Protein 8DQB (pdb70)

Secondary structure (DSSP, 8-state):
---S-HHHHHHHHHHHHHHHHTTTTT-TTSPP-EEEEEETTEEEEEEE--STTSPPHHHHHHHHHGGGGTTPEEEESS---S----HHHHHHHHT--EEEESS--SSTTTTTHHHHHHHHTT-EEEE-TTHHHHHHHTHHHHHHHHHS--EEEEEEEEETTS-SB-TT---TTSS-HHHHHHHHHHHHH-SEEEEEHHHHHHH-------GGGS-HHHHHHS-GGG--PPEEEEEETT--S-TTSGGGGSSS-EEEEESS---S---TTEEEEE--EETTEE-HHHHHHHHHHTT--EEEE---HHHHHHHHHTT---EEEEEEES----TTSB-S---TT--SGGGS---EEEEEEEETTEEEEEEE--

Solvent-accessible surface area: 18386 Å² total; per-residue (Å²): 231,135,56,164,74,99,119,79,7,56,107,28,0,47,84,0,20,130,11,0,28,89,0,66,2,2,1,32,43,43,22,13,17,0,0,0,0,13,57,128,62,104,67,17,0,33,6,43,4,31,92,45,86,59,44,71,0,6,36,56,0,22,160,128,4,41,118,116,0,111,43,0,23,0,7,0,2,26,10,3,24,45,165,81,157,29,2,0,58,32,0,39,91,28,28,7,54,37,0,4,0,0,7,65,41,20,42,110,135,56,30,17,133,1,9,136,92,0,104,110,49,68,9,84,23,55,99,32,44,52,77,112,92,1,41,53,39,15,106,12,28,5,46,23,67,125,76,29,48,0,39,1,31,1,51,14,24,0,0,115,47,22,53,19,5,70,77,98,48,111,57,120,187,22,37,12,78,69,2,125,101,18,10,10,64,22,28,0,55,3,22,0,0,0,0,16,23,65,19,0,88,88,100,59,22,12,11,15,5,127,38,117,26,13,54,85,106,6,51,84,44,0,53,84,145,32,55,44,35,1,24,0,1,0,14,1,26,102,25,167,0,40,21,137,27,128,0,1,120,51,154,29,83,0,2,0,0,2,29,109,65,27,179,101,98,47,52,154,35,20,81,60,20,98,4,70,90,111,127,52,141,8,22,29,60,61,0,0,86,46,0,4,183,86,95,5,2,13,0,0,0,16,26,22,19,102,15,2,0,36,0,26,93,39,65,14,13,27,28,12,2,12,2,24,0,91,89,128,34,33,98,128,8,122,32,43,43,45,41,100,76,65,162,151,168,103,138,39,55,128,41,122,126,82,92,119,60,150,13,43,81,2,54,0,34,30,17,47,80,84

B-factor: mean 58.48, std 12.06, range [34.46, 114.86]

Structure (mmCIF, N/CA/C/O backbone):
data_8DQB
#
_entry.id   8DQB
#
_cell.length_a   164.124
_cell.length_b   164.124
_cell.length_c   164.124
_cell.angle_alpha   90.000
_cell.angle_beta   90.000
_cell.angle_gamma   90.000
#
_symmetry.space_group_name_H-M   'I 2 3'
#
loop_
_entity.id
_entity.type
_entity.pdbx_description
1 polymer '3-dehydroquinate dehydratase I'
2 non-polymer 'ZINC ION'
3 water water
#
loop_
_atom_site.group_PDB
_atom_site.id
_atom_site.type_symbol
_atom_site.label_atom_id
_atom_site.label_alt_id
_atom_site.label_comp_id
_atom_site.label_asym_id
_atom_site.label_entity_id
_atom_site.label_seq_id
_atom_site.pdbx_PDB_ins_code
_atom_site.Cartn_x
_atom_site.Cartn_y
_atom_site.Cartn_z
_atom_site.occupancy
_atom_site.B_iso_or_equiv
_atom_site.auth_seq_id
_atom_site.auth_comp_id
_atom_site.auth_asym_id
_atom_site.auth_atom_id
_atom_site.pdbx_PDB_model_num
ATOM 1 N N . HIS A 1 3 ? 83.402 -37.537 -23.725 1.00 84.11 3 HIS A N 1
ATOM 2 C CA . HIS A 1 3 ? 84.765 -37.359 -23.227 1.00 80.76 3 HIS A CA 1
ATOM 3 C C . HIS A 1 3 ? 85.091 -35.886 -22.968 1.00 78.12 3 HIS A C 1
ATOM 4 O O . HIS A 1 3 ? 85.909 -35.562 -22.101 1.00 77.27 3 HIS A O 1
ATOM 11 N N . HIS A 1 4 ? 84.450 -35.006 -23.734 1.00 71.22 4 HIS A N 1
ATOM 12 C CA . HIS A 1 4 ? 84.489 -33.561 -23.547 1.00 63.22 4 HIS A CA 1
ATOM 13 C C . HIS A 1 4 ? 83.480 -32.930 -24.494 1.00 62.07 4 HIS A C 1
ATOM 14 O O . HIS A 1 4 ? 83.161 -33.501 -25.538 1.00 65.70 4 HIS A O 1
ATOM 21 N N . HIS A 1 5 ? 82.964 -31.762 -24.119 1.00 58.50 5 HIS A N 1
ATOM 22 C CA . HIS A 1 5 ? 81.932 -31.115 -24.919 1.00 57.72 5 HIS A CA 1
ATOM 23 C C . HIS A 1 5 ? 82.233 -29.623 -25.042 1.00 58.80 5 HIS A C 1
ATOM 24 O O . HIS A 1 5 ? 83.237 -29.117 -24.520 1.00 57.53 5 HIS A O 1
ATOM 31 N N . HIS A 1 6 ? 81.336 -28.912 -25.739 1.00 56.00 6 HIS A N 1
ATOM 32 C CA . HIS A 1 6 ? 81.494 -27.481 -25.980 1.00 53.52 6 HIS A CA 1
ATOM 33 C C . HIS A 1 6 ? 80.269 -26.665 -25.583 1.00 54.46 6 HIS A C 1
ATOM 34 O O . HIS A 1 6 ? 80.074 -25.571 -26.117 1.00 57.46 6 HIS A O 1
ATOM 41 N N . HIS A 1 7 ? 79.429 -27.161 -24.674 1.00 54.11 7 HIS A N 1
ATOM 42 C CA . HIS A 1 7 ? 78.291 -26.379 -24.212 1.00 55.89 7 HIS A CA 1
ATOM 43 C C . HIS A 1 7 ? 78.441 -25.984 -22.745 1.00 53.02 7 HIS A C 1
ATOM 44 O O . HIS A 1 7 ? 77.451 -25.868 -22.021 1.00 52.65 7 HIS A O 1
ATOM 51 N N . HIS A 1 8 ? 79.679 -25.756 -22.305 1.00 51.06 8 HIS A N 1
ATOM 52 C CA . HIS A 1 8 ? 79.904 -25.348 -20.925 1.00 50.24 8 HIS A CA 1
ATOM 53 C C . HIS A 1 8 ? 79.225 -24.021 -20.622 1.00 50.32 8 HIS A C 1
ATOM 54 O O . HIS A 1 8 ? 78.597 -23.871 -19.570 1.00 53.55 8 HIS A O 1
ATOM 61 N N . MET A 1 9 ? 79.317 -23.054 -21.536 1.00 49.87 9 MET A N 1
ATOM 62 C CA . MET A 1 9 ? 78.669 -21.772 -21.294 1.00 52.27 9 MET A CA 1
ATOM 63 C C . MET A 1 9 ? 77.154 -21.936 -21.163 1.00 56.41 9 MET A C 1
ATOM 64 O O . MET A 1 9 ? 76.546 -21.387 -20.235 1.00 56.03 9 MET A O 1
ATOM 69 N N . GLN A 1 10 ? 76.536 -22.732 -22.044 1.00 53.93 10 GLN A N 1
ATOM 70 C CA . GLN A 1 10 ? 75.092 -22.962 -21.960 1.00 54.27 10 GLN A CA 1
ATOM 71 C C . GLN A 1 10 ? 74.722 -23.660 -20.655 1.00 52.88 10 GLN A C 1
ATOM 72 O O . GLN A 1 10 ? 73.712 -23.323 -20.025 1.00 51.06 10 GLN A O 1
ATOM 78 N N . ASP A 1 11 ? 75.512 -24.669 -20.257 1.00 50.60 11 ASP A N 1
ATOM 79 C CA . ASP A 1 11 ? 75.288 -25.346 -18.983 1.00 49.58 11 ASP A CA 1
ATOM 80 C C . ASP A 1 11 ? 75.338 -24.351 -17.831 1.00 50.63 11 ASP A C 1
ATOM 81 O O . ASP A 1 11 ? 74.506 -24.402 -16.921 1.00 48.24 11 ASP A O 1
ATOM 86 N N . GLU A 1 12 ? 76.325 -23.447 -17.849 1.00 48.18 12 GLU A N 1
ATOM 87 C CA . GLU A 1 12 ? 76.445 -22.464 -16.784 1.00 52.17 12 GLU A CA 1
ATOM 88 C C . GLU A 1 12 ? 75.244 -21.525 -16.768 1.00 51.37 12 GLU A C 1
ATOM 89 O O . GLU A 1 12 ? 74.730 -21.191 -15.696 1.00 50.43 12 GLU A O 1
ATOM 95 N N . MET A 1 13 ? 74.761 -21.119 -17.947 1.00 53.66 13 MET A N 1
ATOM 96 C CA . MET A 1 13 ? 73.594 -20.240 -18.000 1.00 53.03 13 MET A CA 1
ATOM 97 C C . MET A 1 13 ? 72.369 -20.891 -17.361 1.00 50.41 13 MET A C 1
ATOM 98 O O . MET A 1 13 ? 71.639 -20.237 -16.606 1.00 51.28 13 MET A O 1
ATOM 103 N N . TYR A 1 14 ? 72.130 -22.180 -17.633 1.00 47.16 14 TYR A N 1
ATOM 104 C CA . TYR A 1 14 ? 70.922 -22.826 -17.112 1.00 48.01 14 TYR A CA 1
ATOM 105 C C . TYR A 1 14 ? 71.037 -23.133 -15.623 1.00 49.63 14 TYR A C 1
ATOM 106 O O . TYR A 1 14 ? 70.055 -22.990 -14.885 1.00 50.34 14 TYR A O 1
ATOM 115 N N . MET A 1 15 ? 72.217 -23.568 -15.162 1.00 49.23 15 MET A N 1
ATOM 116 C CA . MET A 1 15 ? 72.413 -23.810 -13.735 1.00 47.69 15 MET A CA 1
ATOM 117 C C . MET A 1 15 ? 72.296 -22.513 -12.934 1.00 48.99 15 MET A C 1
ATOM 118 O O . MET A 1 15 ? 71.766 -22.513 -11.817 1.00 47.36 15 MET A O 1
ATOM 123 N N . ALA A 1 16 ? 72.785 -21.400 -13.490 1.00 46.92 16 ALA A N 1
ATOM 124 C CA . ALA A 1 16 ? 72.613 -20.107 -12.839 1.00 46.89 16 ALA A CA 1
ATOM 125 C C . ALA A 1 16 ? 71.140 -19.733 -12.741 1.00 48.89 16 ALA A C 1
ATOM 126 O O . ALA A 1 16 ? 70.715 -19.120 -11.757 1.00 48.80 16 ALA A O 1
ATOM 128 N N . ARG A 1 17 ? 70.354 -20.055 -13.772 1.00 48.28 17 ARG A N 1
ATOM 129 C CA . ARG A 1 17 ? 68.914 -19.840 -13.696 1.00 48.59 17 ARG A CA 1
ATOM 130 C C . ARG A 1 17 ? 68.279 -20.741 -12.645 1.00 47.11 17 ARG A C 1
ATOM 131 O O . ARG A 1 17 ? 67.381 -20.312 -11.912 1.00 52.40 17 ARG A O 1
ATOM 139 N N . ALA A 1 18 ? 68.721 -21.994 -12.568 1.00 40.87 18 ALA A N 1
ATOM 140 C CA . ALA A 1 18 ? 68.188 -22.895 -11.557 1.00 47.50 18 ALA A CA 1
ATOM 141 C C . ALA A 1 18 ? 68.517 -22.405 -10.153 1.00 48.80 18 ALA A C 1
ATOM 142 O O . ALA A 1 18 ? 67.725 -22.608 -9.224 1.00 45.00 18 ALA A O 1
ATOM 144 N N . LEU A 1 19 ? 69.670 -21.751 -9.977 1.00 46.64 19 LEU A N 1
ATOM 145 C CA . LEU A 1 19 ? 70.018 -21.234 -8.658 1.00 49.19 19 LEU A CA 1
ATOM 146 C C . LEU A 1 19 ? 69.187 -20.002 -8.321 1.00 46.75 19 LEU A C 1
ATOM 147 O O . LEU A 1 19 ? 68.716 -19.857 -7.189 1.00 46.49 19 LEU A O 1
ATOM 152 N N . LYS A 1 20 ? 68.992 -19.114 -9.299 1.00 50.04 20 LYS A N 1
ATOM 153 C CA . LYS A 1 20 ? 68.071 -17.990 -9.149 1.00 45.29 20 LYS A CA 1
ATOM 154 C C . LYS A 1 20 ? 66.684 -18.465 -8.721 1.00 46.50 20 LYS A C 1
ATOM 155 O O . LYS A 1 20 ? 66.072 -17.895 -7.814 1.00 48.95 20 LYS A O 1
ATOM 161 N N . LEU A 1 21 ? 66.177 -19.525 -9.353 1.00 47.96 21 LEU A N 1
ATOM 162 C CA . LEU A 1 21 ? 64.866 -20.039 -8.973 1.00 52.85 21 LEU A CA 1
ATOM 163 C C . LEU A 1 21 ? 64.876 -20.609 -7.558 1.00 50.79 21 LEU A C 1
ATOM 164 O O . LEU A 1 21 ? 63.975 -20.318 -6.765 1.00 49.60 21 LEU A O 1
ATOM 169 N N . ALA A 1 22 ? 65.900 -21.398 -7.219 1.00 47.20 22 ALA A N 1
ATOM 170 C CA . ALA A 1 22 ? 66.005 -21.951 -5.874 1.00 44.94 22 ALA A CA 1
ATOM 171 C C . ALA A 1 22 ? 65.944 -20.858 -4.808 1.00 49.05 22 ALA A C 1
ATOM 172 O O . ALA A 1 22 ? 65.272 -21.020 -3.780 1.00 49.10 22 ALA A O 1
ATOM 174 N N . ALA A 1 23 ? 66.617 -19.723 -5.045 1.00 44.76 23 ALA A N 1
ATOM 175 C CA . ALA A 1 23 ? 66.685 -18.685 -4.022 1.00 48.33 23 ALA A CA 1
ATOM 176 C C . ALA A 1 23 ? 65.322 -18.076 -3.733 1.00 51.66 23 ALA A C 1
ATOM 177 O O . ALA A 1 23 ? 65.157 -17.402 -2.713 1.00 52.08 23 ALA A O 1
ATOM 179 N N . ARG A 1 24 ? 64.348 -18.297 -4.606 1.00 51.51 24 ARG A N 1
ATOM 180 C CA . ARG A 1 24 ? 63.020 -17.760 -4.379 1.00 53.80 24 ARG A CA 1
ATOM 181 C C . ARG A 1 24 ? 62.278 -18.509 -3.285 1.00 53.92 24 ARG A C 1
ATOM 182 O O . ARG A 1 24 ? 61.225 -18.038 -2.846 1.00 57.97 24 ARG A O 1
ATOM 190 N N . GLY A 1 25 ? 62.806 -19.637 -2.815 1.00 48.47 25 GLY A N 1
ATOM 191 C CA . GLY A 1 25 ? 62.194 -20.331 -1.700 1.00 47.80 25 GLY A CA 1
ATOM 192 C C . GLY A 1 25 ? 62.738 -19.991 -0.326 1.00 51.64 25 GLY A C 1
ATOM 193 O O . GLY A 1 25 ? 62.261 -20.549 0.667 1.00 54.59 25 GLY A O 1
ATOM 194 N N . ARG A 1 26 ? 63.695 -19.066 -0.224 1.00 47.14 26 ARG A N 1
ATOM 195 C CA . ARG A 1 26 ? 64.514 -18.972 0.975 1.00 48.45 26 ARG A CA 1
ATOM 196 C C . ARG A 1 26 ? 63.747 -18.481 2.197 1.00 52.91 26 ARG A C 1
ATOM 197 O O . ARG A 1 26 ? 64.173 -18.767 3.323 1.00 52.00 26 ARG A O 1
ATOM 205 N N . PHE A 1 27 ? 62.630 -17.775 2.013 1.00 52.80 27 PHE A N 1
ATOM 206 C CA . PHE A 1 27 ? 61.817 -17.329 3.140 1.00 50.98 27 PHE A CA 1
ATOM 207 C C . PHE A 1 27 ? 60.876 -18.399 3.671 1.00 54.72 27 PHE A C 1
ATOM 208 O O . PHE A 1 27 ? 60.292 -18.202 4.742 1.00 56.51 27 PHE A O 1
ATOM 216 N N . THR A 1 28 ? 60.690 -19.506 2.948 1.00 50.64 28 THR A N 1
ATOM 217 C CA . THR A 1 28 ? 59.560 -20.383 3.234 1.00 55.07 28 THR A CA 1
ATOM 218 C C . THR A 1 28 ? 59.876 -21.874 3.229 1.00 53.00 28 THR A C 1
ATOM 219 O O . THR A 1 28 ? 59.035 -22.643 3.704 1.00 56.83 28 THR A O 1
ATOM 223 N N . THR A 1 29 ? 61.024 -22.321 2.712 1.00 51.25 29 THR A N 1
ATOM 224 C CA . THR A 1 29 ? 61.261 -23.754 2.575 1.00 53.05 29 THR A CA 1
ATOM 225 C C . THR A 1 29 ? 61.603 -24.439 3.878 1.00 50.37 29 THR A C 1
ATOM 226 O O . THR A 1 29 ? 61.572 -25.670 3.913 1.00 55.16 29 THR A O 1
ATOM 230 N N . HIS A 1 30 ? 61.946 -23.702 4.922 1.00 52.29 30 HIS A N 1
ATOM 231 C CA . HIS A 1 30 ? 62.417 -24.332 6.147 1.00 52.84 30 HIS A CA 1
ATOM 232 C C . HIS A 1 30 ? 61.414 -25.390 6.608 1.00 53.04 30 HIS A C 1
ATOM 233 O O . HIS A 1 30 ? 60.198 -25.180 6.492 1.00 53.85 30 HIS A O 1
ATOM 240 N N . PRO A 1 31 ? 61.876 -26.566 7.072 1.00 51.78 31 PRO A N 1
ATOM 241 C CA . PRO A 1 31 ? 63.266 -27.002 7.279 1.00 48.54 31 PRO A CA 1
ATOM 242 C C . PRO A 1 31 ? 63.949 -27.606 6.055 1.00 51.68 31 PRO A C 1
ATOM 243 O O . PRO A 1 31 ? 65.095 -28.046 6.153 1.00 54.09 31 PRO A O 1
ATOM 247 N N . ASN A 1 32 ? 63.285 -27.657 4.904 1.00 51.45 32 ASN A N 1
ATOM 248 C CA . ASN A 1 32 ? 63.867 -28.195 3.680 1.00 52.07 32 ASN A CA 1
ATOM 249 C C . ASN A 1 32 ? 64.852 -27.199 3.082 1.00 52.74 32 ASN A C 1
ATOM 250 O O . ASN A 1 32 ? 64.760 -25.999 3.346 1.00 49.69 32 ASN A O 1
ATOM 255 N N . PRO A 1 33 ? 65.797 -27.669 2.265 1.00 50.09 33 PRO A N 1
ATOM 256 C CA . PRO A 1 33 ? 66.707 -26.751 1.574 1.00 48.37 33 PRO A CA 1
ATOM 257 C C . PRO A 1 33 ? 66.061 -26.162 0.334 1.00 49.73 33 PRO A C 1
ATOM 258 O O . PRO A 1 33 ? 65.106 -26.706 -0.228 1.00 50.57 33 PRO A O 1
ATOM 262 N N . ASN A 1 34 ? 66.617 -25.035 -0.095 1.00 46.94 34 ASN A N 1
ATOM 263 C CA . ASN A 1 34 ? 66.219 -24.413 -1.349 1.00 46.46 34 ASN A CA 1
ATOM 264 C C . ASN A 1 34 ? 66.803 -25.190 -2.529 1.00 49.27 34 ASN A C 1
ATOM 265 O O . ASN A 1 34 ? 68.015 -25.427 -2.590 1.00 50.53 34 ASN A O 1
ATOM 270 N N . VAL A 1 35 ? 65.936 -25.598 -3.461 1.00 48.89 35 VAL A N 1
ATOM 271 C CA . VAL A 1 35 ? 66.336 -26.336 -4.652 1.00 43.96 35 VAL A CA 1
ATOM 272 C C . VAL A 1 35 ? 65.646 -25.729 -5.866 1.00 49.02 35 VAL A C 1
ATOM 273 O O . VAL A 1 35 ? 64.467 -25.357 -5.803 1.00 49.79 35 VAL A O 1
ATOM 277 N N . GLY A 1 36 ? 66.384 -25.636 -6.977 1.00 48.25 36 GLY A N 1
ATOM 278 C CA . GLY A 1 36 ? 65.818 -25.228 -8.251 1.00 45.07 36 GLY A CA 1
ATOM 279 C C . GLY A 1 36 ? 66.081 -26.242 -9.354 1.00 46.54 36 GLY A C 1
ATOM 280 O O . GLY A 1 36 ? 67.035 -27.022 -9.265 1.00 46.39 36 GLY A O 1
ATOM 281 N N . CYS A 1 37 ? 65.250 -26.236 -10.401 1.00 46.94 37 CYS A N 1
ATOM 282 C CA . CYS A 1 37 ? 65.380 -27.157 -11.524 1.00 47.03 37 CYS A CA 1
ATOM 283 C C . CYS A 1 37 ? 64.975 -26.466 -12.825 1.00 47.84 37 CYS A C 1
ATOM 284 O O . CYS A 1 37 ? 63.957 -25.772 -12.880 1.00 47.99 37 CYS A O 1
ATOM 287 N N . VAL A 1 38 ? 65.770 -26.684 -13.872 1.00 45.33 38 VAL A N 1
ATOM 288 C CA . VAL A 1 38 ? 65.534 -26.129 -15.200 1.00 48.16 38 VAL A CA 1
ATOM 289 C C . VAL A 1 38 ? 65.706 -27.254 -16.211 1.00 48.99 38 VAL A C 1
ATOM 290 O O . VAL A 1 38 ? 66.687 -28.004 -16.150 1.00 49.57 38 VAL A O 1
ATOM 294 N N . ILE A 1 39 ? 64.749 -27.393 -17.120 1.00 49.18 39 ILE A N 1
ATOM 295 C CA . ILE A 1 39 ? 64.741 -28.503 -18.069 1.00 49.94 39 ILE A CA 1
ATOM 296 C C . ILE A 1 39 ? 64.778 -27.923 -19.475 1.00 50.03 39 ILE A C 1
ATOM 297 O O . ILE A 1 39 ? 63.903 -27.134 -19.852 1.00 50.65 39 ILE A O 1
ATOM 302 N N . VAL A 1 40 ? 65.790 -28.316 -20.245 1.00 49.31 40 VAL A N 1
ATOM 303 C CA . VAL A 1 40 ? 66.120 -27.685 -21.519 1.00 50.04 40 VAL A CA 1
ATOM 304 C C . VAL A 1 40 ? 65.967 -28.723 -22.613 1.00 52.01 40 VAL A C 1
ATOM 305 O O . VAL A 1 40 ? 66.605 -29.781 -22.567 1.00 52.89 40 VAL A O 1
ATOM 309 N N . LYS A 1 41 ? 65.131 -28.424 -23.599 1.00 51.79 41 LYS A N 1
ATOM 310 C CA . LYS A 1 41 ? 64.955 -29.299 -24.746 1.00 52.50 41 LYS A CA 1
ATOM 311 C C . LYS A 1 41 ? 65.316 -28.516 -25.999 1.00 55.67 41 LYS A C 1
ATOM 312 O O . LYS A 1 41 ? 64.724 -27.468 -26.267 1.00 56.16 41 LYS A O 1
ATOM 318 N N . ASP A 1 42 ? 66.277 -29.025 -26.759 1.00 57.36 42 ASP A N 1
ATOM 319 C CA . ASP A 1 42 ? 66.688 -28.414 -28.018 1.00 57.44 42 ASP A CA 1
ATOM 320 C C . ASP A 1 42 ? 66.984 -26.929 -27.827 1.00 53.47 42 ASP A C 1
ATOM 321 O O . ASP A 1 42 ? 66.534 -26.074 -28.584 1.00 57.70 42 ASP A O 1
ATOM 326 N N . GLY A 1 43 ? 67.715 -26.620 -26.766 1.00 53.67 43 GLY A N 1
ATOM 327 C CA . GLY A 1 43 ? 68.194 -25.277 -26.579 1.00 53.58 43 GLY A CA 1
ATOM 328 C C . GLY A 1 43 ? 67.168 -24.265 -26.134 1.00 59.37 43 GLY A C 1
ATOM 329 O O . GLY A 1 43 ? 67.431 -23.061 -26.241 1.00 60.84 43 GLY A O 1
ATOM 330 N N . GLU A 1 44 ? 66.002 -24.699 -25.657 1.00 55.28 44 GLU A N 1
ATOM 331 C CA . GLU A 1 44 ? 65.069 -23.787 -25.016 1.00 56.22 44 GLU A CA 1
ATOM 332 C C . GLU A 1 44 ? 64.546 -24.416 -23.732 1.00 54.75 44 GLU A C 1
ATOM 333 O O . GLU A 1 44 ? 64.509 -25.640 -23.582 1.00 53.20 44 GLU A O 1
ATOM 339 N N . ILE A 1 45 ? 64.180 -23.560 -22.787 1.00 54.18 45 ILE A N 1
ATOM 340 C CA . ILE A 1 45 ? 63.716 -24.021 -21.485 1.00 52.79 45 ILE A CA 1
ATOM 341 C C . ILE A 1 45 ? 62.250 -24.409 -21.612 1.00 53.13 45 ILE A C 1
ATOM 342 O O . ILE A 1 45 ? 61.409 -23.582 -21.975 1.00 53.90 45 ILE A O 1
ATOM 347 N N . VAL A 1 46 ? 61.941 -25.670 -21.322 1.00 51.55 46 VAL A N 1
ATOM 348 C CA . VAL A 1 46 ? 60.568 -26.161 -21.402 1.00 53.15 46 VAL A CA 1
ATOM 349 C C . VAL A 1 46 ? 59.952 -26.431 -20.033 1.00 55.50 46 VAL A C 1
ATOM 350 O O . VAL A 1 46 ? 58.722 -26.578 -19.948 1.00 56.60 46 VAL A O 1
ATOM 354 N N . GLY A 1 47 ? 60.753 -26.500 -18.967 1.00 52.52 47 GLY A N 1
ATOM 355 C CA . GLY A 1 47 ? 60.246 -26.599 -17.609 1.00 50.85 47 GLY A CA 1
ATOM 356 C C . GLY A 1 47 ? 61.181 -25.994 -16.573 1.00 51.87 47 GLY A C 1
ATOM 357 O O . GLY A 1 47 ? 62.403 -26.138 -16.676 1.00 51.06 47 GLY A O 1
ATOM 358 N N . GLU A 1 48 ? 60.616 -25.301 -15.582 1.00 52.15 48 GLU A N 1
ATOM 359 C CA . GLU A 1 48 ? 61.356 -24.742 -14.459 1.00 47.30 48 GLU A CA 1
ATOM 360 C C . GLU A 1 48 ? 60.570 -24.941 -13.177 1.00 52.98 48 GLU A C 1
ATOM 361 O O . GLU A 1 48 ? 59.337 -24.944 -13.181 1.00 51.67 48 GLU A O 1
ATOM 367 N N . GLY A 1 49 ? 61.290 -24.994 -12.064 1.00 51.53 49 GLY A N 1
ATOM 368 C CA . GLY A 1 49 ? 60.626 -25.053 -10.784 1.00 51.32 49 GLY A CA 1
ATOM 369 C C . GLY A 1 49 ? 61.595 -24.839 -9.647 1.00 53.66 49 GLY A C 1
ATOM 370 O O . GLY A 1 49 ? 62.816 -24.950 -9.806 1.00 53.07 49 GLY A O 1
ATOM 371 N N . PHE A 1 50 ? 61.026 -24.531 -8.492 1.00 52.50 50 PHE A N 1
ATOM 372 C CA . PHE A 1 50 ? 61.799 -24.415 -7.271 1.00 51.81 50 PHE A CA 1
ATOM 373 C C . PHE A 1 50 ? 60.959 -24.936 -6.113 1.00 51.29 50 PHE A C 1
ATOM 374 O O . PHE A 1 50 ? 59.732 -25.036 -6.197 1.00 53.66 50 PHE A O 1
ATOM 382 N N . HIS A 1 51 ? 61.637 -25.310 -5.041 1.00 47.15 51 HIS A N 1
ATOM 383 C CA . HIS A 1 51 ? 60.947 -25.771 -3.848 1.00 51.38 51 HIS A CA 1
ATOM 384 C C . HIS A 1 51 ? 60.492 -24.560 -3.056 1.00 51.02 51 HIS A C 1
ATOM 385 O O . HIS A 1 51 ? 61.259 -23.608 -2.882 1.00 49.91 51 HIS A O 1
ATOM 392 N N . TYR A 1 52 ? 59.245 -24.579 -2.593 1.00 53.73 52 TYR A N 1
ATOM 393 C CA . TYR A 1 52 ? 58.698 -23.418 -1.905 1.00 57.73 52 TYR A CA 1
ATOM 394 C C . TYR A 1 52 ? 58.391 -23.667 -0.435 1.00 53.28 52 TYR A C 1
ATOM 395 O O . TYR A 1 52 ? 58.758 -22.850 0.406 1.00 55.52 52 TYR A O 1
ATOM 404 N N . ARG A 1 53 ? 57.719 -24.796 -0.094 1.00 56.77 53 ARG A N 1
ATOM 405 C CA . ARG A 1 53 ? 57.366 -25.126 1.282 1.00 59.43 53 ARG A CA 1
ATOM 406 C C . ARG A 1 53 ? 57.525 -26.619 1.502 1.00 61.27 53 ARG A C 1
ATOM 407 O O . ARG A 1 53 ? 57.253 -27.423 0.608 1.00 64.39 53 ARG A O 1
ATOM 415 N N . ALA A 1 54 ? 57.973 -26.942 2.688 1.00 59.21 54 ALA A N 1
ATOM 416 C CA . ALA A 1 54 ? 57.979 -28.349 3.053 1.00 61.62 54 ALA A CA 1
ATOM 417 C C . ALA A 1 54 ? 56.581 -28.929 2.879 1.00 66.89 54 ALA A C 1
ATOM 418 O O . ALA A 1 54 ? 55.574 -28.255 3.124 1.00 65.44 54 ALA A O 1
ATOM 420 N N . GLY A 1 55 ? 56.521 -30.174 2.410 1.00 65.12 55 GLY A N 1
ATOM 421 C CA . GLY A 1 55 ? 55.256 -30.818 2.131 1.00 64.49 55 GLY A CA 1
ATOM 422 C C . GLY A 1 55 ? 54.711 -30.549 0.750 1.00 66.80 55 GLY A C 1
ATOM 423 O O . GLY A 1 55 ? 53.784 -31.244 0.317 1.00 70.32 55 GLY A O 1
ATOM 424 N N . GLU A 1 56 ? 55.251 -29.568 0.050 1.00 66.03 56 GLU A N 1
ATOM 425 C CA . GLU A 1 56 ? 54.935 -29.326 -1.347 1.00 64.43 56 GLU A CA 1
ATOM 426 C C . GLU A 1 56 ? 55.911 -30.078 -2.233 1.00 61.76 56 GLU A C 1
ATOM 427 O O . GLU A 1 56 ? 56.917 -30.622 -1.762 1.00 59.65 56 GLU A O 1
ATOM 433 N N . PRO A 1 57 ? 55.634 -30.163 -3.535 1.00 60.84 57 PRO A N 1
ATOM 434 C CA . PRO A 1 57 ? 56.496 -30.958 -4.414 1.00 58.58 57 PRO A CA 1
ATOM 435 C C . PRO A 1 57 ? 57.917 -30.414 -4.501 1.00 61.69 57 PRO A C 1
ATOM 436 O O . PRO A 1 57 ? 58.182 -29.222 -4.298 1.00 57.94 57 PRO A O 1
ATOM 440 N N . HIS A 1 58 ? 58.837 -31.325 -4.800 1.00 56.42 58 HIS A N 1
ATOM 441 C CA . HIS A 1 58 ? 60.221 -30.971 -5.035 1.00 54.40 58 HIS A CA 1
ATOM 442 C C . HIS A 1 58 ? 60.359 -30.199 -6.352 1.00 57.34 58 HIS A C 1
ATOM 443 O O . HIS A 1 58 ? 59.477 -30.233 -7.220 1.00 56.08 58 HIS A O 1
ATOM 450 N N . ALA A 1 59 ? 61.491 -29.487 -6.485 1.00 50.95 59 ALA A N 1
ATOM 451 C CA . ALA A 1 59 ? 61.720 -28.615 -7.636 1.00 51.05 59 ALA A CA 1
ATOM 452 C C . ALA A 1 59 ? 61.671 -29.385 -8.953 1.00 54.65 59 ALA A C 1
ATOM 453 O O . ALA A 1 59 ? 61.171 -28.87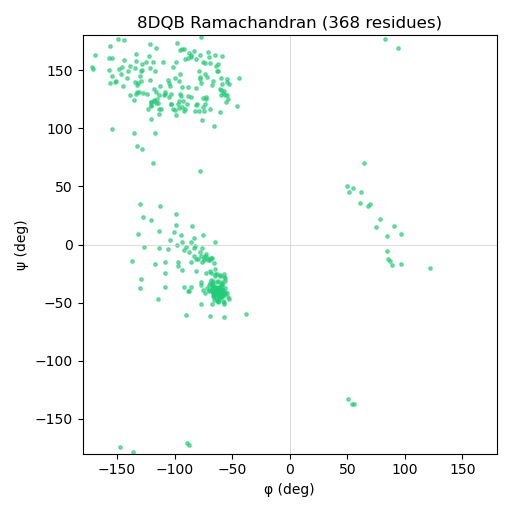1 -9.961 1.00 53.22 59 ALA A O 1
ATOM 455 N N . GLU A 1 60 ? 62.198 -30.613 -8.971 1.00 55.27 60 GLU A N 1
ATOM 456 C CA . GLU A 1 60 ? 62.167 -31.416 -10.189 1.00 50.28 60 GLU A CA 1
ATOM 457 C C . GLU A 1 60 ? 60.739 -31.726 -10.609 1.00 50.89 60 GLU A C 1
ATOM 458 O O . GLU A 1 60 ? 60.422 -31.752 -11.803 1.00 54.22 60 GLU A O 1
ATOM 464 N N . VAL A 1 61 ? 59.862 -31.977 -9.643 1.00 54.38 61 VAL A N 1
ATOM 465 C CA . VAL A 1 61 ? 58.484 -32.323 -9.978 1.00 56.47 61 VAL A CA 1
ATOM 466 C C . VAL A 1 61 ? 57.772 -31.134 -10.608 1.00 53.10 61 VAL A C 1
ATOM 467 O O . VAL A 1 61 ? 57.026 -31.289 -11.581 1.00 56.75 61 VAL A O 1
ATOM 471 N N . HIS A 1 62 ? 58.002 -29.932 -10.081 1.00 52.13 62 HIS A N 1
ATOM 472 C CA . HIS A 1 62 ? 57.397 -28.746 -10.679 1.00 54.25 62 HIS A CA 1
ATOM 473 C C . HIS A 1 62 ? 57.890 -28.542 -12.099 1.00 52.54 62 HIS A C 1
ATOM 474 O O . HIS A 1 62 ? 57.114 -28.170 -12.989 1.00 57.15 62 HIS A O 1
ATOM 481 N N . ALA A 1 63 ? 59.184 -28.762 -12.325 1.00 53.10 63 ALA A N 1
ATOM 482 C CA . ALA A 1 63 ? 59.753 -28.579 -13.652 1.00 53.42 63 ALA A CA 1
ATOM 483 C C . ALA A 1 63 ? 59.223 -29.618 -14.632 1.00 54.19 63 ALA A C 1
ATOM 484 O O . ALA A 1 63 ? 58.965 -29.302 -15.800 1.00 54.64 63 ALA A O 1
ATOM 486 N N . LEU A 1 64 ? 59.069 -30.866 -14.179 1.00 55.63 64 LEU A N 1
ATOM 487 C CA . LEU A 1 64 ? 58.552 -31.905 -15.060 1.00 54.68 64 LEU A CA 1
ATOM 488 C C . LEU A 1 64 ? 57.088 -31.671 -15.388 1.00 55.40 64 LEU A C 1
ATOM 489 O O . LEU A 1 64 ? 56.639 -32.005 -16.488 1.00 53.09 64 LEU A O 1
ATOM 494 N N . ARG A 1 65 ? 56.329 -31.111 -14.445 1.00 54.39 65 ARG A N 1
ATOM 495 C CA . ARG A 1 65 ? 54.928 -30.823 -14.714 1.00 55.91 65 ARG A CA 1
ATOM 496 C C . ARG A 1 65 ? 54.804 -29.755 -15.789 1.00 58.21 65 ARG A C 1
ATOM 497 O O . ARG A 1 65 ? 53.945 -29.847 -16.674 1.00 55.06 65 ARG A O 1
ATOM 505 N N . MET A 1 66 ? 55.665 -28.741 -15.728 1.00 55.68 66 MET A N 1
ATOM 506 C CA . MET A 1 66 ? 55.693 -27.721 -16.765 1.00 53.82 66 MET A CA 1
ATOM 507 C C . MET A 1 66 ? 56.104 -28.331 -18.096 1.00 56.81 66 MET A C 1
ATOM 508 O O . MET A 1 66 ? 55.475 -28.079 -19.127 1.00 53.78 66 MET A O 1
ATOM 513 N N . ALA A 1 67 ? 57.151 -29.161 -18.078 1.00 56.86 67 ALA A N 1
ATOM 514 C CA . ALA A 1 67 ? 57.719 -29.682 -19.316 1.00 54.77 67 ALA A CA 1
ATOM 515 C C . ALA A 1 67 ? 56.748 -30.608 -20.036 1.00 56.77 67 ALA A C 1
ATOM 516 O O . ALA A 1 67 ? 56.636 -30.557 -21.266 1.00 57.72 67 ALA A O 1
ATOM 518 N N . GLY A 1 68 ? 56.050 -31.468 -19.294 1.00 57.18 68 GLY A N 1
ATOM 519 C CA . GLY A 1 68 ? 55.214 -32.475 -19.920 1.00 56.21 68 GLY A CA 1
ATOM 520 C C . GLY A 1 68 ? 55.995 -33.298 -20.924 1.00 57.80 68 GLY A C 1
ATOM 521 O O . GLY A 1 68 ? 57.162 -33.643 -20.711 1.00 59.41 68 GLY A O 1
ATOM 522 N N . ASP A 1 69 ? 55.362 -33.548 -22.075 1.00 60.97 69 ASP A N 1
ATOM 523 C CA . ASP A 1 69 ? 55.961 -34.367 -23.126 1.00 60.32 69 ASP A CA 1
ATOM 524 C C . ASP A 1 69 ? 57.315 -33.815 -23.574 1.00 57.75 69 ASP A C 1
ATOM 525 O O . ASP A 1 69 ? 58.156 -34.570 -24.068 1.00 57.57 69 ASP A O 1
ATOM 530 N N . LYS A 1 70 ? 57.547 -32.512 -23.406 1.00 55.64 70 LYS A N 1
ATOM 531 C CA . LYS A 1 70 ? 58.791 -31.897 -23.856 1.00 54.59 70 LYS A CA 1
ATOM 532 C C . LYS A 1 70 ? 60.014 -32.335 -23.053 1.00 58.23 70 LYS A C 1
ATOM 533 O O . LYS A 1 70 ? 61.138 -32.054 -23.482 1.00 56.18 70 LYS A O 1
ATOM 539 N N . ALA A 1 71 ? 59.842 -33.014 -21.913 1.00 55.53 71 ALA A N 1
ATOM 540 C CA . ALA A 1 71 ? 60.999 -33.533 -21.181 1.00 53.64 71 ALA A CA 1
ATOM 541 C C . ALA A 1 71 ? 61.680 -34.706 -21.882 1.00 54.73 71 ALA A C 1
ATOM 542 O O . ALA A 1 71 ? 62.792 -35.070 -21.489 1.00 53.81 71 ALA A O 1
ATOM 544 N N . LYS A 1 72 ? 61.049 -35.305 -22.896 1.00 56.60 72 LYS A N 1
ATOM 545 C CA . LYS A 1 72 ? 61.643 -36.435 -23.606 1.00 56.22 72 LYS A CA 1
ATOM 546 C C . LYS A 1 72 ? 62.844 -35.971 -24.428 1.00 57.45 72 LYS A C 1
ATOM 547 O O . LYS A 1 72 ? 62.701 -35.172 -25.359 1.00 54.53 72 LYS A O 1
ATOM 553 N N . GLY A 1 73 ? 64.028 -36.474 -24.087 1.00 53.16 73 GLY A N 1
ATOM 554 C CA . GLY A 1 73 ? 65.241 -35.995 -24.711 1.00 51.46 73 GLY A CA 1
ATOM 555 C C . GLY A 1 73 ? 65.828 -34.743 -24.097 1.00 55.26 73 GLY A C 1
ATOM 556 O O . GLY A 1 73 ? 66.793 -34.201 -24.645 1.00 55.72 73 GLY A O 1
ATOM 557 N N . ALA A 1 74 ? 65.292 -34.267 -22.975 1.00 50.50 74 ALA A N 1
ATOM 558 C CA . ALA A 1 74 ? 65.749 -32.996 -22.424 1.00 52.84 74 ALA A CA 1
ATOM 559 C C . ALA A 1 74 ? 66.893 -33.190 -21.429 1.00 51.80 74 ALA A C 1
ATOM 560 O O . ALA A 1 74 ? 67.107 -34.281 -20.887 1.00 53.64 74 ALA A O 1
ATOM 562 N N . THR A 1 75 ? 67.634 -32.108 -21.209 1.00 47.55 75 THR A N 1
ATOM 563 C CA . THR A 1 75 ? 68.609 -32.004 -20.127 1.00 50.31 75 THR A CA 1
ATOM 564 C C . THR A 1 75 ? 67.959 -31.323 -18.925 1.00 46.21 75 THR A C 1
ATOM 565 O O . THR A 1 75 ? 67.352 -30.257 -19.067 1.00 45.91 75 THR A O 1
ATOM 569 N N . ALA A 1 76 ? 68.087 -31.934 -17.752 1.00 44.26 76 ALA A N 1
ATOM 570 C CA . ALA A 1 76 ? 67.645 -31.326 -16.504 1.00 43.27 76 ALA A CA 1
ATOM 571 C C . ALA A 1 76 ? 68.850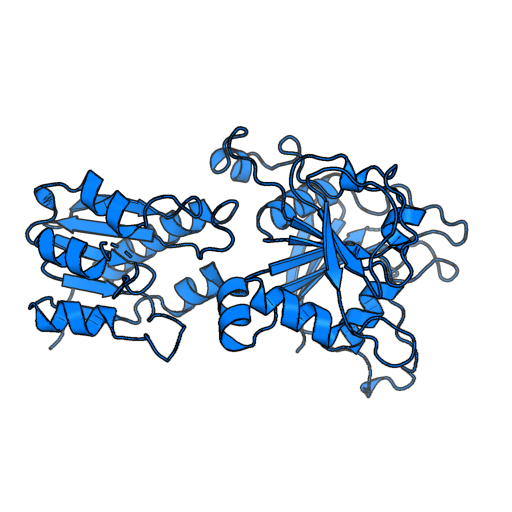 -30.795 -15.739 1.00 47.91 76 ALA A C 1
ATOM 572 O O . ALA A 1 76 ? 69.841 -31.516 -15.551 1.00 46.80 76 ALA A O 1
ATOM 574 N N . TYR A 1 77 ? 68.762 -29.535 -15.312 1.00 44.75 77 TYR A N 1
ATOM 575 C CA . TYR A 1 77 ? 69.700 -28.924 -14.379 1.00 42.97 77 TYR A CA 1
ATOM 576 C C . TYR A 1 77 ? 69.017 -28.829 -13.023 1.00 46.96 77 TYR A C 1
ATOM 577 O O . TYR A 1 77 ? 67.902 -28.309 -12.923 1.00 50.07 77 TYR A O 1
ATOM 586 N N . VAL A 1 78 ? 69.671 -29.348 -11.990 1.00 45.75 78 VAL A N 1
ATOM 587 C CA . VAL A 1 78 ? 69.152 -29.316 -10.628 1.00 44.20 78 VAL A CA 1
ATOM 588 C C . VAL A 1 78 ? 70.265 -28.821 -9.720 1.00 41.53 78 VAL A C 1
ATOM 589 O O . VAL A 1 78 ? 71.426 -29.212 -9.879 1.00 42.95 78 VAL A O 1
ATOM 593 N N . THR A 1 79 ? 69.919 -27.958 -8.767 1.00 45.72 79 THR A N 1
ATOM 594 C CA . THR A 1 79 ? 70.924 -27.425 -7.854 1.00 43.45 79 THR A CA 1
ATOM 595 C C . THR A 1 79 ? 71.322 -28.422 -6.769 1.00 46.28 79 THR A C 1
ATOM 596 O O . THR A 1 79 ? 72.285 -28.168 -6.036 1.00 46.70 79 THR A O 1
ATOM 600 N N . LEU A 1 80 ? 70.600 -29.532 -6.641 1.00 43.26 80 LEU A N 1
ATOM 601 C CA . LEU A 1 80 ? 70.893 -30.543 -5.636 1.00 43.89 80 LEU A CA 1
ATOM 602 C C . LEU A 1 80 ? 70.544 -31.904 -6.212 1.00 45.25 80 LEU A C 1
ATOM 603 O O . LEU A 1 80 ? 69.598 -32.037 -6.989 1.00 49.09 80 LEU A O 1
ATOM 608 N N . GLU A 1 81 ? 71.300 -32.908 -5.820 1.00 47.68 81 GLU A N 1
ATOM 609 C CA . GLU A 1 81 ? 71.114 -34.235 -6.380 1.00 48.42 81 GLU A CA 1
ATOM 610 C C . GLU A 1 81 ? 69.676 -34.715 -6.166 1.00 51.48 81 GLU A C 1
ATOM 611 O O . GLU A 1 81 ? 69.155 -34.624 -5.047 1.00 54.85 81 GLU A O 1
ATOM 617 N N . PRO A 1 82 ? 69.011 -35.233 -7.197 1.00 55.35 82 PRO A N 1
ATOM 618 C CA . PRO A 1 82 ? 67.624 -35.710 -7.034 1.00 55.76 82 PRO A CA 1
ATOM 619 C C . PRO A 1 82 ? 67.486 -36.861 -6.039 1.00 59.63 82 PRO A C 1
ATOM 620 O O . PRO A 1 82 ? 68.388 -37.688 -5.890 1.00 63.15 82 PRO A O 1
ATOM 624 N N . CYS A 1 83 ? 66.320 -36.909 -5.370 1.00 62.86 83 CYS A N 1
ATOM 625 C CA . CYS A 1 83 ? 65.918 -37.995 -4.462 1.00 62.08 83 CYS A CA 1
ATOM 626 C C . CYS A 1 83 ? 66.216 -39.377 -5.018 1.00 70.15 83 CYS A C 1
ATOM 627 O O . CYS A 1 83 ? 65.988 -39.640 -6.197 1.00 67.54 83 CYS A O 1
ATOM 630 N N . SER A 1 84 ? 66.606 -40.290 -4.134 1.00 68.68 84 SER A N 1
ATOM 631 C CA . SER A 1 84 ? 66.762 -41.695 -4.486 1.00 72.21 84 SER A CA 1
ATOM 632 C C . SER A 1 84 ? 65.675 -42.587 -3.891 1.00 83.81 84 SER A C 1
ATOM 633 O O . SER A 1 84 ? 65.243 -43.542 -4.537 1.00 87.59 84 SER A O 1
ATOM 636 N N . HIS A 1 85 ? 65.216 -42.313 -2.668 1.00 86.51 85 HIS A N 1
ATOM 637 C CA . HIS A 1 85 ? 63.974 -42.909 -2.175 1.00 89.20 85 HIS A CA 1
ATOM 638 C C . HIS A 1 85 ? 63.418 -41.958 -1.120 1.00 94.58 85 HIS A C 1
ATOM 639 O O . HIS A 1 85 ? 63.870 -41.972 0.027 1.00 95.77 85 HIS A O 1
ATOM 646 N N . HIS A 1 86 ? 62.441 -41.143 -1.518 1.00 98.01 86 HIS A N 1
ATOM 647 C CA . HIS A 1 86 ? 61.775 -40.222 -0.603 1.00 102.51 86 HIS A CA 1
ATOM 648 C C . HIS A 1 86 ? 60.251 -40.332 -0.709 1.00 102.11 86 HIS A C 1
ATOM 649 O O . HIS A 1 86 ? 59.642 -39.804 -1.641 1.00 97.90 86 HIS A O 1
ATOM 651 N N . PRO A 1 90 ? 57.040 -41.051 -4.376 1.00 85.36 90 PRO A N 1
ATOM 652 C CA . PRO A 1 90 ? 57.753 -41.371 -5.619 1.00 80.41 90 PRO A CA 1
ATOM 653 C C . PRO A 1 90 ? 58.941 -40.433 -5.859 1.00 78.73 90 PRO A C 1
ATOM 654 O O . PRO A 1 90 ? 58.740 -39.224 -5.999 1.00 73.25 90 PRO A O 1
ATOM 658 N N . PRO A 1 91 ? 60.150 -40.993 -5.920 1.00 79.28 91 PRO A N 1
ATOM 659 C CA . PRO A 1 91 ? 61.363 -40.165 -5.905 1.00 73.81 91 PRO A CA 1
ATOM 660 C C . PRO A 1 91 ? 61.597 -39.431 -7.218 1.00 67.48 91 PRO A C 1
ATOM 661 O O . PRO A 1 91 ? 61.153 -39.848 -8.292 1.00 64.49 91 PRO A O 1
ATOM 665 N N . CYS A 1 92 ? 62.351 -38.328 -7.114 1.00 66.91 92 CYS A N 1
ATOM 666 C CA . CYS A 1 92 ? 62.636 -37.485 -8.275 1.00 62.68 92 CYS A CA 1
ATOM 667 C C . CYS A 1 92 ? 63.507 -38.182 -9.311 1.00 60.95 92 CYS A C 1
ATOM 668 O O . CYS A 1 92 ? 63.392 -37.891 -10.507 1.00 56.18 92 CYS A O 1
ATOM 671 N N . CYS A 1 93 ? 64.400 -39.070 -8.875 1.00 66.51 93 CYS A N 1
ATOM 672 C CA . CYS A 1 93 ? 65.236 -39.813 -9.808 1.00 65.65 93 CYS A CA 1
ATOM 673 C C . CYS A 1 93 ? 64.388 -40.589 -10.798 1.00 64.77 93 CYS A C 1
ATOM 674 O O . CYS A 1 93 ? 64.584 -40.500 -12.017 1.00 63.37 93 CYS A O 1
ATOM 677 N N . ASP A 1 94 ? 63.433 -41.357 -10.286 1.00 60.88 94 ASP A N 1
ATOM 678 C CA . ASP A 1 94 ? 62.615 -42.161 -11.165 1.00 60.07 94 ASP A CA 1
ATOM 679 C C . ASP A 1 94 ? 61.625 -41.301 -11.946 1.00 58.12 94 ASP A C 1
ATOM 680 O O . ASP A 1 94 ? 61.247 -41.679 -13.062 1.00 58.28 94 ASP A O 1
ATOM 685 N N . ALA A 1 95 ? 61.259 -40.123 -11.420 1.00 56.80 95 ALA A N 1
ATOM 686 C CA . ALA A 1 95 ? 60.421 -39.191 -12.179 1.00 55.30 95 ALA A CA 1
ATOM 687 C C . ALA A 1 95 ? 61.181 -38.582 -13.352 1.00 55.51 95 ALA A C 1
ATOM 688 O O . ALA A 1 95 ? 60.621 -38.412 -14.445 1.00 57.65 95 ALA A O 1
ATOM 690 N N . LEU A 1 96 ? 62.453 -38.241 -13.144 1.00 53.80 96 LEU A N 1
ATOM 691 C CA . LEU A 1 96 ? 63.266 -37.738 -14.241 1.00 53.51 96 LEU A CA 1
ATOM 692 C C . LEU A 1 96 ? 63.421 -38.796 -15.328 1.00 54.95 96 LEU A C 1
ATOM 693 O O . LEU A 1 96 ? 63.184 -38.521 -16.508 1.00 56.13 96 LEU A O 1
ATOM 698 N N . ILE A 1 97 ? 63.780 -40.026 -14.941 1.00 55.06 97 ILE A N 1
ATOM 699 C CA . ILE A 1 97 ? 63.891 -41.122 -15.905 1.00 56.44 97 ILE A CA 1
ATOM 700 C C . ILE A 1 97 ? 62.548 -41.388 -16.578 1.00 56.14 97 ILE A C 1
ATOM 701 O O . ILE A 1 97 ? 62.479 -41.569 -17.797 1.00 54.83 97 ILE A O 1
ATOM 706 N N . ALA A 1 98 ? 61.462 -41.422 -15.799 1.00 55.31 98 ALA A N 1
ATOM 707 C CA . ALA A 1 98 ? 60.155 -41.700 -16.391 1.00 55.70 98 ALA A CA 1
ATOM 708 C C . ALA A 1 98 ? 59.775 -40.660 -17.440 1.00 56.81 98 ALA A C 1
ATOM 709 O O . ALA A 1 98 ? 59.021 -40.962 -18.372 1.00 59.71 98 ALA A O 1
ATOM 711 N N . ALA A 1 99 ? 60.285 -39.438 -17.319 1.00 57.26 99 ALA A N 1
ATOM 712 C CA . ALA A 1 99 ? 59.909 -38.397 -18.262 1.00 53.07 99 ALA A CA 1
ATOM 713 C C . ALA A 1 99 ? 60.712 -38.445 -19.553 1.00 52.19 99 ALA A C 1
ATOM 714 O O . ALA A 1 99 ? 60.361 -37.739 -20.501 1.00 54.22 99 ALA A O 1
ATOM 716 N N . GLY A 1 100 ? 61.770 -39.247 -19.617 1.00 51.50 100 GLY A N 1
ATOM 717 C CA . GLY A 1 100 ? 62.603 -39.303 -20.800 1.00 49.41 100 GLY A CA 1
ATOM 718 C C . GLY A 1 100 ? 63.773 -38.348 -20.816 1.00 54.20 100 GLY A C 1
ATOM 719 O O . GLY A 1 100 ? 64.320 -38.088 -21.892 1.00 54.76 100 GLY A O 1
ATOM 720 N N . VAL A 1 101 ? 64.156 -37.786 -19.667 1.00 49.26 101 VAL A N 1
ATOM 721 C CA . VAL A 1 101 ? 65.354 -36.964 -19.620 1.00 51.15 101 VAL A CA 1
ATOM 722 C C . VAL A 1 101 ? 66.550 -37.801 -20.055 1.00 53.81 101 VAL A C 1
ATOM 723 O O . VAL A 1 101 ? 66.716 -38.948 -19.628 1.00 55.00 101 VAL A O 1
ATOM 727 N N . ALA A 1 102 ? 67.371 -37.242 -20.940 1.00 53.28 102 ALA A N 1
ATOM 728 C CA . ALA A 1 102 ? 68.553 -37.930 -21.436 1.00 50.36 102 ALA A CA 1
ATOM 729 C C . ALA A 1 102 ? 69.822 -37.533 -20.690 1.00 53.48 102 ALA A C 1
ATOM 730 O O . ALA A 1 102 ? 70.811 -38.278 -20.738 1.00 49.78 102 ALA A O 1
ATOM 732 N N . ARG A 1 103 ? 69.813 -36.398 -19.984 1.00 48.36 103 ARG A N 1
ATOM 733 C CA . ARG A 1 103 ? 71.015 -35.920 -19.312 1.00 48.84 103 ARG A CA 1
ATOM 734 C C . ARG A 1 103 ? 70.623 -35.109 -18.082 1.00 49.44 103 ARG A C 1
ATOM 735 O O . ARG A 1 103 ? 69.646 -34.355 -18.120 1.00 49.59 103 ARG A O 1
ATOM 743 N N . VAL A 1 104 ? 71.385 -35.276 -16.997 1.00 44.15 104 VAL A N 1
ATOM 744 C CA . VAL A 1 104 ? 71.144 -34.582 -15.736 1.00 45.18 104 VAL A CA 1
ATOM 745 C C . VAL A 1 104 ? 72.453 -33.964 -15.252 1.00 46.18 104 VAL A C 1
ATOM 746 O O . VAL A 1 104 ? 73.486 -34.638 -15.202 1.00 43.59 104 VAL A O 1
ATOM 750 N N . VAL A 1 105 ? 72.408 -32.687 -14.880 1.00 47.48 105 VAL A N 1
ATOM 751 C CA . VAL A 1 105 ? 73.551 -31.987 -14.304 1.00 45.79 105 VAL A CA 1
ATOM 752 C C . VAL A 1 105 ? 73.165 -31.492 -12.915 1.00 45.70 105 VAL A C 1
ATOM 753 O O . VAL A 1 105 ? 72.240 -30.680 -12.778 1.00 47.49 105 VAL A O 1
ATOM 757 N N . ALA A 1 106 ? 73.890 -31.948 -11.896 1.00 42.36 106 ALA A N 1
ATOM 758 C CA . ALA A 1 106 ? 73.632 -31.582 -10.508 1.00 46.84 106 ALA A CA 1
ATOM 759 C C . ALA A 1 106 ? 74.731 -30.654 -9.990 1.00 50.76 106 ALA A C 1
ATOM 760 O O . ALA A 1 106 ? 75.924 -30.949 -10.135 1.00 49.91 106 ALA A O 1
ATOM 762 N N . ALA A 1 107 ? 74.336 -29.545 -9.360 1.00 48.30 107 ALA A N 1
ATOM 763 C CA . ALA A 1 107 ? 75.350 -28.663 -8.789 1.00 48.65 107 ALA A CA 1
ATOM 764 C C . ALA A 1 107 ? 76.135 -29.371 -7.691 1.00 48.30 107 ALA A C 1
ATOM 765 O O . ALA A 1 107 ? 77.353 -29.202 -7.576 1.00 49.46 107 ALA A O 1
ATOM 767 N N . MET A 1 108 ? 75.468 -30.188 -6.888 1.00 47.49 108 MET A N 1
ATOM 768 C CA . MET A 1 108 ? 76.161 -30.796 -5.763 1.00 50.39 108 MET A CA 1
ATOM 769 C C . MET A 1 108 ? 75.477 -32.102 -5.391 1.00 49.14 108 MET A C 1
ATOM 770 O O . MET A 1 108 ? 74.326 -32.359 -5.755 1.00 47.73 108 MET A O 1
ATOM 775 N N . GLN A 1 109 ? 76.214 -32.940 -4.688 1.00 50.53 109 GLN A N 1
ATOM 776 C CA . GLN A 1 109 ? 75.681 -34.220 -4.267 1.00 51.56 109 GLN A CA 1
ATOM 777 C C . GLN A 1 109 ? 74.926 -34.063 -2.953 1.00 52.13 109 GLN A C 1
ATOM 778 O O . GLN A 1 109 ? 75.101 -33.089 -2.219 1.00 50.64 109 GLN A O 1
ATOM 784 N N . ASP A 1 110 ? 74.077 -35.037 -2.662 1.00 53.62 110 ASP A N 1
ATOM 785 C CA . ASP A 1 110 ? 73.340 -35.024 -1.409 1.00 56.49 110 ASP A CA 1
ATOM 786 C C . ASP A 1 110 ? 74.317 -34.909 -0.238 1.00 56.30 110 ASP A C 1
ATOM 787 O O . ASP A 1 110 ? 75.283 -35.683 -0.166 1.00 57.02 110 ASP A O 1
ATOM 792 N N . PRO A 1 111 ? 74.110 -33.963 0.684 1.00 59.14 111 PRO A N 1
ATOM 793 C CA . PRO A 1 111 ? 75.095 -33.748 1.756 1.00 59.83 111 PRO A CA 1
ATOM 794 C C . PRO A 1 111 ? 75.142 -34.860 2.789 1.00 60.86 111 PRO A C 1
ATOM 795 O O . PRO A 1 111 ? 76.063 -34.864 3.621 1.00 59.55 111 PRO A O 1
ATOM 799 N N . ASN A 1 112 ? 74.177 -35.782 2.785 1.00 58.33 112 ASN A N 1
ATOM 800 C CA . ASN A 1 112 ? 74.198 -36.930 3.686 1.00 64.69 112 ASN A CA 1
ATOM 801 C C . ASN A 1 112 ? 75.098 -38.006 3.091 1.00 63.83 112 ASN A C 1
ATOM 802 O O . ASN A 1 112 ? 74.770 -38.574 2.044 1.00 62.89 112 ASN A O 1
ATOM 807 N N . PRO A 1 113 ? 76.222 -38.332 3.733 1.00 64.93 113 PRO A N 1
ATOM 808 C CA . PRO A 1 113 ? 77.176 -39.265 3.103 1.00 66.85 113 PRO A CA 1
ATOM 809 C C . PRO A 1 113 ? 76.606 -40.653 2.872 1.00 67.66 113 PRO A C 1
ATOM 810 O O . PRO A 1 113 ? 77.071 -41.363 1.973 1.00 68.41 113 PRO A O 1
ATOM 814 N N . GLN A 1 114 ? 75.605 -41.067 3.648 1.00 65.37 114 GLN A N 1
ATOM 815 C CA . GLN A 1 114 ? 75.050 -42.397 3.437 1.00 69.94 114 GLN A CA 1
ATOM 816 C C . GLN A 1 114 ? 74.174 -42.481 2.192 1.00 68.04 114 GLN A C 1
ATOM 817 O O . GLN A 1 114 ? 73.857 -43.588 1.753 1.00 72.77 114 GLN A O 1
ATOM 823 N N . VAL A 1 115 ? 73.779 -41.353 1.603 1.00 68.55 115 VAL A N 1
ATOM 824 C CA . VAL A 1 115 ? 72.973 -41.366 0.393 1.00 66.73 115 VAL A CA 1
ATOM 825 C C . VAL A 1 115 ? 73.587 -40.540 -0.723 1.00 64.36 115 VAL A C 1
ATOM 826 O O . VAL A 1 115 ? 73.039 -40.507 -1.825 1.00 67.15 115 VAL A O 1
ATOM 830 N N . ALA A 1 116 ? 74.722 -39.891 -0.479 1.00 64.19 116 ALA A N 1
ATOM 831 C CA . ALA A 1 116 ? 75.364 -39.073 -1.495 1.00 59.23 116 ALA A CA 1
ATOM 832 C C . ALA A 1 116 ? 75.708 -39.909 -2.718 1.00 61.86 116 ALA A C 1
ATOM 833 O O . ALA A 1 116 ? 76.342 -40.964 -2.608 1.00 61.81 116 ALA A O 1
ATOM 835 N N . GLY A 1 117 ? 75.297 -39.425 -3.890 1.00 56.23 117 GLY A N 1
ATOM 836 C CA . GLY A 1 117 ? 75.601 -40.092 -5.134 1.00 55.42 117 GLY A CA 1
ATOM 837 C C . GLY A 1 117 ? 74.639 -41.190 -5.516 1.00 59.09 117 GLY A C 1
ATOM 838 O O . GLY A 1 117 ? 74.671 -41.643 -6.670 1.00 54.65 117 GLY A O 1
ATOM 839 N N . ARG A 1 118 ? 73.768 -41.615 -4.595 1.00 60.82 118 ARG A N 1
ATOM 840 C CA . ARG A 1 118 ? 72.829 -42.699 -4.879 1.00 55.01 118 ARG A CA 1
ATOM 841 C C . ARG A 1 118 ? 71.863 -42.317 -5.991 1.00 52.60 118 ARG A C 1
ATOM 842 O O . ARG A 1 118 ? 71.539 -43.143 -6.845 1.00 53.64 118 ARG A O 1
ATOM 850 N N . GLY A 1 119 ? 71.383 -41.072 -5.994 1.00 56.69 119 GLY A N 1
ATOM 851 C CA . GLY A 1 119 ? 70.500 -40.636 -7.065 1.00 53.41 119 GLY A CA 1
ATOM 852 C C . GLY A 1 119 ? 71.188 -40.589 -8.420 1.00 58.11 119 GLY A C 1
ATOM 853 O O . GLY A 1 119 ? 70.675 -41.118 -9.413 1.00 56.50 119 GLY A O 1
ATOM 854 N N . LEU A 1 120 ? 72.380 -39.983 -8.475 1.00 51.55 120 LEU A N 1
ATOM 855 C CA . LEU A 1 120 ? 73.095 -39.900 -9.742 1.00 52.75 120 LEU A CA 1
ATOM 856 C C . LEU A 1 120 ? 73.403 -41.287 -10.291 1.00 53.39 120 LEU A C 1
ATOM 857 O O . LEU A 1 120 ? 73.315 -41.512 -11.505 1.00 53.77 120 LEU A O 1
ATOM 862 N N . TYR A 1 121 ? 73.768 -42.233 -9.418 1.00 52.04 121 TYR A N 1
ATOM 863 C CA . TYR A 1 121 ? 74.056 -43.581 -9.892 1.00 50.80 121 TYR A CA 1
ATOM 864 C C . TYR A 1 121 ? 72.816 -44.209 -10.490 1.00 53.18 121 TYR A C 1
ATOM 865 O O . TYR A 1 121 ? 72.882 -44.851 -11.546 1.00 52.57 121 TYR A O 1
ATOM 874 N N . ARG A 1 122 ? 71.670 -44.014 -9.838 1.00 50.62 122 ARG A N 1
ATOM 875 C CA . ARG A 1 122 ? 70.432 -44.596 -10.328 1.00 53.28 122 ARG A CA 1
ATOM 876 C C . ARG A 1 122 ? 70.091 -44.062 -11.713 1.00 55.39 122 ARG A C 1
ATOM 877 O O . ARG A 1 122 ? 69.695 -44.832 -12.597 1.00 58.70 122 ARG A O 1
ATOM 885 N N . LEU A 1 123 ? 70.281 -42.759 -11.939 1.00 55.50 123 LEU A N 1
ATOM 886 C CA . LEU A 1 123 ? 70.063 -42.203 -13.276 1.00 55.32 123 LEU A CA 1
ATOM 887 C C . LEU A 1 123 ? 71.032 -42.809 -14.284 1.00 54.68 123 LEU A C 1
ATOM 888 O O . LEU A 1 123 ? 70.634 -43.214 -15.383 1.00 55.51 123 LEU A O 1
ATOM 893 N N . GLN A 1 124 ? 72.317 -42.858 -13.928 1.00 56.21 124 GLN A N 1
ATOM 894 C CA . GLN A 1 124 ? 73.335 -43.465 -14.781 1.00 54.86 124 GLN A CA 1
ATOM 895 C C . GLN A 1 124 ? 72.977 -44.906 -15.121 1.00 56.27 124 GLN A C 1
ATOM 896 O O . GLN A 1 124 ? 73.154 -45.356 -16.259 1.00 56.26 124 GLN A O 1
ATOM 902 N N . GLN A 1 125 ? 72.465 -45.642 -14.139 1.00 53.13 125 GLN A N 1
ATOM 903 C CA . GLN A 1 125 ? 72.120 -47.038 -14.356 1.00 52.81 125 GLN A CA 1
ATOM 904 C C . GLN A 1 125 ? 71.079 -47.175 -15.446 1.00 53.36 125 GLN A C 1
ATOM 905 O O . GLN A 1 125 ? 71.184 -48.056 -16.312 1.00 52.04 125 GLN A O 1
ATOM 911 N N . ALA A 1 126 ? 70.066 -46.312 -15.416 1.00 51.41 126 ALA A N 1
ATOM 912 C CA . ALA A 1 126 ? 68.988 -46.340 -16.388 1.00 52.45 126 ALA A CA 1
ATOM 913 C C . ALA A 1 126 ? 69.334 -45.571 -17.670 1.00 57.97 126 ALA A C 1
ATOM 914 O O . ALA A 1 126 ? 68.433 -45.260 -18.460 1.00 60.60 126 ALA A O 1
ATOM 916 N N . GLY A 1 127 ? 70.613 -45.273 -17.901 1.00 56.46 127 GLY A N 1
ATOM 917 C CA . GLY A 1 127 ? 71.079 -44.777 -19.182 1.00 51.61 127 GLY A CA 1
ATOM 918 C C . GLY A 1 127 ? 71.219 -43.275 -19.306 1.00 56.94 127 GLY A C 1
ATOM 919 O O . GLY A 1 127 ? 71.459 -42.779 -20.416 1.00 54.51 127 GLY A O 1
ATOM 920 N N . ILE A 1 128 ? 71.096 -42.541 -18.219 1.00 55.60 128 ILE A N 1
ATOM 921 C CA . ILE A 1 128 ? 71.148 -41.085 -18.258 1.00 54.09 128 ILE A CA 1
ATOM 922 C C . ILE A 1 128 ? 72.585 -40.618 -18.111 1.00 51.06 128 ILE A C 1
ATOM 923 O O . ILE A 1 128 ? 73.342 -41.139 -17.289 1.00 55.63 128 ILE A O 1
ATOM 928 N N . ASP A 1 129 ? 72.974 -39.653 -18.939 1.00 49.44 129 ASP A N 1
ATOM 929 C CA . ASP A 1 129 ? 74.268 -38.995 -18.772 1.00 52.66 129 ASP A CA 1
ATOM 930 C C . ASP A 1 129 ? 74.202 -38.066 -17.562 1.00 50.23 129 ASP A C 1
ATOM 931 O O . ASP A 1 129 ? 73.362 -37.162 -17.514 1.00 52.39 129 ASP A O 1
ATOM 936 N N . VAL A 1 130 ? 75.062 -38.293 -16.569 1.00 49.41 130 VAL A N 1
ATOM 937 C CA . VAL A 1 130 ? 75.006 -37.528 -15.333 1.00 49.22 130 VAL A CA 1
ATOM 938 C C . VAL A 1 130 ? 76.382 -36.959 -15.034 1.00 53.42 130 VAL A C 1
ATOM 939 O O . VAL A 1 130 ? 77.411 -37.523 -15.414 1.00 52.50 130 VAL A O 1
ATOM 943 N N . SER A 1 131 ? 76.383 -35.814 -14.362 1.00 48.73 131 SER A N 1
ATOM 944 C CA . SER A 1 131 ? 77.589 -35.192 -13.846 1.00 51.09 131 SER A CA 1
ATOM 945 C C . SER A 1 131 ? 77.154 -34.286 -12.711 1.00 49.95 131 SER A C 1
ATOM 946 O O . SER A 1 131 ? 75.979 -33.922 -12.614 1.00 49.60 131 SER A O 1
ATOM 949 N N . HIS A 1 132 ? 78.108 -33.936 -11.851 1.00 48.62 132 HIS A N 1
ATOM 950 C CA . HIS A 1 132 ? 77.820 -33.097 -10.699 1.00 47.36 132 HIS A CA 1
ATOM 951 C C . HIS A 1 132 ? 79.019 -32.216 -10.429 1.00 50.01 132 HIS A C 1
ATOM 952 O O . HIS A 1 132 ? 80.148 -32.590 -10.737 1.00 52.60 132 HIS A O 1
ATOM 959 N N . GLY A 1 133 ? 78.780 -31.059 -9.826 1.00 46.42 133 GLY A N 1
ATOM 960 C CA . GLY A 1 133 ? 79.846 -30.160 -9.435 1.00 46.10 133 GLY A CA 1
ATOM 961 C C . GLY A 1 133 ? 79.756 -28.779 -10.041 1.00 50.48 133 GLY A C 1
ATOM 962 O O . GLY A 1 133 ? 80.353 -27.834 -9.500 1.00 51.18 133 GLY A O 1
ATOM 963 N N . LEU A 1 134 ? 79.018 -28.626 -11.137 1.00 50.03 134 LEU A N 1
ATOM 964 C CA . LEU A 1 134 ? 78.843 -27.338 -11.793 1.00 48.58 134 LEU A CA 1
ATOM 965 C C . LEU A 1 134 ? 78.188 -26.352 -10.833 1.00 49.76 134 LEU A C 1
ATOM 966 O O . LEU A 1 134 ? 77.022 -26.532 -10.463 1.00 49.96 134 LEU A O 1
ATOM 971 N N . MET A 1 135 ? 78.929 -25.305 -10.449 1.00 50.67 135 MET A N 1
ATOM 972 C CA . MET A 1 135 ? 78.475 -24.275 -9.501 1.00 48.83 135 MET A CA 1
ATOM 973 C C . MET A 1 135 ? 78.155 -24.870 -8.126 1.00 52.08 135 MET A C 1
ATOM 974 O O . MET A 1 135 ? 77.237 -24.431 -7.423 1.00 47.85 135 MET A O 1
ATOM 979 N N . MET A 1 136 ? 78.947 -25.868 -7.736 1.00 50.18 136 MET A N 1
ATOM 980 C CA . MET A 1 136 ? 78.880 -26.398 -6.383 1.00 46.74 136 MET A CA 1
ATOM 981 C C . MET A 1 136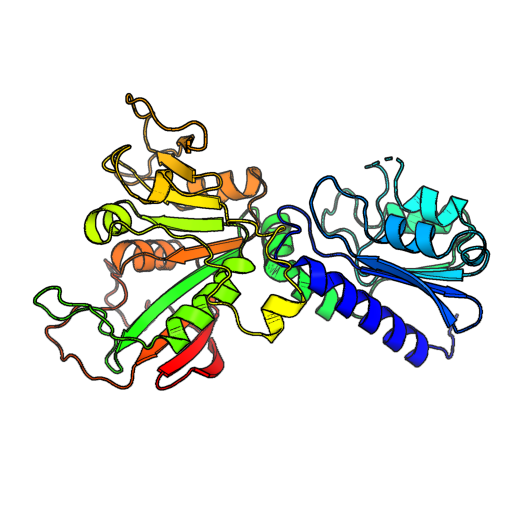 ? 79.012 -25.291 -5.347 1.00 50.40 136 MET A C 1
ATOM 982 O O . MET A 1 136 ? 78.214 -25.210 -4.400 1.00 49.08 136 MET A O 1
ATOM 987 N N . ASN A 1 137 ? 80.000 -24.403 -5.524 1.00 46.39 137 ASN A N 1
ATOM 988 C CA . ASN A 1 137 ? 80.249 -23.398 -4.496 1.00 49.23 137 ASN A CA 1
ATOM 989 C C . ASN A 1 137 ? 79.011 -22.539 -4.264 1.00 50.85 137 ASN A C 1
ATOM 990 O O . ASN A 1 137 ? 78.654 -22.256 -3.114 1.00 49.71 137 ASN A O 1
ATOM 995 N N . GLU A 1 138 ? 78.311 -22.161 -5.345 1.00 48.74 138 GLU A N 1
ATOM 996 C CA . GLU A 1 138 ? 77.094 -21.365 -5.210 1.00 42.27 138 GLU A CA 1
ATOM 997 C C . GLU A 1 138 ? 75.957 -22.180 -4.613 1.00 46.38 138 GLU A C 1
ATOM 998 O O . GLU A 1 138 ? 75.185 -21.663 -3.798 1.00 49.24 138 GLU A O 1
ATOM 1004 N N . ALA A 1 139 ? 75.829 -23.453 -5.005 1.00 48.61 139 ALA A N 1
ATOM 1005 C CA . ALA A 1 139 ? 74.812 -24.315 -4.399 1.00 49.53 139 ALA A CA 1
ATOM 1006 C C . ALA A 1 139 ? 75.034 -24.457 -2.899 1.00 46.42 139 ALA A C 1
ATOM 1007 O O . ALA A 1 139 ? 74.073 -24.525 -2.128 1.00 43.05 139 ALA A O 1
ATOM 1009 N N . GLU A 1 140 ? 76.300 -24.541 -2.476 1.00 48.74 140 GLU A N 1
ATOM 1010 C CA . GLU A 1 140 ? 76.625 -24.586 -1.053 1.00 47.60 140 GLU A CA 1
ATOM 1011 C C . GLU A 1 140 ? 76.182 -23.309 -0.350 1.00 49.29 140 GLU A C 1
ATOM 1012 O O . GLU A 1 140 ? 75.525 -23.351 0.696 1.00 51.11 140 GLU A O 1
ATOM 1018 N N . ALA A 1 141 ? 76.534 -22.159 -0.925 1.00 50.38 141 ALA A N 1
ATOM 1019 C CA . ALA A 1 141 ? 76.190 -20.877 -0.322 1.00 51.12 141 ALA A CA 1
ATOM 1020 C C . ALA A 1 141 ? 74.689 -20.724 -0.161 1.00 49.07 141 ALA A C 1
ATOM 1021 O O . ALA A 1 141 ? 74.221 -20.145 0.824 1.00 53.80 141 ALA A O 1
ATOM 1023 N N . LEU A 1 142 ? 73.924 -21.257 -1.108 1.00 50.27 142 LEU A N 1
ATOM 1024 C CA . LEU A 1 142 ? 72.474 -21.095 -1.110 1.00 49.47 142 LEU A CA 1
ATOM 1025 C C . LEU A 1 142 ? 71.824 -21.774 0.091 1.00 47.77 142 LEU A C 1
ATOM 1026 O O . LEU A 1 142 ? 70.762 -21.346 0.548 1.00 49.85 142 LEU A O 1
ATOM 1031 N N . ASN A 1 143 ? 72.453 -22.808 0.636 1.00 48.09 143 ASN A N 1
ATOM 1032 C CA . ASN A 1 143 ? 71.913 -23.562 1.761 1.00 47.77 143 ASN A CA 1
ATOM 1033 C C . ASN A 1 143 ? 72.956 -23.709 2.850 1.00 49.75 143 ASN A C 1
ATOM 1034 O O . ASN A 1 143 ? 73.014 -24.721 3.551 1.00 48.24 143 ASN A O 1
ATOM 1039 N N . LYS A 1 144 ? 73.777 -22.668 2.999 1.00 52.27 144 LYS A N 1
ATOM 1040 C CA . LYS A 1 144 ? 74.799 -22.556 4.030 1.00 51.32 144 LYS A CA 1
ATOM 1041 C C . LYS A 1 144 ? 74.356 -23.123 5.375 1.00 49.59 144 LYS A C 1
ATOM 1042 O O . LYS A 1 144 ? 74.970 -24.054 5.906 1.00 50.52 144 LYS A O 1
ATOM 1048 N N . GLY A 1 145 ? 73.286 -22.563 5.937 1.00 50.51 145 GLY A N 1
ATOM 1049 C CA . GLY A 1 145 ? 72.882 -22.948 7.278 1.00 50.78 145 GLY A CA 1
ATOM 1050 C C . GLY A 1 145 ? 72.404 -24.382 7.366 1.00 51.96 145 GLY A C 1
ATOM 1051 O O . GLY A 1 145 ? 72.780 -25.115 8.286 1.00 51.27 145 GLY A O 1
ATOM 1052 N N . PHE A 1 146 ? 71.578 -24.805 6.406 1.00 53.71 146 PHE A N 1
ATOM 1053 C CA . PHE A 1 146 ? 71.104 -26.187 6.366 1.00 51.10 146 PHE A CA 1
ATOM 1054 C C . PHE A 1 146 ? 72.270 -27.165 6.271 1.00 51.72 146 PHE A C 1
ATOM 1055 O O . PHE A 1 146 ? 72.311 -28.170 6.990 1.00 53.64 146 PHE A O 1
ATOM 1063 N N . LEU A 1 147 ? 73.246 -26.859 5.411 1.00 49.87 147 LEU A N 1
ATOM 1064 C CA . LEU A 1 147 ? 74.392 -27.738 5.210 1.00 53.23 147 LEU A CA 1
ATOM 1065 C C . LEU A 1 147 ? 75.257 -27.832 6.459 1.00 51.59 147 LEU A C 1
ATOM 1066 O O . LEU A 1 147 ? 75.743 -28.914 6.799 1.00 55.35 147 LEU A O 1
ATOM 1071 N N . LYS A 1 148 ? 75.479 -26.713 7.144 1.00 49.49 148 LYS A N 1
ATOM 1072 C CA . LYS A 1 148 ? 76.266 -26.757 8.371 1.00 49.90 148 LYS A CA 1
ATOM 1073 C C . LYS A 1 148 ? 75.570 -27.598 9.433 1.00 53.76 148 LYS A C 1
ATOM 1074 O O . LYS A 1 148 ? 76.224 -28.320 10.193 1.00 54.79 148 LYS A O 1
ATOM 1080 N N . ARG A 1 149 ? 74.241 -27.516 9.500 1.00 52.01 149 ARG A N 1
ATOM 1081 C CA . ARG A 1 149 ? 73.507 -28.314 10.473 1.00 53.12 149 ARG A CA 1
ATOM 1082 C C . ARG A 1 149 ? 73.626 -29.796 10.170 1.00 53.62 149 ARG A C 1
ATOM 1083 O O . ARG A 1 149 ? 73.802 -30.604 11.087 1.00 52.88 149 ARG A O 1
ATOM 1091 N N . MET A 1 150 ? 73.517 -30.164 8.888 1.00 54.06 150 MET A N 1
ATOM 1092 C CA . MET A 1 150 ? 73.656 -31.562 8.488 1.00 53.12 150 MET A CA 1
ATOM 1093 C C . MET A 1 150 ? 75.036 -32.086 8.836 1.00 54.56 150 MET A C 1
ATOM 1094 O O . MET A 1 150 ? 75.179 -33.181 9.387 1.00 57.85 150 MET A O 1
ATOM 1099 N N . ARG A 1 151 ? 76.067 -31.321 8.510 1.00 52.00 151 ARG A N 1
ATOM 1100 C CA . ARG A 1 151 ? 77.411 -31.843 8.634 1.00 52.28 151 ARG A CA 1
ATOM 1101 C C . ARG A 1 151 ? 77.956 -31.774 10.051 1.00 58.64 151 ARG A C 1
ATOM 1102 O O . ARG A 1 151 ? 78.864 -32.549 10.366 1.00 63.60 151 ARG A O 1
ATOM 1110 N N . THR A 1 152 ? 77.439 -30.882 10.914 1.00 54.51 152 THR A N 1
ATOM 1111 C CA . THR A 1 152 ? 77.951 -30.750 12.278 1.00 50.91 152 THR A CA 1
ATOM 1112 C C . THR A 1 152 ? 76.947 -31.074 13.381 1.00 56.65 152 THR A C 1
ATOM 1113 O O . THR A 1 152 ? 77.368 -31.304 14.522 1.00 57.86 152 THR A O 1
ATOM 1117 N N . GLY A 1 153 ? 75.648 -31.111 13.083 1.00 57.00 153 GLY A N 1
ATOM 1118 C CA . GLY A 1 153 ? 74.633 -31.242 14.103 1.00 51.45 153 GLY A CA 1
ATOM 1119 C C . GLY A 1 153 ? 74.238 -29.930 14.746 1.00 53.28 153 GLY A C 1
ATOM 1120 O O . GLY A 1 153 ? 73.292 -29.904 15.543 1.00 54.87 153 GLY A O 1
ATOM 1121 N N . PHE A 1 154 ? 74.915 -28.843 14.409 1.00 52.57 154 PHE A N 1
ATOM 1122 C CA . PHE A 1 154 ? 74.702 -27.554 15.031 1.00 49.98 154 PHE A CA 1
ATOM 1123 C C . PHE A 1 154 ? 74.011 -26.616 14.071 1.00 50.97 154 PHE A C 1
ATOM 1124 O O . PHE A 1 154 ? 74.462 -26.470 12.928 1.00 53.83 154 PHE A O 1
ATOM 1132 N N . PRO A 1 155 ? 72.928 -25.960 14.486 1.00 53.36 155 PRO A N 1
ATOM 1133 C CA . PRO A 1 155 ? 72.302 -24.958 13.615 1.00 52.59 155 PRO A CA 1
ATOM 1134 C C . PRO A 1 155 ? 73.255 -23.805 13.339 1.00 50.26 155 PRO A C 1
ATOM 1135 O O . PRO A 1 155 ? 74.192 -23.556 14.096 1.00 53.02 155 PRO A O 1
ATOM 1139 N N . TRP A 1 156 ? 73.032 -23.127 12.210 1.00 51.98 156 TRP A N 1
ATOM 1140 C CA . TRP A 1 156 ? 73.775 -21.912 11.890 1.00 49.57 156 TRP A CA 1
ATOM 1141 C C . TRP A 1 156 ? 73.296 -20.763 12.777 1.00 50.71 156 TRP A C 1
ATOM 1142 O O . TRP A 1 156 ? 72.101 -20.449 12.807 1.00 46.11 156 TRP A O 1
ATOM 1153 N N . ILE A 1 157 ? 74.215 -20.120 13.490 1.00 51.63 157 ILE A N 1
ATOM 1154 C CA . ILE A 1 157 ? 73.853 -19.117 14.489 1.00 51.59 157 ILE A CA 1
ATOM 1155 C C . ILE A 1 157 ? 74.344 -17.752 14.036 1.00 49.30 157 ILE A C 1
ATOM 1156 O O . ILE A 1 157 ? 75.551 -17.479 14.018 1.00 50.81 157 ILE A O 1
ATOM 1161 N N . GLN A 1 158 ? 73.397 -16.879 13.716 1.00 52.63 158 GLN A N 1
ATOM 1162 C CA . GLN A 1 158 ? 73.660 -15.471 13.465 1.00 50.69 158 GLN A CA 1
ATOM 1163 C C . GLN A 1 158 ? 73.375 -14.692 14.743 1.00 48.89 158 GLN A C 1
ATOM 1164 O O . GLN A 1 158 ? 72.248 -14.712 15.248 1.00 48.42 158 GLN A O 1
ATOM 1170 N N . LEU A 1 159 ? 74.384 -14.004 15.257 1.00 48.38 159 LEU A N 1
ATOM 1171 C CA . LEU A 1 159 ? 74.237 -13.183 16.447 1.00 48.84 159 LEU A CA 1
ATOM 1172 C C . LEU A 1 159 ? 74.123 -11.724 16.014 1.00 48.01 159 LEU A C 1
ATOM 1173 O O . LEU A 1 159 ? 75.059 -11.168 15.427 1.00 42.95 159 LEU A O 1
ATOM 1178 N N . LYS A 1 160 ? 72.979 -11.107 16.299 1.00 47.42 160 LYS A N 1
ATOM 1179 C CA . LYS A 1 160 ? 72.761 -9.709 15.944 1.00 51.11 160 LYS A CA 1
ATOM 1180 C C . LYS A 1 160 ? 73.122 -8.796 17.114 1.00 45.73 160 LYS A C 1
ATOM 1181 O O . LYS A 1 160 ? 72.781 -9.075 18.265 1.00 44.67 160 LYS A O 1
ATOM 1187 N N . MET A 1 161 ? 73.830 -7.711 16.818 1.00 48.31 161 MET A N 1
ATOM 1188 C CA . MET A 1 161 ? 74.107 -6.671 17.802 1.00 46.94 161 MET A CA 1
ATOM 1189 C C . MET A 1 161 ? 73.753 -5.311 17.218 1.00 44.29 161 MET A C 1
ATOM 1190 O O . MET A 1 161 ? 73.907 -5.076 16.014 1.00 48.14 161 MET A O 1
ATOM 1195 N N . GLY A 1 162 ? 73.256 -4.432 18.074 1.00 41.51 162 GLY A N 1
ATOM 1196 C CA . GLY A 1 162 ? 73.011 -3.053 17.728 1.00 42.67 162 GLY A CA 1
ATOM 1197 C C . GLY A 1 162 ? 73.564 -2.191 18.836 1.00 46.61 162 GLY A C 1
ATOM 1198 O O . GLY A 1 162 ? 73.275 -2.436 20.012 1.00 52.79 162 GLY A O 1
ATOM 1199 N N . ALA A 1 163 ? 74.374 -1.198 18.482 1.00 46.95 163 ALA A N 1
ATOM 1200 C CA . ALA A 1 163 ? 75.079 -0.395 19.475 1.00 47.54 163 ALA A CA 1
ATOM 1201 C C . ALA A 1 163 ? 75.429 0.954 18.869 1.00 43.80 163 ALA A C 1
ATOM 1202 O O . ALA A 1 163 ? 75.282 1.181 17.667 1.00 47.34 163 ALA A O 1
ATOM 1204 N N . SER A 1 164 ? 75.902 1.841 19.730 1.00 45.33 164 SER A N 1
ATOM 1205 C CA . SER A 1 164 ? 76.437 3.133 19.350 1.00 43.60 164 SER A CA 1
ATOM 1206 C C . SER A 1 164 ? 77.850 2.980 18.780 1.00 42.52 164 SER A C 1
ATOM 1207 O O . SER A 1 164 ? 78.419 1.890 18.717 1.00 42.50 164 SER A O 1
ATOM 1210 N N . LEU A 1 165 ? 78.431 4.105 18.368 1.00 45.81 165 LEU A N 1
ATOM 1211 C CA . LEU A 1 165 ? 79.784 4.093 17.824 1.00 45.34 165 LEU A CA 1
ATOM 1212 C C . LEU A 1 165 ? 80.808 3.619 18.854 1.00 48.20 165 LEU A C 1
ATOM 1213 O O . LEU A 1 165 ? 81.825 3.017 18.488 1.00 48.32 165 LEU A O 1
ATOM 1218 N N . ASP A 1 166 ? 80.568 3.886 20.140 1.00 41.70 166 ASP A N 1
ATOM 1219 C CA . ASP A 1 166 ? 81.450 3.422 21.201 1.00 45.08 166 ASP A CA 1
ATOM 1220 C C . ASP A 1 166 ? 80.914 2.158 21.870 1.00 45.35 166 ASP A C 1
ATOM 1221 O O . ASP A 1 166 ? 81.216 1.895 23.038 1.00 42.93 166 ASP A O 1
ATOM 1226 N N . GLY A 1 167 ? 80.124 1.372 21.137 1.00 46.21 167 GLY A N 1
ATOM 1227 C CA . GLY A 1 167 ? 79.773 0.016 21.533 1.00 45.69 167 GLY A CA 1
ATOM 1228 C C . GLY A 1 167 ? 78.704 -0.117 22.591 1.00 44.84 167 GLY A C 1
ATOM 1229 O O . GLY A 1 167 ? 78.635 -1.158 23.256 1.00 50.04 167 GLY A O 1
ATOM 1230 N N . ARG A 1 168 ? 77.864 0.895 22.769 1.00 43.52 168 ARG A N 1
ATOM 1231 C CA . ARG A 1 168 ? 76.946 0.962 23.895 1.00 44.94 168 ARG A CA 1
ATOM 1232 C C . ARG A 1 168 ? 75.528 0.660 23.437 1.00 46.80 168 ARG A C 1
ATOM 1233 O O . ARG A 1 168 ? 75.124 1.051 22.342 1.00 47.91 168 ARG A O 1
ATOM 1241 N N . THR A 1 169 ? 74.785 -0.062 24.275 1.00 48.16 169 THR A N 1
ATOM 1242 C CA . THR A 1 169 ? 73.450 -0.538 23.944 1.00 47.41 169 THR A CA 1
ATOM 1243 C C . THR A 1 169 ? 72.370 0.099 24.798 1.00 53.57 169 THR A C 1
ATOM 1244 O O . THR A 1 169 ? 71.192 -0.197 24.590 1.00 59.33 169 THR A O 1
ATOM 1248 N N . ALA A 1 170 ? 72.738 0.944 25.758 1.00 52.32 170 ALA A N 1
ATOM 1249 C CA . ALA A 1 170 ? 71.793 1.661 26.604 1.00 55.46 170 ALA A CA 1
ATOM 1250 C C . ALA A 1 170 ? 72.557 2.695 27.427 1.00 57.11 170 ALA A C 1
ATOM 1251 O O . ALA A 1 170 ? 73.736 2.503 27.738 1.00 55.54 170 ALA A O 1
ATOM 1253 N N . MET A 1 171 ? 71.879 3.788 27.780 1.00 54.16 171 MET A N 1
ATOM 1254 C CA . MET A 1 171 ? 72.447 4.683 28.775 1.00 53.47 171 MET A CA 1
ATOM 1255 C C . MET A 1 171 ? 72.540 3.960 30.114 1.00 58.96 171 MET A C 1
ATOM 1256 O O . MET A 1 171 ? 71.907 2.923 30.337 1.00 60.11 171 MET A O 1
ATOM 1261 N N . ALA A 1 172 ? 73.342 4.515 31.022 1.00 56.99 172 ALA A N 1
ATOM 1262 C CA . ALA A 1 172 ? 73.392 3.929 32.355 1.00 56.58 172 ALA A CA 1
ATOM 1263 C C . ALA A 1 172 ? 72.000 3.872 32.976 1.00 60.42 172 ALA A C 1
ATOM 1264 O O . ALA A 1 172 ? 71.700 2.944 33.732 1.00 60.34 172 ALA A O 1
ATOM 1266 N N . SER A 1 173 ? 71.127 4.833 32.638 1.00 60.99 173 SER A N 1
ATOM 1267 C CA . SER A 1 173 ? 69.764 4.866 33.169 1.00 56.92 173 SER A CA 1
ATOM 1268 C C . SER A 1 173 ? 68.907 3.713 32.671 1.00 62.21 173 SER A C 1
ATOM 1269 O O . SER A 1 173 ? 67.810 3.507 33.199 1.00 61.74 173 SER A O 1
ATOM 1272 N N . GLY A 1 174 ? 69.373 2.969 31.671 1.00 62.27 174 GLY A N 1
ATOM 1273 C CA . GLY A 1 174 ? 68.594 1.947 31.028 1.00 57.81 174 GLY A CA 1
ATOM 1274 C C . GLY A 1 174 ? 67.926 2.404 29.752 1.00 58.52 174 GLY A C 1
ATOM 1275 O O . GLY A 1 174 ? 67.516 1.562 28.948 1.00 63.53 174 GLY A O 1
ATOM 1276 N N . GLU A 1 175 ? 67.833 3.713 29.542 1.00 59.59 175 GLU A N 1
ATOM 1277 C CA . GLU A 1 175 ? 67.237 4.248 28.326 1.00 60.34 175 GLU A CA 1
ATOM 1278 C C . GLU A 1 175 ? 67.934 3.678 27.109 1.00 61.61 175 GLU A C 1
ATOM 1279 O O . GLU A 1 175 ? 69.155 3.791 26.968 1.00 64.37 175 GLU A O 1
ATOM 1285 N N . SER A 1 176 ? 67.163 3.038 26.239 1.00 66.42 176 SER A N 1
ATOM 1286 C CA . SER A 1 176 ? 67.703 2.453 25.023 1.00 66.38 176 SER A CA 1
ATOM 1287 C C . SER A 1 176 ? 66.886 2.838 23.801 1.00 74.51 176 SER A C 1
ATOM 1288 O O . SER A 1 176 ? 67.138 2.313 22.712 1.00 70.77 176 SER A O 1
ATOM 1291 N N . GLN A 1 177 ? 65.949 3.769 23.950 1.00 82.40 177 GLN A N 1
ATOM 1292 C CA . GLN A 1 177 ? 64.955 4.066 22.926 1.00 83.10 177 GLN A CA 1
ATOM 1293 C C . GLN A 1 177 ? 65.652 4.655 21.709 1.00 85.98 177 GLN A C 1
ATOM 1294 O O . GLN A 1 177 ? 65.965 5.846 21.671 1.00 84.28 177 GLN A O 1
ATOM 1300 N N . TRP A 1 178 ? 65.836 3.811 20.693 1.00 83.59 178 TRP A N 1
ATOM 1301 C CA . TRP A 1 178 ? 66.343 4.176 19.373 1.00 76.03 178 TRP A CA 1
ATOM 1302 C C . TRP A 1 178 ? 67.781 4.681 19.393 1.00 69.73 178 TRP A C 1
ATOM 1303 O O . TRP A 1 178 ? 68.064 5.875 19.247 1.00 69.86 178 TRP A O 1
ATOM 1314 N N . ILE A 1 179 ? 68.692 3.753 19.660 1.00 63.89 179 ILE A N 1
ATOM 1315 C CA . ILE A 1 179 ? 70.066 3.925 19.216 1.00 60.64 179 ILE A CA 1
ATOM 1316 C C . ILE A 1 179 ? 70.143 3.803 17.694 1.00 60.10 179 ILE A C 1
ATOM 1317 O O . ILE A 1 179 ? 70.480 4.764 16.989 1.00 58.67 179 ILE A O 1
ATOM 1322 N N . THR A 1 180 ? 69.776 2.642 17.160 1.00 55.66 180 THR A N 1
ATOM 1323 C CA . THR A 1 180 ? 69.784 2.435 15.719 1.00 59.04 180 THR A CA 1
ATOM 1324 C C . THR A 1 180 ? 68.459 2.888 15.107 1.00 56.66 180 THR A C 1
ATOM 1325 O O . THR A 1 180 ? 67.457 3.080 15.796 1.00 53.58 180 THR A O 1
ATOM 1329 N N . SER A 1 181 ? 68.467 3.035 13.775 1.00 56.68 181 SER A N 1
ATOM 1330 C CA . SER A 1 181 ? 67.495 3.705 12.926 1.00 53.72 181 SER A CA 1
ATOM 1331 C C . SER A 1 181 ? 66.349 2.786 12.552 1.00 57.84 181 SER A C 1
ATOM 1332 O O . SER A 1 181 ? 66.456 1.559 12.661 1.00 57.72 181 SER A O 1
ATOM 1335 N N . PRO A 1 182 ? 65.241 3.365 12.080 1.00 59.15 182 PRO A N 1
ATOM 1336 C CA . PRO A 1 182 ? 64.187 2.540 11.464 1.00 60.11 182 PRO A CA 1
ATOM 1337 C C . PRO A 1 182 ? 64.684 1.693 10.298 1.00 62.04 182 PRO A C 1
ATOM 1338 O O . PRO A 1 182 ? 64.231 0.552 10.126 1.00 62.38 182 PRO A O 1
ATOM 1342 N N . GLN A 1 183 ? 65.598 2.231 9.484 1.00 59.59 183 GLN A N 1
ATOM 1343 C CA . GLN A 1 183 ? 66.171 1.464 8.379 1.00 58.65 183 GLN A CA 1
ATOM 1344 C C . GLN A 1 183 ? 66.862 0.205 8.882 1.00 57.05 183 GLN A C 1
ATOM 1345 O O . GLN A 1 183 ? 66.754 -0.861 8.265 1.00 59.89 183 GLN A O 1
ATOM 1351 N N . ALA A 1 184 ? 67.577 0.305 10.002 1.00 58.09 184 ALA A N 1
ATOM 1352 C CA . ALA A 1 184 ? 68.225 -0.875 10.567 1.00 55.82 184 ALA A CA 1
ATOM 1353 C C . ALA A 1 184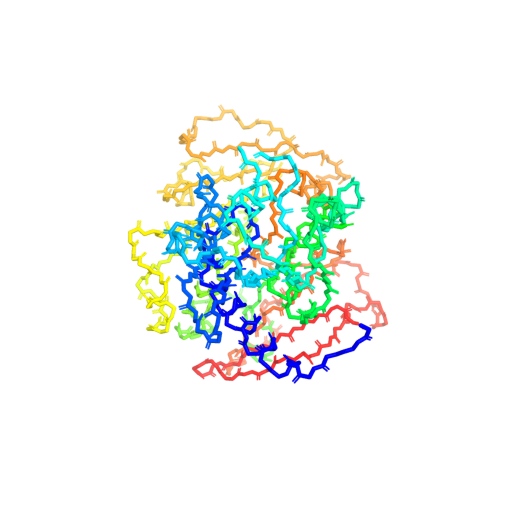 ? 67.195 -1.915 10.982 1.00 56.50 184 ALA A C 1
ATOM 1354 O O . ALA A 1 184 ? 67.378 -3.115 10.745 1.00 57.66 184 ALA A O 1
ATOM 1356 N N . ARG A 1 185 ? 66.094 -1.468 11.589 1.00 55.51 185 ARG A N 1
ATOM 1357 C CA . ARG A 1 185 ? 65.039 -2.385 11.996 1.00 57.47 185 ARG A CA 1
ATOM 1358 C C . ARG A 1 185 ? 64.428 -3.097 10.788 1.00 61.21 185 ARG A C 1
ATOM 1359 O O . ARG A 1 185 ? 64.182 -4.309 10.834 1.00 56.37 185 ARG A O 1
ATOM 1367 N N . ARG A 1 186 ? 64.188 -2.359 9.695 1.00 59.19 186 ARG A N 1
ATOM 1368 C CA . ARG A 1 186 ? 63.651 -2.964 8.481 1.00 58.77 186 ARG A CA 1
ATOM 1369 C C . ARG A 1 186 ? 64.641 -3.950 7.880 1.00 59.14 186 ARG A C 1
ATOM 1370 O O . ARG A 1 186 ? 64.247 -4.992 7.352 1.00 60.81 186 ARG A O 1
ATOM 1378 N N . ASP A 1 187 ? 65.936 -3.632 7.949 1.00 59.11 187 ASP A N 1
ATOM 1379 C CA . ASP A 1 187 ? 66.958 -4.556 7.464 1.00 54.99 187 ASP A CA 1
ATOM 1380 C C . ASP A 1 187 ? 66.963 -5.853 8.267 1.00 56.92 187 ASP A C 1
ATOM 1381 O O . ASP A 1 187 ? 67.094 -6.944 7.699 1.00 56.70 187 ASP A O 1
ATOM 1386 N N . VAL A 1 188 ? 66.819 -5.751 9.592 1.00 55.66 188 VAL A N 1
ATOM 1387 C CA . VAL A 1 188 ? 66.750 -6.938 10.444 1.00 56.30 188 VAL A CA 1
ATOM 1388 C C . VAL A 1 188 ? 65.548 -7.799 10.066 1.00 57.54 188 VAL A C 1
ATOM 1389 O O . VAL A 1 188 ? 65.598 -9.035 10.121 1.00 55.95 188 VAL A O 1
ATOM 1393 N N . GLN A 1 189 ? 64.443 -7.157 9.689 1.00 57.74 189 GLN A N 1
ATOM 1394 C CA . GLN A 1 189 ? 63.238 -7.894 9.323 1.00 60.62 189 GLN A CA 1
ATOM 1395 C C . GLN A 1 189 ? 63.468 -8.753 8.084 1.00 59.94 189 GLN A C 1
ATOM 1396 O O . GLN A 1 189 ? 62.982 -9.889 8.007 1.00 55.58 189 GLN A O 1
ATOM 1402 N N . ARG A 1 190 ? 64.207 -8.228 7.105 1.00 56.98 190 ARG A N 1
ATOM 1403 C CA . ARG A 1 190 ? 64.506 -9.013 5.917 1.00 56.94 190 ARG A CA 1
ATOM 1404 C C . ARG A 1 190 ? 65.369 -10.222 6.260 1.00 56.72 190 ARG A C 1
ATOM 1405 O O . ARG A 1 190 ? 65.130 -11.324 5.749 1.00 57.87 190 ARG A O 1
ATOM 1413 N N . LEU A 1 191 ? 66.369 -10.041 7.136 1.00 54.99 191 LEU A N 1
ATOM 1414 C CA . LEU A 1 191 ? 67.215 -11.163 7.551 1.00 53.25 191 LEU A CA 1
ATOM 1415 C C . LEU A 1 191 ? 66.464 -12.126 8.458 1.00 52.31 191 LEU A C 1
ATOM 1416 O O . LEU A 1 191 ? 66.671 -13.343 8.384 1.00 55.17 191 LEU A O 1
ATOM 1421 N N . ARG A 1 192 ? 65.612 -11.602 9.339 1.00 53.76 192 ARG A N 1
ATOM 1422 C CA . ARG A 1 192 ? 64.784 -12.467 10.173 1.00 52.44 192 ARG A CA 1
ATOM 1423 C C . ARG A 1 192 ? 63.936 -13.397 9.319 1.00 54.36 192 ARG A C 1
ATOM 1424 O O . ARG A 1 192 ? 63.762 -14.576 9.655 1.00 53.50 192 ARG A O 1
ATOM 1432 N N . ALA A 1 193 ? 63.367 -12.867 8.230 1.00 53.16 193 ALA A N 1
ATOM 1433 C CA . ALA A 1 193 ? 62.392 -13.618 7.449 1.00 53.26 193 ALA A CA 1
ATOM 1434 C C . ALA A 1 193 ? 63.014 -14.842 6.798 1.00 52.18 193 ALA A C 1
ATOM 1435 O O . ALA A 1 193 ? 62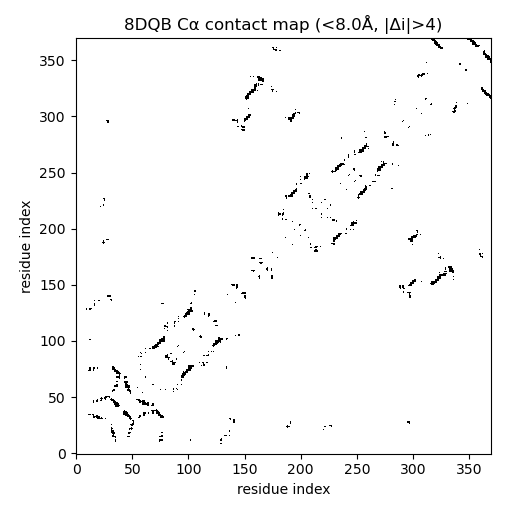.306 -15.811 6.511 1.00 54.09 193 ALA A O 1
ATOM 1437 N N . GLN A 1 194 ? 64.328 -14.809 6.561 1.00 52.35 194 GLN A N 1
ATOM 1438 C CA . GLN A 1 194 ? 65.097 -15.901 5.985 1.00 52.37 194 GLN A CA 1
ATOM 1439 C C . GLN A 1 194 ? 65.576 -16.929 7.002 1.00 50.25 194 GLN A C 1
ATOM 1440 O O . GLN A 1 194 ? 66.039 -17.999 6.595 1.00 52.43 194 GLN A O 1
ATOM 1446 N N . SER A 1 195 ? 65.543 -16.618 8.296 1.00 48.32 195 SER A N 1
ATOM 1447 C CA . SER A 1 195 ? 66.006 -17.532 9.332 1.00 50.42 195 SER A CA 1
ATOM 1448 C C . SER A 1 195 ? 64.964 -18.604 9.611 1.00 52.59 195 SER A C 1
ATOM 1449 O O . SER A 1 195 ? 63.754 -18.359 9.564 1.00 47.30 195 SER A O 1
ATOM 1452 N N . HIS A 1 196 ? 65.449 -19.813 9.895 1.00 54.58 196 HIS A N 1
ATOM 1453 C CA . HIS A 1 196 ? 64.542 -20.860 10.347 1.00 50.51 196 HIS A CA 1
ATOM 1454 C C . HIS A 1 196 ? 63.893 -20.466 11.669 1.00 54.08 196 HIS A C 1
ATOM 1455 O O . HIS A 1 196 ? 62.662 -20.505 11.808 1.00 50.74 196 HIS A O 1
ATOM 1462 N N . ALA A 1 197 ? 64.704 -20.033 12.640 1.00 51.77 197 ALA A N 1
ATOM 1463 C CA . ALA A 1 197 ? 64.215 -19.708 13.973 1.00 49.36 197 ALA A CA 1
ATOM 1464 C C . ALA A 1 197 ? 64.783 -18.376 14.425 1.00 53.68 197 ALA A C 1
ATOM 1465 O O . ALA A 1 197 ? 65.814 -17.915 13.923 1.00 54.59 197 ALA A O 1
ATOM 1467 N N . ILE A 1 198 ? 64.083 -17.762 15.382 1.00 51.90 198 ILE A N 1
ATOM 1468 C CA . ILE A 1 198 ? 64.565 -16.598 16.119 1.00 50.28 198 ILE A CA 1
ATOM 1469 C C . ILE A 1 198 ? 64.696 -16.996 17.584 1.00 52.45 198 ILE A C 1
ATOM 1470 O O . ILE A 1 198 ? 63.779 -17.600 18.153 1.00 53.32 198 ILE A O 1
ATOM 1475 N N . LEU A 1 199 ? 65.840 -16.685 18.183 1.00 48.24 199 LEU A N 1
ATOM 1476 C CA . LEU A 1 199 ? 66.146 -17.138 19.529 1.00 49.84 199 LEU A CA 1
ATOM 1477 C C . LEU A 1 199 ? 66.409 -15.949 20.435 1.00 51.13 199 LEU A C 1
ATOM 1478 O O . LEU A 1 199 ? 67.027 -14.963 20.019 1.00 51.87 199 LEU A O 1
ATOM 1483 N N . THR A 1 200 ? 65.937 -16.052 21.676 1.00 49.57 200 THR A N 1
ATOM 1484 C CA . THR A 1 200 ? 66.140 -15.006 22.661 1.00 49.47 200 THR A CA 1
ATOM 1485 C C . THR A 1 200 ? 66.213 -15.645 24.043 1.00 49.24 200 THR A C 1
ATOM 1486 O O . THR A 1 200 ? 66.063 -16.858 24.199 1.00 44.94 200 THR A O 1
ATOM 1490 N N . SER A 1 201 ? 66.465 -14.809 25.045 1.00 48.68 201 SER A N 1
ATOM 1491 C CA . SER A 1 201 ? 66.657 -15.201 26.428 1.00 43.89 201 SER A CA 1
ATOM 1492 C C . SER A 1 201 ? 65.472 -14.725 27.254 1.00 51.52 201 SER A C 1
ATOM 1493 O O . SER A 1 201 ? 64.775 -13.774 26.888 1.00 52.66 201 SER A O 1
ATOM 1496 N N . SER A 1 202 ? 65.253 -15.391 28.389 1.00 52.10 202 SER A N 1
ATOM 1497 C CA . SER A 1 202 ? 64.199 -14.947 29.295 1.00 50.42 202 SER A CA 1
ATOM 1498 C C . SER A 1 202 ? 64.425 -13.508 29.739 1.00 51.48 202 SER A C 1
ATOM 1499 O O . SER A 1 202 ? 63.471 -12.726 29.826 1.00 53.53 202 SER A O 1
ATOM 1502 N N . ALA A 1 203 ? 65.682 -13.129 29.997 1.00 52.66 203 ALA A N 1
ATOM 1503 C CA . ALA A 1 203 ? 65.964 -11.763 30.441 1.00 51.25 203 ALA A CA 1
ATOM 1504 C C . ALA A 1 203 ? 65.524 -10.742 29.397 1.00 49.69 203 ALA A C 1
ATOM 1505 O O . ALA A 1 203 ? 64.989 -9.685 29.738 1.00 52.60 203 ALA A O 1
ATOM 1507 N N . THR A 1 204 ? 65.754 -11.037 28.118 1.00 48.58 204 THR A N 1
ATOM 1508 C CA . THR A 1 204 ? 65.288 -10.137 27.069 1.00 50.29 204 THR A CA 1
ATOM 1509 C C . THR A 1 204 ? 63.765 -10.052 27.054 1.00 55.14 204 THR A C 1
ATOM 1510 O O . THR A 1 204 ? 63.197 -8.963 26.917 1.00 56.43 204 THR A O 1
ATOM 1514 N N . VAL A 1 205 ? 63.087 -11.192 27.197 1.00 52.73 205 VAL A N 1
ATOM 1515 C CA . VAL A 1 205 ? 61.630 -11.189 27.159 1.00 50.37 205 VAL A CA 1
ATOM 1516 C C . VAL A 1 205 ? 61.075 -10.433 28.351 1.00 55.29 205 VAL A C 1
ATOM 1517 O O . VAL A 1 205 ? 60.109 -9.674 28.221 1.00 60.41 205 VAL A O 1
ATOM 1521 N N . LEU A 1 206 ? 61.674 -10.622 29.533 1.00 56.23 206 LEU A N 1
ATOM 1522 C CA . LEU A 1 206 ? 61.234 -9.895 30.724 1.00 54.02 206 LEU A CA 1
ATOM 1523 C C . LEU A 1 206 ? 61.498 -8.401 30.598 1.00 53.23 206 LEU A C 1
ATOM 1524 O O . LEU A 1 206 ? 60.654 -7.586 30.979 1.00 54.04 206 LEU A O 1
ATOM 1529 N N . ALA A 1 207 ? 62.670 -8.018 30.083 1.00 56.45 207 ALA A N 1
ATOM 1530 C CA . ALA A 1 207 ? 63.024 -6.601 30.054 1.00 56.41 207 ALA A CA 1
ATOM 1531 C C . ALA A 1 207 ? 62.302 -5.850 28.940 1.00 59.18 207 ALA A C 1
ATOM 1532 O O . ALA A 1 207 ? 61.940 -4.686 29.120 1.00 59.03 207 ALA A O 1
ATOM 1534 N N . ASP A 1 208 ? 62.081 -6.501 27.788 1.00 59.75 208 ASP A N 1
ATOM 1535 C CA . ASP A 1 208 ? 61.576 -5.838 26.589 1.00 59.25 208 ASP A CA 1
ATOM 1536 C C . ASP A 1 208 ? 60.139 -6.187 26.226 1.00 60.81 208 ASP A C 1
ATOM 1537 O O . ASP A 1 208 ? 59.482 -5.381 25.562 1.00 60.84 208 ASP A O 1
ATOM 1542 N N . ASP A 1 209 ? 59.636 -7.352 26.641 1.00 63.78 209 ASP A N 1
ATOM 1543 C CA . ASP A 1 209 ? 58.341 -7.869 26.212 1.00 58.97 209 ASP A CA 1
ATOM 1544 C C . ASP A 1 209 ? 58.164 -7.834 24.689 1.00 63.35 209 ASP A C 1
ATOM 1545 O O . ASP A 1 209 ? 57.141 -7.357 24.190 1.00 63.72 209 ASP A O 1
ATOM 1550 N N . PRO A 1 210 ? 59.126 -8.356 23.925 1.00 62.67 210 PRO A N 1
ATOM 1551 C CA . PRO A 1 210 ? 59.038 -8.283 22.466 1.00 63.75 210 PRO A CA 1
ATOM 1552 C C . PRO A 1 210 ? 58.077 -9.314 21.897 1.00 66.28 210 PRO A C 1
ATOM 1553 O O . PRO A 1 210 ? 57.716 -10.300 22.544 1.00 66.45 210 PRO A O 1
ATOM 1557 N N . ALA A 1 211 ? 57.688 -9.080 20.642 1.00 68.50 211 ALA A N 1
ATOM 1558 C CA . ALA A 1 211 ? 56.958 -10.091 19.886 1.00 63.73 211 ALA A CA 1
ATOM 1559 C C . ALA A 1 211 ? 57.901 -11.041 19.160 1.00 62.66 211 ALA A C 1
ATOM 1560 O O . ALA A 1 211 ? 57.652 -12.249 19.137 1.00 64.67 211 ALA A O 1
ATOM 1562 N N . LEU A 1 212 ? 58.997 -10.520 18.595 1.00 60.16 212 LEU A N 1
ATOM 1563 C CA . LEU A 1 212 ? 59.975 -11.323 17.848 1.00 61.91 212 LEU A CA 1
ATOM 1564 C C . LEU A 1 212 ? 59.356 -11.992 16.621 1.00 62.24 212 LEU A C 1
ATOM 1565 O O . LEU A 1 212 ? 59.603 -13.167 16.330 1.00 58.46 212 LEU A O 1
ATOM 1570 N N . THR A 1 213 ? 58.576 -11.227 15.874 1.00 60.72 213 THR A N 1
ATOM 1571 C CA . THR A 1 213 ? 57.911 -11.721 14.685 1.00 61.18 213 THR A CA 1
ATOM 1572 C C . THR A 1 213 ? 58.427 -10.997 13.453 1.00 63.71 213 THR A C 1
ATOM 1573 O O . THR A 1 213 ? 59.136 -9.989 13.537 1.00 67.20 213 THR A O 1
ATOM 1577 N N . VAL A 1 214 ? 58.059 -11.528 12.296 1.00 64.34 214 VAL A N 1
ATOM 1578 C CA . VAL A 1 214 ? 58.274 -10.843 11.031 1.00 66.24 214 VAL A CA 1
ATOM 1579 C C . VAL A 1 214 ? 57.018 -10.041 10.726 1.00 67.56 214 VAL A C 1
ATOM 1580 O O . VAL A 1 214 ? 55.911 -10.589 10.696 1.00 69.38 214 VAL A O 1
ATOM 1584 N N . ARG A 1 215 ? 57.182 -8.738 10.542 1.00 75.84 215 ARG A N 1
ATOM 1585 C CA . ARG A 1 215 ? 56.107 -7.852 10.111 1.00 80.16 215 ARG A CA 1
ATOM 1586 C C . ARG A 1 215 ? 56.261 -7.643 8.613 1.00 76.47 215 ARG A C 1
ATOM 1587 O O . ARG A 1 215 ? 57.214 -7.002 8.166 1.00 79.11 215 ARG A O 1
ATOM 1595 N N . TRP A 1 216 ? 55.325 -8.185 7.842 1.00 77.46 216 TRP A N 1
ATOM 1596 C CA . TRP A 1 216 ? 55.439 -8.138 6.39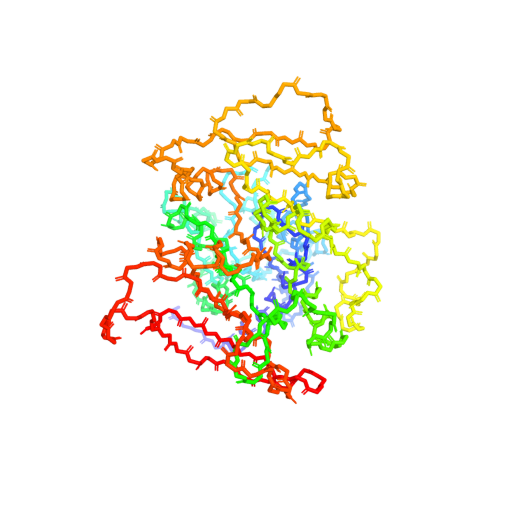1 1.00 74.01 216 TRP A CA 1
ATOM 1597 C C . TRP A 1 216 ? 55.480 -6.706 5.871 1.00 82.19 216 TRP A C 1
ATOM 1598 O O . TRP A 1 216 ? 56.048 -6.448 4.801 1.00 78.71 216 TRP A O 1
ATOM 1609 N N . GLN A 1 217 ? 54.898 -5.761 6.616 1.00 86.90 217 GLN A N 1
ATOM 1610 C CA . GLN A 1 217 ? 54.815 -4.377 6.168 1.00 86.93 217 GLN A CA 1
ATOM 1611 C C . GLN A 1 217 ? 56.142 -3.640 6.263 1.00 87.35 217 GLN A C 1
ATOM 1612 O O . GLN A 1 217 ? 56.262 -2.544 5.708 1.00 87.95 217 GLN A O 1
ATOM 1618 N N . GLU A 1 218 ? 57.138 -4.212 6.938 1.00 90.89 218 GLU A N 1
ATOM 1619 C CA . GLU A 1 218 ? 58.446 -3.589 7.078 1.00 89.01 218 GLU A CA 1
ATOM 1620 C C . GLU A 1 218 ? 59.469 -4.142 6.092 1.00 86.87 218 GLU A C 1
ATOM 1621 O O . GLU A 1 218 ? 60.671 -3.955 6.294 1.00 88.03 218 GLU A O 1
ATOM 1627 N N . LEU A 1 219 ? 59.030 -4.824 5.044 1.00 82.17 219 LEU A N 1
ATOM 1628 C CA . LEU A 1 219 ? 59.952 -5.472 4.131 1.00 80.96 219 LEU A CA 1
ATOM 1629 C C . LEU A 1 219 ? 60.151 -4.620 2.883 1.00 83.84 219 LEU A C 1
ATOM 1630 O O . LEU A 1 219 ? 59.215 -3.979 2.397 1.00 85.38 219 LEU A O 1
ATOM 1635 N N . SER A 1 220 ? 61.381 -4.621 2.373 1.00 84.86 220 SER A N 1
ATOM 1636 C CA . SER A 1 220 ? 61.717 -3.865 1.175 1.00 85.17 220 SER A CA 1
ATOM 1637 C C . SER A 1 220 ? 60.930 -4.379 -0.029 1.00 88.81 220 SER A C 1
ATOM 1638 O O . SER A 1 220 ? 60.580 -5.561 -0.117 1.00 86.65 220 SER A O 1
ATOM 1641 N N . ALA A 1 221 ? 60.650 -3.463 -0.962 1.00 90.97 221 ALA A N 1
ATOM 1642 C CA . ALA A 1 221 ? 59.871 -3.805 -2.148 1.00 90.92 221 ALA A CA 1
ATOM 1643 C C . ALA A 1 221 ? 60.510 -4.939 -2.937 1.00 94.84 221 ALA A C 1
ATOM 1644 O O . ALA A 1 221 ? 59.807 -5.674 -3.642 1.00 88.74 221 ALA A O 1
ATOM 1646 N N . ASP A 1 222 ? 61.837 -5.081 -2.855 1.00 107.82 222 ASP A N 1
ATOM 1647 C CA . ASP A 1 222 ? 62.488 -6.257 -3.419 1.00 103.39 222 ASP A CA 1
ATOM 1648 C C . ASP A 1 222 ? 61.900 -7.521 -2.813 1.00 105.13 222 ASP A C 1
ATOM 1649 O O . ASP A 1 222 ? 61.288 -8.337 -3.513 1.00 104.36 222 ASP A O 1
ATOM 1654 N N . THR A 1 223 ? 62.053 -7.679 -1.494 1.00 94.20 223 THR A N 1
ATOM 1655 C CA . THR A 1 223 ? 61.658 -8.926 -0.853 1.00 88.43 223 THR A CA 1
ATOM 1656 C C . THR A 1 223 ? 60.143 -9.107 -0.861 1.00 85.44 223 THR A C 1
ATOM 1657 O O . THR A 1 223 ? 59.664 -10.243 -0.939 1.00 83.54 223 THR A O 1
ATOM 1661 N N . GLN A 1 224 ? 59.373 -8.013 -0.824 1.00 82.02 224 GLN A N 1
ATOM 1662 C CA . GLN A 1 224 ? 57.918 -8.126 -0.909 1.00 80.35 224 GLN A CA 1
ATOM 1663 C C . GLN A 1 224 ? 57.453 -8.675 -2.252 1.00 81.20 224 GLN A C 1
ATOM 1664 O O . GLN A 1 224 ? 56.324 -9.168 -2.348 1.00 77.34 224 GLN A O 1
ATOM 1670 N N . ALA A 1 225 ? 58.287 -8.581 -3.290 1.00 84.62 225 ALA A N 1
ATOM 1671 C CA . ALA A 1 225 ? 57.926 -9.101 -4.603 1.00 83.34 225 ALA A CA 1
ATOM 1672 C C . ALA A 1 225 ? 58.050 -10.616 -4.677 1.00 88.04 225 ALA A C 1
ATOM 1673 O O . ALA A 1 225 ? 57.300 -11.249 -5.432 1.00 85.83 225 ALA A O 1
ATOM 1675 N N . LEU A 1 226 ? 58.997 -11.206 -3.939 1.00 91.01 226 LEU A N 1
ATOM 1676 C CA . LEU A 1 226 ? 59.160 -12.655 -3.870 1.00 91.67 226 LEU A CA 1
ATOM 1677 C C . LEU A 1 226 ? 58.389 -13.286 -2.720 1.00 88.90 226 LEU A C 1
ATOM 1678 O O . LEU A 1 226 ? 58.389 -14.515 -2.592 1.00 88.78 226 LEU A O 1
ATOM 1683 N N . TYR A 1 227 ? 57.748 -12.487 -1.879 1.00 74.54 227 TYR A N 1
ATOM 1684 C CA . TYR A 1 227 ? 57.143 -12.970 -0.644 1.00 68.12 227 TYR A CA 1
ATOM 1685 C C . TYR A 1 227 ? 55.696 -12.499 -0.573 1.00 71.54 227 TYR A C 1
ATOM 1686 O O . TYR A 1 227 ? 55.401 -11.474 0.054 1.00 72.39 227 TYR A O 1
ATOM 1695 N N . PRO A 1 228 ? 54.766 -13.205 -1.227 1.00 72.14 228 PRO A N 1
ATOM 1696 C CA . PRO A 1 228 ? 53.351 -12.821 -1.115 1.00 70.92 228 PRO A CA 1
ATOM 1697 C C . PRO A 1 228 ? 52.897 -12.859 0.338 1.00 71.80 228 PRO A C 1
ATOM 1698 O O . PRO A 1 228 ? 53.226 -13.783 1.081 1.00 72.12 228 PRO A O 1
ATOM 1702 N N . GLN A 1 229 ? 52.114 -11.848 0.725 1.00 73.62 229 GLN A N 1
ATOM 1703 C CA . GLN A 1 229 ? 51.779 -11.644 2.131 1.00 69.80 229 GLN A CA 1
ATOM 1704 C C . GLN A 1 229 ? 51.077 -12.852 2.741 1.00 66.92 229 GLN A C 1
ATOM 1705 O O . GLN A 1 229 ? 51.268 -13.150 3.926 1.00 65.11 229 GLN A O 1
ATOM 1711 N N . GLU A 1 230 ? 50.272 -13.566 1.958 1.00 65.59 230 GLU A N 1
ATOM 1712 C CA . GLU A 1 230 ? 49.502 -14.671 2.512 1.00 67.65 230 GLU A CA 1
ATOM 1713 C C . GLU A 1 230 ? 50.331 -15.929 2.726 1.00 68.45 230 GLU A C 1
ATOM 1714 O O . GLU A 1 230 ? 49.808 -16.903 3.278 1.00 69.26 230 GLU A O 1
ATOM 1720 N N . ASN A 1 231 ? 51.591 -15.945 2.291 1.00 64.61 231 ASN A N 1
ATOM 1721 C CA . ASN A 1 231 ? 52.499 -17.056 2.543 1.00 63.71 231 ASN A CA 1
ATOM 1722 C C . ASN A 1 231 ? 53.465 -16.778 3.689 1.00 63.52 231 ASN A C 1
ATOM 1723 O O . ASN A 1 231 ? 54.415 -17.542 3.876 1.00 62.08 231 ASN A O 1
ATOM 1728 N N . LEU A 1 232 ? 53.246 -15.708 4.455 1.00 62.65 232 LEU A N 1
ATOM 1729 C CA . LEU A 1 232 ? 54.186 -15.312 5.496 1.00 60.07 232 LEU A CA 1
ATOM 1730 C C . LEU A 1 232 ? 54.435 -16.447 6.486 1.00 61.04 232 LEU A C 1
ATOM 1731 O O . LEU A 1 232 ? 53.495 -17.028 7.038 1.00 62.14 232 LEU A O 1
ATOM 1736 N N . ARG A 1 233 ? 55.708 -16.752 6.720 1.00 57.09 233 ARG A N 1
ATOM 1737 C CA . ARG A 1 233 ? 56.111 -17.776 7.675 1.00 57.51 233 ARG A CA 1
ATOM 1738 C C . ARG A 1 233 ? 56.805 -17.099 8.844 1.00 56.46 233 ARG A C 1
ATOM 1739 O O . ARG A 1 233 ? 57.863 -16.483 8.660 1.00 61.67 233 ARG A O 1
ATOM 1747 N N . GLN A 1 234 ? 56.216 -17.202 10.035 1.00 56.24 234 GLN A N 1
ATOM 1748 C CA . GLN A 1 234 ? 56.901 -16.721 11.234 1.00 55.44 234 GLN A CA 1
ATOM 1749 C C . GLN A 1 234 ? 58.030 -17.685 11.568 1.00 54.81 234 GLN A C 1
ATOM 1750 O O . GLN A 1 234 ? 57.800 -18.899 11.645 1.00 58.96 234 GLN A O 1
ATOM 1756 N N . PRO A 1 235 ? 59.257 -17.208 11.729 1.00 53.01 235 PRO A N 1
ATOM 1757 C CA . PRO A 1 235 ? 60.310 -18.095 12.219 1.00 54.33 235 PRO A CA 1
ATOM 1758 C C . PRO A 1 235 ? 59.935 -18.627 13.588 1.00 55.76 235 PRO A C 1
ATOM 1759 O O . PRO A 1 235 ? 59.309 -17.931 14.392 1.00 55.87 235 PRO A O 1
ATOM 1763 N N . LEU A 1 236 ? 60.280 -19.892 13.829 1.00 56.22 236 LEU A N 1
ATOM 1764 C CA . LEU A 1 236 ? 60.112 -20.468 15.154 1.00 53.33 236 LEU A CA 1
ATOM 1765 C C . LEU A 1 236 ? 60.803 -19.583 16.176 1.00 55.25 236 LEU A C 1
ATOM 1766 O O . LEU A 1 236 ? 61.986 -19.255 16.031 1.00 52.55 236 LEU A O 1
ATOM 1771 N N . ARG A 1 237 ? 60.042 -19.164 17.180 1.00 56.75 237 ARG A N 1
ATOM 1772 C CA . ARG A 1 237 ? 60.551 -18.338 18.257 1.00 56.17 237 ARG A CA 1
ATOM 1773 C C . ARG A 1 237 ? 61.034 -19.255 19.371 1.00 53.50 237 ARG A C 1
ATOM 1774 O O . ARG A 1 237 ? 60.243 -20.004 19.945 1.00 58.04 237 ARG A O 1
ATOM 1782 N N . ILE A 1 238 ? 62.328 -19.220 19.661 1.00 51.52 238 ILE A N 1
ATOM 1783 C CA . ILE A 1 238 ? 62.911 -20.039 20.719 1.00 55.32 238 ILE A CA 1
ATOM 1784 C C . ILE A 1 238 ? 63.299 -19.124 21.874 1.00 53.13 238 ILE A C 1
ATOM 1785 O O . ILE A 1 238 ? 63.983 -18.108 21.673 1.00 51.44 238 ILE A O 1
ATOM 1790 N N . VAL A 1 239 ? 62.859 -19.472 23.077 1.00 49.07 239 VAL A N 1
ATOM 1791 C CA . VAL A 1 239 ? 63.192 -18.710 24.275 1.00 52.98 239 VAL A CA 1
ATOM 1792 C C . VAL A 1 239 ? 63.912 -19.628 25.249 1.00 54.60 239 VAL A C 1
ATOM 1793 O O . VAL A 1 239 ? 63.341 -20.628 25.702 1.00 57.84 239 VAL A O 1
ATOM 1797 N N . ILE A 1 240 ? 65.155 -19.286 25.580 1.00 51.22 240 ILE A N 1
ATOM 1798 C CA . ILE A 1 240 ? 65.877 -19.967 26.652 1.00 52.99 240 ILE A CA 1
ATOM 1799 C C . ILE A 1 240 ? 65.370 -19.411 27.979 1.00 53.54 240 ILE A C 1
ATOM 1800 O O . ILE A 1 240 ? 65.566 -18.228 28.282 1.00 51.99 240 ILE A O 1
ATOM 1805 N N . ASP A 1 241 ? 64.715 -20.266 28.771 1.00 52.66 241 ASP A N 1
ATOM 1806 C CA . ASP A 1 241 ? 64.186 -19.898 30.086 1.00 53.85 241 ASP A CA 1
ATOM 1807 C C . ASP A 1 241 ? 64.589 -20.966 31.115 1.00 56.34 241 ASP A C 1
ATOM 1808 O O . ASP A 1 241 ? 63.796 -21.856 31.430 1.00 61.63 241 ASP A O 1
ATOM 1813 N N . SER A 1 242 ? 65.803 -20.840 31.673 1.00 56.37 242 SER A N 1
ATOM 1814 C CA . SER A 1 242 ? 66.327 -21.836 32.614 1.00 59.02 242 SER A CA 1
ATOM 1815 C C . SER A 1 242 ? 65.462 -22.007 33.852 1.00 61.12 242 SER A C 1
ATOM 1816 O O . SER A 1 242 ? 65.424 -23.098 34.432 1.00 57.33 242 SER A O 1
ATOM 1819 N N . GLN A 1 243 ? 64.835 -20.939 34.327 1.00 57.13 243 GLN A N 1
ATOM 1820 C CA . GLN A 1 243 ? 64.109 -20.988 35.584 1.00 55.31 243 GLN A CA 1
ATOM 1821 C C . GLN A 1 243 ? 62.638 -20.632 35.393 1.00 56.56 243 GLN A C 1
ATOM 1822 O O . GLN A 1 243 ? 61.985 -20.218 36.350 1.00 60.45 243 GLN A O 1
ATOM 1828 N N . ASN A 1 244 ? 62.128 -20.762 34.171 1.00 60.35 244 ASN A N 1
ATOM 1829 C CA . ASN A 1 244 ? 60.698 -20.651 33.884 1.00 63.75 244 ASN A CA 1
ATOM 1830 C C . ASN A 1 244 ? 60.109 -19.334 34.396 1.00 61.82 244 ASN A C 1
ATOM 1831 O O . ASN A 1 244 ? 59.073 -19.308 35.060 1.00 62.49 244 ASN A O 1
ATOM 1836 N N . ARG A 1 245 ? 60.776 -18.226 34.077 1.00 60.45 245 ARG A N 1
ATOM 1837 C CA . ARG A 1 245 ? 60.348 -16.931 34.595 1.00 62.47 245 ARG A CA 1
ATOM 1838 C C . ARG A 1 245 ? 59.420 -16.178 33.655 1.00 58.12 245 ARG A C 1
ATOM 1839 O O . ARG A 1 245 ? 58.683 -15.302 34.113 1.00 61.54 245 ARG A O 1
ATOM 1847 N N . VAL A 1 246 ? 59.440 -16.483 32.360 1.00 61.53 246 VAL A N 1
ATOM 1848 C CA . VAL A 1 246 ? 58.489 -15.875 31.438 1.00 61.20 246 VAL A CA 1
ATOM 1849 C C . VAL A 1 246 ? 57.089 -16.367 31.779 1.00 63.75 246 VAL A C 1
ATOM 1850 O O . VAL A 1 246 ? 56.897 -17.527 32.163 1.00 66.81 246 VAL A O 1
ATOM 1854 N N . THR A 1 247 ? 56.108 -15.476 31.693 1.00 63.09 247 THR A N 1
ATOM 1855 C CA . THR A 1 247 ? 54.726 -15.823 31.986 1.00 65.27 247 THR A CA 1
ATOM 1856 C C . THR A 1 247 ? 53.942 -16.097 30.714 1.00 71.27 247 THR A C 1
ATOM 1857 O O . THR A 1 247 ? 54.306 -15.631 29.628 1.00 69.85 247 THR A O 1
ATOM 1861 N N . PRO A 1 248 ? 52.844 -16.854 30.816 1.00 72.58 248 PRO A N 1
ATOM 1862 C CA . PRO A 1 248 ? 51.952 -17.027 29.658 1.00 69.59 248 PRO A CA 1
ATOM 1863 C C . PRO A 1 248 ? 51.259 -15.744 29.213 1.00 73.05 248 PRO A C 1
ATOM 1864 O O . PRO A 1 248 ? 50.446 -15.790 28.284 1.00 76.17 248 PRO A O 1
ATOM 1868 N N . GLU A 1 249 ? 51.532 -14.607 29.849 1.00 72.58 249 GLU A N 1
ATOM 1869 C CA . GLU A 1 249 ? 50.928 -13.336 29.484 1.00 70.69 249 GLU A CA 1
ATOM 1870 C C . GLU A 1 249 ? 51.873 -12.413 28.714 1.00 71.15 249 GLU A C 1
ATOM 1871 O O . GLU A 1 249 ? 51.493 -11.279 28.404 1.00 69.41 249 GLU A O 1
ATOM 1877 N N . HIS A 1 250 ? 53.081 -12.866 28.392 1.00 69.56 250 HIS A N 1
ATOM 1878 C CA . HIS A 1 250 ? 54.012 -12.064 27.610 1.00 69.61 250 HIS A CA 1
ATOM 1879 C C . HIS A 1 250 ? 53.657 -12.098 26.126 1.00 69.27 250 HIS A C 1
ATOM 1880 O O . HIS A 1 250 ? 53.156 -13.097 25.608 1.00 72.45 250 HIS A O 1
ATOM 1887 N N . ARG A 1 251 ? 53.965 -10.991 25.441 1.00 65.80 251 ARG A N 1
ATOM 1888 C CA . ARG A 1 251 ? 53.578 -10.807 24.045 1.00 68.27 251 ARG A CA 1
ATOM 1889 C C . ARG A 1 251 ? 54.086 -11.925 23.141 1.00 70.79 251 ARG A C 1
ATOM 1890 O O . ARG A 1 251 ? 53.463 -12.223 22.114 1.00 69.54 251 ARG A O 1
ATOM 1898 N N . ILE A 1 252 ? 55.214 -12.544 23.492 1.00 71.04 252 ILE A N 1
ATOM 1899 C CA . ILE A 1 252 ? 55.887 -13.424 22.543 1.00 68.95 252 ILE A CA 1
ATOM 1900 C C . ILE A 1 252 ? 55.048 -14.663 22.244 1.00 68.17 252 ILE A C 1
ATOM 1901 O O . ILE A 1 252 ? 55.049 -15.157 21.112 1.00 68.40 252 ILE A O 1
ATOM 1906 N N . ILE A 1 253 ? 54.305 -15.173 23.220 1.00 67.24 253 ILE A N 1
ATOM 1907 C CA . ILE A 1 253 ? 53.615 -16.442 23.027 1.00 71.34 253 ILE A CA 1
ATOM 1908 C C . ILE A 1 253 ? 52.189 -16.184 22.563 1.00 76.87 253 ILE A C 1
ATOM 1909 O O . ILE A 1 253 ? 51.364 -17.103 22.492 1.00 74.48 253 ILE A O 1
ATOM 1914 N N . GLN A 1 254 ? 51.892 -14.927 22.254 1.00 75.96 254 GLN A N 1
ATOM 1915 C CA . GLN A 1 254 ? 50.581 -14.533 21.772 1.00 73.96 254 GLN A CA 1
ATOM 1916 C C . GLN A 1 254 ? 50.615 -14.057 20.329 1.00 75.16 254 GLN A C 1
ATOM 1917 O O . GLN A 1 254 ? 49.635 -13.479 19.853 1.00 75.46 254 GLN A O 1
ATOM 1923 N N . GLN A 1 255 ? 51.724 -14.278 19.630 1.00 74.23 255 GLN A N 1
ATOM 1924 C CA . GLN A 1 255 ? 51.818 -14.016 18.206 1.00 75.89 255 GLN A CA 1
ATOM 1925 C C . GLN A 1 255 ? 51.496 -15.279 17.418 1.00 77.13 255 GLN A C 1
ATOM 1926 O O . GLN A 1 255 ? 51.421 -16.382 17.965 1.00 74.91 255 GLN A O 1
ATOM 1932 N N . GLN A 1 256 ? 51.319 -15.110 16.111 1.00 82.57 256 GLN A N 1
ATOM 1933 C CA . GLN A 1 256 ? 51.075 -16.251 15.245 1.00 84.19 256 GLN A CA 1
ATOM 1934 C C . GLN A 1 256 ? 52.332 -17.110 15.123 1.00 80.28 256 GLN A C 1
ATOM 1935 O O . GLN A 1 256 ? 53.457 -16.646 15.318 1.00 78.33 256 GLN A O 1
ATOM 1941 N N . GLY A 1 257 ? 52.127 -18.382 14.801 1.00 79.78 257 GLY A N 1
ATOM 1942 C CA . GLY A 1 257 ? 53.228 -19.316 14.720 1.00 74.94 257 GLY A CA 1
ATOM 1943 C C . GLY A 1 257 ? 53.611 -19.870 16.079 1.00 76.74 257 GLY A C 1
ATOM 1944 O O . GLY A 1 257 ? 53.077 -19.496 17.123 1.00 78.44 257 GLY A O 1
ATOM 1945 N N . GLU A 1 258 ? 54.576 -20.778 16.057 1.00 73.76 258 GLU A N 1
ATOM 1946 C CA . GLU A 1 258 ? 54.942 -21.531 17.244 1.00 74.24 258 GLU A CA 1
ATOM 1947 C C . GLU A 1 258 ? 56.000 -20.807 18.068 1.00 72.36 258 GLU A C 1
ATOM 1948 O O . GLU A 1 258 ? 56.713 -19.923 17.585 1.00 70.61 258 GLU A O 1
ATOM 1954 N N . THR A 1 259 ? 56.091 -21.207 19.334 1.00 70.75 259 THR A N 1
ATOM 1955 C CA . THR A 1 259 ? 57.098 -20.715 20.265 1.00 66.43 259 THR A CA 1
ATOM 1956 C C . THR A 1 259 ? 57.610 -21.891 21.078 1.00 63.53 259 THR A C 1
ATOM 1957 O O . THR A 1 259 ? 56.813 -22.624 21.665 1.00 67.11 259 THR A O 1
ATOM 1961 N N . LEU A 1 260 ? 58.926 -22.058 21.128 1.00 60.01 260 LEU A N 1
ATOM 1962 C CA . LEU A 1 260 ? 59.556 -23.140 21.870 1.00 59.12 260 LEU A CA 1
ATOM 1963 C C . LEU A 1 260 ? 60.348 -22.561 23.032 1.00 60.69 260 LEU A C 1
ATOM 1964 O O . LEU A 1 260 ? 61.163 -21.650 22.842 1.00 59.03 260 LEU A O 1
ATOM 1969 N N . PHE A 1 261 ? 60.105 -23.088 24.233 1.00 59.26 261 PHE A N 1
ATOM 1970 C CA . PHE A 1 261 ? 60.840 -22.707 25.433 1.00 55.86 261 PHE A CA 1
ATOM 1971 C C . PHE A 1 261 ? 61.852 -23.788 25.776 1.00 58.06 261 PHE A C 1
ATOM 1972 O O . PHE A 1 261 ? 61.471 -24.936 26.013 1.00 60.96 261 PHE A O 1
ATOM 1980 N N . ALA A 1 262 ? 63.133 -23.425 25.814 1.00 58.37 262 ALA A N 1
ATOM 1981 C CA . ALA A 1 262 ? 64.150 -24.314 26.357 1.00 55.23 262 ALA A CA 1
ATOM 1982 C C . ALA A 1 262 ? 64.121 -24.196 27.873 1.00 62.19 262 ALA A C 1
ATOM 1983 O O . ALA A 1 262 ? 64.329 -23.103 28.418 1.00 59.23 262 ALA A O 1
ATOM 1985 N N . ARG A 1 263 ? 63.879 -25.319 28.555 1.00 61.52 263 ARG A N 1
ATOM 1986 C CA . ARG A 1 263 ? 63.643 -25.329 29.991 1.00 58.35 263 ARG A CA 1
ATOM 1987 C C . ARG A 1 263 ? 64.553 -26.339 30.676 1.00 61.83 263 ARG A C 1
ATOM 1988 O O . ARG A 1 263 ? 65.010 -27.311 30.071 1.00 61.69 263 ARG A O 1
ATOM 1996 N N . THR A 1 264 ? 64.807 -26.080 31.958 1.00 65.70 264 THR A N 1
ATOM 1997 C CA . THR A 1 264 ? 65.450 -27.050 32.833 1.00 67.21 264 THR A CA 1
ATOM 1998 C C . THR A 1 264 ? 64.464 -28.130 33.264 1.00 70.94 264 THR A C 1
ATOM 1999 O O . THR A 1 264 ? 64.759 -29.324 33.158 1.00 65.57 264 THR A O 1
ATOM 2003 N N . HIS A 1 265 ? 63.296 -27.728 33.767 1.00 74.43 265 HIS A N 1
ATOM 2004 C CA . HIS A 1 265 ? 62.209 -28.649 34.058 1.00 76.23 265 HIS A CA 1
ATOM 2005 C C . HIS A 1 265 ? 60.904 -28.083 33.513 1.00 78.11 265 HIS A C 1
ATOM 2006 O O . HIS A 1 265 ? 60.811 -26.902 33.173 1.00 78.37 265 HIS A O 1
ATOM 2013 N N . ALA A 1 266 ? 59.897 -28.954 33.414 1.00 74.79 266 ALA A N 1
ATOM 2014 C CA . ALA A 1 266 ? 58.654 -28.597 32.737 1.00 73.72 266 ALA A CA 1
ATOM 2015 C C . ALA A 1 266 ? 57.901 -27.523 33.516 1.00 71.82 266 ALA A C 1
ATOM 2016 O O . ALA A 1 266 ? 57.815 -27.570 34.746 1.00 71.58 266 ALA A O 1
ATOM 2018 N N . ASP A 1 267 ? 57.371 -26.538 32.796 1.00 69.02 267 ASP A N 1
ATOM 2019 C CA . ASP A 1 267 ? 56.551 -25.510 33.425 1.00 68.97 267 ASP A CA 1
ATOM 2020 C C . ASP A 1 267 ? 55.180 -26.076 33.785 1.00 72.75 267 ASP A C 1
ATOM 2021 O O . ASP A 1 267 ? 54.640 -26.951 33.102 1.00 72.69 267 ASP A O 1
ATOM 2026 N N . GLU A 1 268 ? 54.618 -25.576 34.879 1.00 71.18 268 GLU A N 1
ATOM 2027 C CA . GLU A 1 268 ? 53.389 -26.131 35.429 1.00 73.64 268 GLU A CA 1
ATOM 2028 C C . GLU A 1 268 ? 52.131 -25.370 35.020 1.00 72.14 268 GLU A C 1
ATOM 2029 O O . GLU A 1 268 ? 51.033 -25.771 35.412 1.00 80.04 268 GLU A O 1
ATOM 2035 N N . ARG A 1 269 ? 52.252 -24.301 34.244 1.00 71.77 269 ARG A N 1
ATOM 2036 C CA . ARG A 1 269 ? 51.116 -23.444 33.936 1.00 71.31 269 ARG A CA 1
ATOM 2037 C C . ARG A 1 269 ? 50.486 -23.838 32.599 1.00 73.32 269 ARG A C 1
ATOM 2038 O O . ARG A 1 269 ? 51.060 -24.590 31.808 1.00 73.94 269 ARG A O 1
ATOM 2046 N N . ALA A 1 270 ? 49.288 -23.307 32.343 1.00 71.56 270 ALA A N 1
ATOM 2047 C CA . ALA A 1 270 ? 48.628 -23.511 31.059 1.00 73.04 270 ALA A CA 1
ATOM 2048 C C . ALA A 1 270 ? 49.118 -22.467 30.063 1.00 74.12 270 ALA A C 1
ATOM 2049 O O . ALA A 1 270 ? 49.084 -21.264 30.349 1.00 73.41 270 ALA A O 1
ATOM 2051 N N . TRP A 1 271 ? 49.579 -22.928 28.899 1.00 72.83 271 TRP A N 1
ATOM 2052 C CA . TRP A 1 271 ? 50.137 -22.106 27.838 1.00 70.43 271 TRP A CA 1
ATOM 2053 C C . TRP A 1 271 ? 49.305 -22.257 26.574 1.00 72.19 271 TRP A C 1
ATOM 2054 O O . TRP A 1 271 ? 48.613 -23.266 26.398 1.00 74.46 271 TRP A O 1
ATOM 2065 N N . PRO A 1 272 ? 49.358 -21.282 25.665 1.00 77.56 272 PRO A N 1
ATOM 2066 C CA . PRO A 1 272 ? 48.652 -21.435 24.387 1.00 74.96 272 PRO A CA 1
ATOM 2067 C C . PRO A 1 272 ? 49.134 -22.652 23.610 1.00 79.85 272 PRO A C 1
ATOM 2068 O O . PRO A 1 272 ? 50.207 -23.211 23.861 1.00 79.27 272 PRO A O 1
ATOM 2072 N N . ASP A 1 273 ? 48.298 -23.056 22.649 1.00 81.95 273 ASP A N 1
ATOM 2073 C CA . ASP A 1 273 ? 48.519 -24.286 21.892 1.00 81.64 273 ASP A CA 1
ATOM 2074 C C . ASP A 1 273 ? 49.840 -24.255 21.134 1.00 80.16 273 ASP A C 1
ATOM 2075 O O . ASP A 1 273 ? 50.510 -25.286 21.002 1.00 77.33 273 ASP A O 1
ATOM 2080 N N . ASN A 1 274 ? 50.226 -23.083 20.617 1.00 79.80 274 ASN A N 1
ATOM 2081 C CA . ASN A 1 274 ? 51.427 -22.964 19.799 1.00 80.91 274 ASN A CA 1
ATOM 2082 C C . ASN A 1 274 ? 52.723 -23.073 20.600 1.00 79.42 274 ASN A C 1
ATOM 2083 O O . ASN A 1 274 ? 53.799 -23.134 19.992 1.00 79.18 274 ASN A O 1
ATOM 2088 N N . VAL A 1 275 ? 52.658 -23.096 21.927 1.00 75.88 275 VAL A N 1
ATOM 2089 C CA . VAL A 1 275 ? 53.855 -23.097 22.762 1.00 72.56 275 VAL A CA 1
ATOM 2090 C C . VAL A 1 275 ? 54.227 -24.526 23.130 1.00 73.37 275 VAL A C 1
ATOM 2091 O O . VAL A 1 275 ? 53.395 -25.287 23.639 1.00 76.51 275 VAL A O 1
ATOM 2095 N N . ARG A 1 276 ? 55.483 -24.888 22.886 1.00 68.39 276 ARG A N 1
ATOM 2096 C CA . ARG A 1 276 ? 56.021 -26.190 23.244 1.00 67.07 276 ARG A CA 1
ATOM 2097 C C . ARG A 1 276 ? 57.230 -26.020 24.157 1.00 63.50 276 ARG A C 1
ATOM 2098 O O . ARG A 1 276 ? 57.835 -24.947 24.239 1.00 61.54 276 ARG A O 1
ATOM 2106 N N . THR A 1 277 ? 57.578 -27.102 24.846 1.00 63.67 277 THR A N 1
ATOM 2107 C CA . THR A 1 277 ? 58.709 -27.130 25.764 1.00 63.48 277 THR A CA 1
ATOM 2108 C C . THR A 1 277 ? 59.737 -28.141 25.275 1.00 62.12 277 THR A C 1
ATOM 2109 O O . THR A 1 277 ? 59.379 -29.261 24.900 1.00 63.08 277 THR A O 1
ATOM 2113 N N . LEU A 1 278 ? 61.009 -27.743 25.268 1.00 60.74 278 LEU A N 1
ATOM 2114 C CA . LEU A 1 278 ? 62.120 -28.647 24.999 1.00 56.24 278 LEU A CA 1
ATOM 2115 C C . LEU A 1 278 ? 62.959 -28.706 26.265 1.00 58.14 278 LEU A C 1
ATOM 2116 O O . LEU A 1 278 ? 63.416 -27.668 26.753 1.00 61.47 278 LEU A O 1
ATOM 2121 N N . LEU A 1 279 ? 63.141 -29.901 26.815 1.00 58.07 279 LEU A N 1
ATOM 2122 C CA . LEU A 1 279 ? 63.866 -30.046 28.074 1.00 57.45 279 LEU A CA 1
ATOM 2123 C C . LEU A 1 279 ? 65.354 -30.214 27.784 1.00 59.24 279 LEU A C 1
ATOM 2124 O O . LEU A 1 279 ? 65.754 -31.145 27.079 1.00 58.41 279 LEU A O 1
ATOM 2129 N N . VAL A 1 280 ? 66.164 -29.306 28.324 1.00 60.09 280 VAL A N 1
ATOM 2130 C CA . VAL A 1 280 ? 67.610 -29.296 28.115 1.00 60.38 280 VAL A CA 1
ATOM 2131 C C . VAL A 1 280 ? 68.297 -29.618 29.439 1.00 60.12 280 VAL A C 1
ATOM 2132 O O . VAL A 1 280 ? 67.885 -29.095 30.482 1.00 58.23 280 VAL A O 1
ATOM 2136 N N . PRO A 1 281 ? 69.323 -30.470 29.459 1.00 60.73 281 PRO A N 1
ATOM 2137 C CA . PRO A 1 281 ? 70.014 -30.768 30.718 1.00 56.99 281 PRO A CA 1
ATOM 2138 C C . PRO A 1 281 ? 70.841 -29.582 31.206 1.00 58.96 281 PRO A C 1
ATOM 2139 O O . PRO A 1 281 ? 71.128 -28.628 30.482 1.00 62.40 281 PRO A O 1
ATOM 2143 N N . GLU A 1 282 ? 71.239 -29.676 32.471 1.00 63.00 282 GLU A N 1
ATOM 2144 C CA . GLU A 1 282 ? 71.955 -28.630 33.184 1.00 67.89 282 GLU A CA 1
ATOM 2145 C C . GLU A 1 282 ? 73.458 -28.872 33.156 1.00 66.82 282 GLU A C 1
ATOM 2146 O O . GLU A 1 282 ? 73.914 -30.010 33.290 1.00 65.65 282 GLU A O 1
ATOM 2152 N N . HIS A 1 283 ? 74.221 -27.788 33.005 1.00 71.00 283 HIS A N 1
ATOM 2153 C CA . HIS A 1 283 ? 75.682 -27.793 33.107 1.00 75.81 283 HIS A CA 1
ATOM 2154 C C . HIS A 1 283 ? 76.069 -26.788 34.183 1.00 78.02 283 HIS A C 1
ATOM 2155 O O . HIS A 1 283 ? 75.803 -25.589 34.037 1.00 78.14 283 HIS A O 1
ATOM 2162 N N . ASN A 1 284 ? 76.680 -27.275 35.266 1.00 85.06 284 ASN A N 1
ATOM 2163 C CA . ASN A 1 284 ? 76.806 -26.495 36.507 1.00 87.63 284 ASN A CA 1
ATOM 2164 C C . ASN A 1 284 ? 75.404 -25.977 36.831 1.00 89.74 284 ASN A C 1
ATOM 2165 O O . ASN A 1 284 ? 74.439 -26.752 36.753 1.00 88.02 284 ASN A O 1
ATOM 2170 N N . GLY A 1 285 ? 75.233 -24.702 37.166 1.00 88.51 285 GLY A N 1
ATOM 2171 C CA . GLY A 1 285 ? 73.897 -24.213 37.451 1.00 85.41 285 GLY A CA 1
ATOM 2172 C C . GLY A 1 285 ? 73.104 -23.729 36.262 1.00 82.56 285 GLY A C 1
ATOM 2173 O O . GLY A 1 285 ? 71.919 -23.415 36.408 1.00 77.61 285 GLY A O 1
ATOM 2174 N N . HIS A 1 286 ? 73.721 -23.659 35.085 1.00 85.88 286 HIS A N 1
ATOM 2175 C CA . HIS A 1 286 ? 73.101 -23.058 33.913 1.00 83.35 286 HIS A CA 1
ATOM 2176 C C . HIS A 1 286 ? 72.569 -24.129 32.963 1.00 80.25 286 HIS A C 1
ATOM 2177 O O . HIS A 1 286 ? 73.055 -25.264 32.924 1.00 78.54 286 HIS A O 1
ATOM 2184 N N . LEU A 1 287 ? 71.549 -23.753 32.201 1.00 71.26 287 LEU A N 1
ATOM 2185 C CA . LEU A 1 287 ? 71.096 -24.579 31.093 1.00 65.52 287 LEU A CA 1
ATOM 2186 C C . LEU A 1 287 ? 72.224 -24.755 30.077 1.00 65.64 287 LEU A C 1
ATOM 2187 O O . LEU A 1 287 ? 72.883 -23.787 29.688 1.00 64.70 287 LEU A O 1
ATOM 2192 N N . ASP A 1 288 ? 72.422 -25.993 29.628 1.00 61.35 288 ASP A N 1
ATOM 2193 C CA . ASP A 1 288 ? 73.563 -26.361 28.796 1.00 56.10 288 ASP A CA 1
ATOM 2194 C C . ASP A 1 288 ? 73.345 -25.866 27.362 1.00 56.74 288 ASP A C 1
ATOM 2195 O O . ASP A 1 288 ? 72.546 -26.435 26.607 1.00 55.41 288 ASP A O 1
ATOM 2200 N N . LEU A 1 289 ? 74.081 -24.822 26.973 1.00 54.35 289 LEU A N 1
ATOM 2201 C CA . LEU A 1 289 ? 73.897 -24.230 25.652 1.00 52.99 289 LEU A CA 1
ATOM 2202 C C . LEU A 1 289 ? 74.319 -25.183 24.537 1.00 51.92 289 LEU A C 1
ATOM 2203 O O . LEU A 1 289 ? 73.642 -25.279 23.504 1.00 50.41 289 LEU A O 1
ATOM 2208 N N . VAL A 1 290 ? 75.437 -25.885 24.718 1.00 52.66 290 VAL A N 1
ATOM 2209 C CA . VAL A 1 290 ? 75.913 -26.809 23.692 1.00 49.94 290 VAL A CA 1
ATOM 2210 C C . VAL A 1 290 ? 74.877 -27.900 23.444 1.00 52.68 290 VAL A C 1
ATOM 2211 O O . VAL A 1 290 ? 74.534 -28.206 22.295 1.00 53.30 290 VAL A O 1
ATOM 2215 N N . LEU A 1 291 ? 74.330 -28.469 24.521 1.00 52.97 291 LEU A N 1
ATOM 2216 C CA . LEU A 1 291 ? 73.304 -29.499 24.383 1.00 55.48 291 LEU A CA 1
ATOM 2217 C C . LEU A 1 291 ? 72.023 -28.942 23.768 1.00 55.45 291 LEU A C 1
ATOM 2218 O O . LEU A 1 291 ? 71.351 -29.636 22.997 1.00 57.19 291 LEU A O 1
ATOM 2223 N N . LEU A 1 292 ? 71.658 -27.701 24.104 1.00 53.88 292 LEU A N 1
ATOM 2224 C CA . LEU A 1 292 ? 70.456 -27.119 23.516 1.00 52.03 292 LEU A CA 1
ATOM 2225 C C . LEU A 1 292 ? 70.584 -27.054 22.003 1.00 53.62 292 LEU A C 1
ATOM 2226 O O . LEU A 1 292 ? 69.654 -27.415 21.274 1.00 55.75 292 LEU A O 1
ATOM 2231 N N . MET A 1 293 ? 71.744 -26.604 21.517 1.00 50.64 293 MET A N 1
ATOM 2232 C CA . MET A 1 293 ? 71.958 -26.495 20.083 1.00 49.32 293 MET A CA 1
ATOM 2233 C C . MET A 1 293 ? 71.946 -27.861 19.421 1.00 55.37 293 MET A C 1
ATOM 2234 O O . MET A 1 293 ? 71.416 -28.015 18.313 1.00 53.79 293 MET A O 1
ATOM 2239 N N . MET A 1 294 ? 72.544 -28.862 20.074 1.00 53.07 294 MET A N 1
ATOM 2240 C CA . MET A 1 294 ? 72.571 -30.199 19.496 1.00 51.95 294 MET A CA 1
ATOM 2241 C C . MET A 1 294 ? 71.164 -30.767 19.361 1.00 54.26 294 MET A C 1
ATOM 2242 O O . MET A 1 294 ? 70.828 -31.392 18.348 1.00 56.92 294 MET A O 1
ATOM 2247 N N . GLN A 1 295 ? 70.319 -30.540 20.367 1.00 54.66 295 GLN A N 1
ATOM 2248 C CA . GLN A 1 295 ? 68.950 -31.031 20.301 1.00 54.62 295 GLN A CA 1
ATOM 2249 C C . GLN A 1 295 ? 68.159 -30.304 19.222 1.00 56.91 295 GLN A C 1
ATOM 2250 O O . GLN A 1 295 ? 67.320 -30.911 18.544 1.00 57.80 295 GLN A O 1
ATOM 2256 N N . LEU A 1 296 ? 68.413 -29.002 19.052 1.00 54.56 296 LEU A N 1
ATOM 2257 C CA . LEU A 1 296 ? 67.742 -28.240 18.004 1.00 51.94 296 LEU A CA 1
ATOM 2258 C C . LEU A 1 296 ? 68.185 -28.702 16.625 1.00 57.25 296 LEU A C 1
ATOM 2259 O O . LEU A 1 296 ? 67.372 -28.764 15.689 1.00 58.69 296 LEU A O 1
ATOM 2264 N N . GLY A 1 297 ? 69.474 -29.018 16.475 1.00 54.48 297 GLY A N 1
ATOM 2265 C CA . GLY A 1 297 ? 69.929 -29.630 15.240 1.00 57.18 297 GLY A CA 1
ATOM 2266 C C . GLY A 1 297 ? 69.221 -30.941 14.948 1.00 58.04 297 GLY A C 1
ATOM 2267 O O . GLY A 1 297 ? 68.863 -31.220 13.803 1.00 59.66 297 GLY A O 1
ATOM 2268 N N . LYS A 1 298 ? 69.010 -31.764 15.976 1.00 58.46 298 LYS A N 1
ATOM 2269 C CA . LYS A 1 298 ? 68.303 -33.025 15.777 1.00 60.50 298 LYS A CA 1
ATOM 2270 C C . LYS A 1 298 ? 66.845 -32.794 15.412 1.00 59.40 298 LYS A C 1
ATOM 2271 O O . LYS A 1 298 ? 66.272 -33.568 14.639 1.00 65.58 298 LYS A O 1
ATOM 2277 N N . GLN A 1 299 ? 66.240 -31.737 15.941 1.00 59.31 299 GLN A N 1
ATOM 2278 C CA . GLN A 1 299 ? 64.903 -31.271 15.572 1.00 62.99 299 GLN A CA 1
ATOM 2279 C C . GLN A 1 299 ? 64.879 -30.533 14.180 1.00 61.65 299 GLN A C 1
ATOM 2280 O O . GLN A 1 299 ? 63.861 -29.916 13.821 1.00 58.64 299 GLN A O 1
ATOM 2286 N N . GLN A 1 300 ? 66.003 -30.584 13.458 1.00 60.51 300 GLN A N 1
ATOM 2287 C CA . GLN A 1 300 ? 66.101 -30.136 12.066 1.00 57.68 300 GLN A CA 1
ATOM 2288 C C . GLN A 1 300 ? 65.982 -28.621 11.949 1.00 59.45 300 GLN A C 1
ATOM 2289 O O . GLN A 1 300 ? 65.418 -28.100 10.989 1.00 59.69 300 GLN A O 1
ATOM 2295 N N . VAL A 1 301 ? 66.515 -27.908 12.930 1.00 60.40 301 VAL A N 1
ATOM 2296 C CA . VAL A 1 301 ? 66.491 -26.454 12.936 1.00 54.87 301 VAL A CA 1
ATOM 2297 C C . VAL A 1 301 ? 67.782 -25.978 12.271 1.00 55.65 301 VAL A C 1
ATOM 2298 O O . VAL A 1 301 ? 68.883 -26.219 12.775 1.00 55.60 301 VAL A O 1
ATOM 2302 N N . ASN A 1 302 ? 67.647 -25.327 11.115 1.00 53.19 302 ASN A N 1
ATOM 2303 C CA . ASN A 1 302 ? 68.777 -25.070 10.230 1.00 49.70 302 ASN A CA 1
ATOM 2304 C C . ASN A 1 302 ? 69.544 -23.802 10.581 1.00 54.05 302 ASN A C 1
ATOM 2305 O O . ASN A 1 302 ? 70.773 -23.763 10.447 1.00 52.68 302 ASN A O 1
ATOM 2310 N N . SER A 1 303 ? 68.846 -22.755 11.013 1.00 50.58 303 SER A N 1
ATOM 2311 C CA . SER A 1 303 ? 69.470 -21.456 11.179 1.00 47.70 303 SER A CA 1
ATOM 2312 C C . SER A 1 303 ? 68.692 -20.687 12.229 1.00 51.52 303 SER A C 1
ATOM 2313 O O . SER A 1 303 ? 67.466 -20.816 12.325 1.00 49.51 303 SER A O 1
ATOM 2316 N N . ILE A 1 304 ? 69.421 -19.895 13.020 1.00 51.21 304 ILE A N 1
ATOM 2317 C CA . ILE A 1 304 ? 68.873 -19.246 14.198 1.00 46.47 304 ILE A CA 1
ATOM 2318 C C . ILE A 1 304 ? 69.337 -17.799 14.214 1.00 52.76 304 ILE A C 1
ATOM 2319 O O . ILE A 1 304 ? 70.542 -17.525 14.175 1.00 49.11 304 ILE A O 1
ATOM 2324 N N . TRP A 1 305 ? 68.384 -16.876 14.280 1.00 50.29 305 TRP A N 1
ATOM 2325 C CA . TRP A 1 305 ? 68.659 -15.456 14.388 1.00 49.12 305 TRP A CA 1
ATOM 2326 C C . TRP A 1 305 ? 68.501 -15.066 15.851 1.00 50.04 305 TRP A C 1
ATOM 2327 O O . TRP A 1 305 ? 67.399 -15.151 16.400 1.00 52.22 305 TRP A O 1
ATOM 2338 N N . VAL A 1 306 ? 69.593 -14.645 16.483 1.00 48.59 306 VAL A N 1
ATOM 2339 C CA . VAL A 1 306 ? 69.637 -14.407 17.929 1.00 52.68 306 VAL A CA 1
ATOM 2340 C C . VAL A 1 306 ? 69.391 -12.927 18.208 1.00 49.28 306 VAL A C 1
ATOM 2341 O O . VAL A 1 306 ? 70.171 -12.068 17.780 1.00 53.38 306 VAL A O 1
ATOM 2345 N N . GLU A 1 307 ? 68.311 -12.622 18.924 1.00 50.38 307 GLU A N 1
ATOM 2346 C CA . GLU A 1 307 ? 68.031 -11.270 19.419 1.00 50.41 307 GLU A CA 1
ATOM 2347 C C . GLU A 1 307 ? 68.040 -11.343 20.933 1.00 51.72 307 GLU A C 1
ATOM 2348 O O . GLU A 1 307 ? 67.014 -11.682 21.527 1.00 53.63 307 GLU A O 1
ATOM 2354 N N . ALA A 1 308 ? 69.163 -11.021 21.569 1.00 49.21 308 ALA A N 1
ATOM 2355 C CA . ALA A 1 308 ? 69.184 -11.005 23.023 1.00 46.46 308 ALA A CA 1
ATOM 2356 C C . ALA A 1 308 ? 70.147 -9.918 23.497 1.00 51.68 308 ALA A C 1
ATOM 2357 O O . ALA A 1 308 ? 70.657 -9.120 22.706 1.00 50.75 308 ALA A O 1
ATOM 2359 N N . GLY A 1 309 ? 70.368 -9.865 24.811 1.00 48.50 309 GLY A N 1
ATOM 2360 C CA . GLY A 1 309 ? 71.212 -8.854 25.383 1.00 44.88 309 GLY A CA 1
ATOM 2361 C C . GLY A 1 309 ? 72.659 -9.283 25.448 1.00 49.88 309 GLY A C 1
ATOM 2362 O O . GLY A 1 309 ? 73.059 -10.321 24.903 1.00 49.64 309 GLY A O 1
ATOM 2363 N N . PRO A 1 310 ? 73.474 -8.476 26.131 1.00 50.37 310 PRO A N 1
ATOM 2364 C CA . PRO A 1 310 ? 74.897 -8.815 26.289 1.00 49.79 310 PRO A CA 1
ATOM 2365 C C . PRO A 1 310 ? 75.141 -10.144 26.976 1.00 45.24 310 PRO A C 1
ATOM 2366 O O . PRO A 1 310 ? 76.143 -10.806 26.674 1.00 47.31 310 PRO A O 1
ATOM 2370 N N . THR A 1 311 ? 74.272 -10.553 27.898 1.00 43.85 311 THR A N 1
ATOM 2371 C CA . THR A 1 311 ? 74.545 -11.763 28.668 1.00 46.85 311 THR A CA 1
ATOM 2372 C C . THR A 1 311 ? 74.497 -13.009 27.796 1.00 50.10 311 THR A C 1
ATOM 2373 O O . THR A 1 311 ? 75.432 -13.824 27.817 1.00 52.03 311 THR A O 1
ATOM 2377 N N . LEU A 1 312 ? 73.415 -13.182 27.023 1.00 47.39 312 LEU A N 1
ATOM 2378 C CA . LEU A 1 312 ? 73.337 -14.346 26.140 1.00 43.70 312 LEU A CA 1
ATOM 2379 C C . LEU A 1 312 ? 74.318 -14.228 24.980 1.00 48.21 312 LEU A C 1
ATOM 2380 O O . LEU A 1 312 ? 74.875 -15.240 24.543 1.00 48.33 312 LEU A O 1
ATOM 2385 N N . ALA A 1 313 ? 74.553 -13.005 24.477 1.00 44.21 313 ALA A N 1
ATOM 2386 C CA . ALA A 1 313 ? 75.537 -12.809 23.416 1.00 43.55 313 ALA A CA 1
ATOM 2387 C C . ALA A 1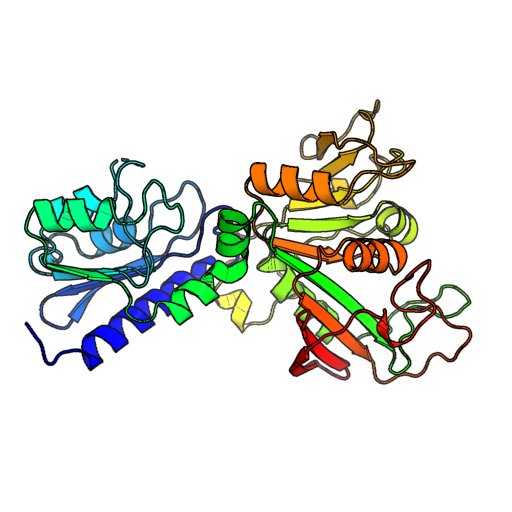 313 ? 76.916 -13.298 23.850 1.00 46.66 313 ALA A C 1
ATOM 2388 O O . ALA A 1 313 ? 77.569 -14.067 23.137 1.00 44.67 313 ALA A O 1
ATOM 2390 N N . GLY A 1 314 ? 77.362 -12.889 25.039 1.00 48.78 314 GLY A N 1
ATOM 2391 C CA . GLY A 1 314 ? 78.644 -13.359 25.532 1.00 44.87 314 GLY A CA 1
ATOM 2392 C C . GLY A 1 314 ? 78.658 -14.846 25.828 1.00 47.13 314 GLY A C 1
ATOM 2393 O O . GLY A 1 314 ? 79.676 -15.518 25.629 1.00 46.23 314 GLY A O 1
ATOM 2394 N N . ALA A 1 315 ? 77.541 -15.381 26.325 1.00 45.71 315 ALA A N 1
ATOM 2395 C CA . ALA A 1 315 ? 77.498 -16.807 26.629 1.00 47.85 315 ALA A CA 1
ATOM 2396 C C . ALA A 1 315 ? 77.617 -17.643 25.358 1.00 47.42 315 ALA A C 1
ATOM 2397 O O . ALA A 1 315 ? 78.352 -18.637 25.332 1.00 51.41 315 ALA A O 1
ATOM 2399 N N . LEU A 1 316 ? 76.912 -17.247 24.295 1.00 45.73 316 LEU A N 1
ATOM 2400 C CA . LEU A 1 316 ? 77.011 -17.956 23.021 1.00 48.47 316 LEU A CA 1
ATOM 2401 C C . LEU A 1 316 ? 78.402 -17.822 22.426 1.00 49.19 316 LEU A C 1
ATOM 2402 O O . LEU A 1 316 ? 78.963 -18.798 21.913 1.00 49.79 316 LEU A O 1
ATOM 2407 N N . LEU A 1 317 ? 78.965 -16.616 22.471 1.00 48.88 317 LEU A N 1
ATOM 2408 C CA . LEU A 1 317 ? 80.335 -16.419 22.012 1.00 49.15 317 LEU A CA 1
ATOM 2409 C C . LEU A 1 317 ? 81.301 -17.324 22.763 1.00 50.07 317 LEU A C 1
ATOM 2410 O O . LEU A 1 317 ? 82.107 -18.039 22.151 1.00 48.85 317 LEU A O 1
ATOM 2415 N N . GLN A 1 318 ? 81.212 -17.330 24.094 1.00 45.17 318 GLN A N 1
ATOM 2416 C CA . GLN A 1 318 ? 82.149 -18.103 24.899 1.00 45.10 318 GLN A CA 1
ATOM 2417 C C . GLN A 1 318 ? 81.957 -19.604 24.742 1.00 48.59 318 GLN A C 1
ATOM 2418 O O . GLN A 1 318 ? 82.912 -20.352 24.959 1.00 46.93 318 GLN A O 1
ATOM 2424 N N . ALA A 1 319 ? 80.759 -20.062 24.368 1.00 48.21 319 ALA A N 1
ATOM 2425 C CA . ALA A 1 319 ? 80.527 -21.475 24.090 1.00 43.05 319 ALA A CA 1
ATOM 2426 C C . ALA A 1 319 ? 80.943 -21.870 22.683 1.00 49.08 319 ALA A C 1
ATOM 2427 O O . ALA A 1 319 ? 80.827 -23.048 22.330 1.00 49.83 319 ALA A O 1
ATOM 2429 N N . GLY A 1 320 ? 81.419 -20.926 21.879 1.00 46.02 320 GLY A N 1
ATOM 2430 C CA . GLY A 1 320 ? 81.827 -21.235 20.528 1.00 48.04 320 GLY A CA 1
ATOM 2431 C C . GLY A 1 320 ? 80.688 -21.614 19.619 1.00 47.98 320 GLY A C 1
ATOM 2432 O O . GLY A 1 320 ? 80.872 -22.438 18.724 1.00 49.10 320 GLY A O 1
ATOM 2433 N N . LEU A 1 321 ? 79.511 -21.031 19.814 1.00 47.04 321 LEU A N 1
ATOM 2434 C CA . LEU A 1 321 ? 78.355 -21.407 19.018 1.00 48.50 321 LEU A CA 1
ATOM 2435 C C . LEU A 1 321 ? 77.970 -20.382 17.958 1.00 47.87 321 LEU A C 1
ATOM 2436 O O . LEU A 1 321 ? 77.059 -20.648 17.174 1.00 56.92 321 LEU A O 1
ATOM 2441 N N . VAL A 1 322 ? 78.634 -19.243 17.885 1.00 45.98 322 VAL A N 1
ATOM 2442 C CA . VAL A 1 322 ? 78.245 -18.197 16.948 1.00 49.42 322 VAL A CA 1
ATOM 2443 C C . VAL A 1 322 ? 78.943 -18.438 15.620 1.00 47.74 322 VAL A C 1
ATOM 2444 O O . VAL A 1 322 ? 80.166 -18.598 15.576 1.00 49.01 322 VAL A O 1
ATOM 2448 N N . ASP A 1 323 ? 78.171 -18.473 14.531 1.00 49.60 323 ASP A N 1
ATOM 2449 C CA . ASP A 1 323 ? 78.789 -18.568 13.207 1.00 50.44 323 ASP A CA 1
ATOM 2450 C C . ASP A 1 323 ? 79.047 -17.196 12.585 1.00 50.78 323 ASP A C 1
ATOM 2451 O O . ASP A 1 323 ? 80.067 -17.001 11.910 1.00 48.61 323 ASP A O 1
ATOM 2456 N N . GLU A 1 324 ? 78.156 -16.228 12.797 1.00 45.91 324 GLU A N 1
ATOM 2457 C CA . GLU A 1 324 ? 78.431 -14.900 12.280 1.00 52.22 324 GLU A CA 1
ATOM 2458 C C . GLU A 1 324 ? 77.817 -13.845 13.182 1.00 48.32 324 GLU A C 1
ATOM 2459 O O . GLU A 1 324 ? 76.808 -14.083 13.850 1.00 49.07 324 GLU A O 1
ATOM 2465 N N . LEU A 1 325 ? 78.450 -12.680 13.188 1.00 46.88 325 LEU A N 1
ATOM 2466 C CA . LEU A 1 325 ? 77.942 -11.490 13.849 1.00 49.32 325 LEU A CA 1
ATOM 2467 C C . LEU A 1 325 ? 77.381 -10.547 12.799 1.00 49.41 325 LEU A C 1
ATOM 2468 O O . LEU A 1 325 ? 78.002 -10.338 11.752 1.00 51.60 325 LEU A O 1
ATOM 2473 N N . ILE A 1 326 ? 76.221 -9.968 13.085 1.00 48.12 326 ILE A N 1
ATOM 2474 C CA . ILE A 1 326 ? 75.669 -8.886 12.276 1.00 48.99 326 ILE A CA 1
ATOM 2475 C C . ILE A 1 326 ? 75.518 -7.682 13.198 1.00 46.29 326 ILE A C 1
ATOM 2476 O O . ILE A 1 326 ? 74.656 -7.675 14.084 1.00 49.57 326 ILE A O 1
ATOM 2481 N N . VAL A 1 327 ? 76.366 -6.674 13.011 1.00 46.12 327 VAL A N 1
ATOM 2482 C CA . VAL A 1 327 ? 76.510 -5.577 13.969 1.00 48.31 327 VAL A CA 1
ATOM 2483 C C . VAL A 1 327 ? 76.018 -4.279 13.335 1.00 46.15 327 VAL A C 1
ATOM 2484 O O . VAL A 1 327 ? 76.603 -3.793 12.359 1.00 46.07 327 VAL A O 1
ATOM 2488 N N . TYR A 1 328 ? 74.960 -3.705 13.904 1.00 44.75 328 TYR A N 1
ATOM 2489 C CA . TYR A 1 328 ? 74.453 -2.403 13.486 1.00 45.56 328 TYR A CA 1
ATOM 2490 C C . TYR A 1 328 ? 75.026 -1.325 14.405 1.00 49.47 328 TYR A C 1
ATOM 2491 O O . TYR A 1 328 ? 74.846 -1.385 15.633 1.00 47.19 328 TYR A O 1
ATOM 2500 N N . ILE A 1 329 ? 75.706 -0.342 13.817 1.00 44.99 329 ILE A N 1
ATOM 2501 C CA . ILE A 1 329 ? 76.371 0.716 14.568 1.00 46.57 329 ILE A CA 1
ATOM 2502 C C . ILE A 1 329 ? 75.708 2.042 14.231 1.00 45.69 329 ILE A C 1
ATOM 2503 O O . ILE A 1 329 ? 75.596 2.405 13.055 1.00 48.49 329 ILE A O 1
ATOM 2508 N N . ALA A 1 330 ? 75.269 2.738 15.232 1.00 45.69 330 ALA A N 1
ATOM 2509 C CA . ALA A 1 330 ? 74.655 4.039 15.028 1.00 48.83 330 ALA A CA 1
ATOM 2510 C C . ALA A 1 330 ? 75.686 5.141 15.221 1.00 50.35 330 ALA A C 1
ATOM 2511 O O . ALA A 1 330 ? 76.586 5.007 16.053 1.00 50.38 330 ALA A O 1
ATOM 2513 N N . PRO A 1 331 ? 75.581 6.252 14.484 1.00 51.14 331 PRO A N 1
ATOM 2514 C CA . PRO A 1 331 ? 76.579 7.333 14.599 1.00 50.89 331 PRO A CA 1
ATOM 2515 C C . PRO A 1 331 ? 76.375 8.189 15.845 1.00 48.48 331 PRO A C 1
ATOM 2516 O O . PRO A 1 331 ? 76.115 9.381 15.773 1.00 52.27 331 PRO A O 1
ATOM 2520 N N . LYS A 1 332 ? 76.512 7.564 17.008 1.00 49.54 332 LYS A N 1
ATOM 2521 C CA . LYS A 1 332 ? 76.273 8.200 18.298 1.00 48.11 332 LYS A CA 1
ATOM 2522 C C . LYS A 1 332 ? 77.325 7.712 19.277 1.00 47.60 332 LYS A C 1
ATOM 2523 O O . LYS A 1 332 ? 77.790 6.573 19.190 1.00 46.47 332 LYS A O 1
ATOM 2529 N N . LEU A 1 333 ? 77.678 8.570 20.230 1.00 46.63 333 LEU A N 1
ATOM 2530 C CA . LEU A 1 333 ? 78.531 8.186 21.348 1.00 45.06 333 LEU A CA 1
ATOM 2531 C C . LEU A 1 333 ? 77.712 8.284 22.628 1.00 46.70 333 LEU A C 1
ATOM 2532 O O . LEU A 1 333 ? 77.183 9.352 22.951 1.00 44.23 333 LEU A O 1
ATOM 2537 N N . LEU A 1 334 ? 77.603 7.171 23.347 1.00 49.56 334 LEU A N 1
ATOM 2538 C CA . LEU A 1 334 ? 76.824 7.141 24.575 1.00 48.38 334 LEU A CA 1
ATOM 2539 C C . LEU A 1 334 ? 77.669 7.320 25.826 1.00 48.61 334 LEU A C 1
ATOM 2540 O O . LEU A 1 334 ? 77.115 7.622 26.893 1.00 50.49 334 LEU A O 1
ATOM 2545 N N . GLY A 1 335 ? 78.986 7.173 25.709 1.00 43.64 335 GLY A N 1
ATOM 2546 C CA . GLY A 1 335 ? 79.894 7.411 26.810 1.00 50.79 335 GLY A CA 1
ATOM 2547 C C . GLY A 1 335 ? 80.225 6.137 27.572 1.00 53.42 335 GLY A C 1
ATOM 2548 O O . GLY A 1 335 ? 79.601 5.084 27.411 1.00 48.93 335 GLY A O 1
ATOM 2549 N N . SER A 1 336 ? 81.228 6.261 28.441 1.00 51.45 336 SER A N 1
ATOM 2550 C CA . SER A 1 336 ? 81.797 5.091 29.097 1.00 51.08 336 SER A CA 1
ATOM 2551 C C . SER A 1 336 ? 80.987 4.578 30.286 1.00 54.36 336 SER A C 1
ATOM 2552 O O . SER A 1 336 ? 81.247 3.465 30.748 1.00 51.37 336 SER A O 1
ATOM 2555 N N . ASP A 1 337 ? 80.018 5.331 30.796 1.00 54.77 337 ASP A N 1
ATOM 2556 C CA . ASP A 1 337 ? 79.160 4.750 31.822 1.00 56.28 337 ASP A CA 1
ATOM 2557 C C . ASP A 1 337 ? 78.023 3.918 31.242 1.00 50.78 337 ASP A C 1
ATOM 2558 O O . ASP A 1 337 ? 77.273 3.312 32.009 1.00 55.24 337 ASP A O 1
ATOM 2563 N N . ALA A 1 338 ? 77.885 3.862 29.924 1.00 46.33 338 ALA A N 1
ATOM 2564 C CA . ALA A 1 338 ? 76.764 3.194 29.295 1.00 51.22 338 ALA A CA 1
ATOM 2565 C C . ALA A 1 338 ? 77.018 1.689 29.188 1.00 52.25 338 ALA A C 1
ATOM 2566 O O . ALA A 1 338 ? 78.135 1.205 29.363 1.00 49.62 338 ALA A O 1
ATOM 2568 N N . ARG A 1 339 ? 75.956 0.943 28.887 1.00 49.27 339 ARG A N 1
ATOM 2569 C CA . ARG A 1 339 ? 76.022 -0.512 28.888 1.00 48.17 339 ARG A CA 1
ATOM 2570 C C . ARG A 1 339 ? 76.699 -1.027 27.623 1.00 48.07 339 ARG A C 1
ATOM 2571 O O . ARG A 1 339 ? 76.528 -0.468 26.543 1.00 50.08 339 ARG A O 1
ATOM 2579 N N . GLY A 1 340 ? 77.487 -2.086 27.768 1.00 48.77 340 GLY A N 1
ATOM 2580 C CA . GLY A 1 340 ? 78.278 -2.620 26.678 1.00 47.33 340 GLY A CA 1
ATOM 2581 C C . GLY A 1 340 ? 77.532 -3.631 25.826 1.00 49.45 340 GLY A C 1
ATOM 2582 O O . GLY A 1 340 ? 76.330 -3.863 25.976 1.00 49.08 340 GLY A O 1
ATOM 2583 N N . LEU A 1 341 ? 78.284 -4.253 24.915 1.00 47.36 341 LEU A N 1
ATOM 2584 C CA . LEU A 1 341 ? 77.734 -5.138 23.893 1.00 46.43 341 LEU A CA 1
ATOM 2585 C C . LEU A 1 341 ? 77.614 -6.587 24.344 1.00 50.32 341 LEU A C 1
ATOM 2586 O O . LEU A 1 341 ? 76.640 -7.264 23.992 1.00 52.38 341 LEU A O 1
ATOM 2591 N N . CYS A 1 342 ? 78.595 -7.094 25.080 1.00 45.81 342 CYS A N 1
ATOM 2592 C CA . CYS A 1 342 ? 78.581 -8.504 25.426 1.00 47.69 342 CYS A CA 1
ATOM 2593 C C . CYS A 1 342 ? 79.392 -8.730 26.692 1.00 50.63 342 CYS A C 1
ATOM 2594 O O . CYS A 1 342 ? 80.459 -8.131 26.879 1.00 49.11 342 CYS A O 1
ATOM 2597 N N . ALA A 1 343 ? 78.869 -9.589 27.556 1.00 49.06 343 ALA A N 1
ATOM 2598 C CA . ALA A 1 343 ? 79.511 -9.904 28.820 1.00 44.48 343 ALA A CA 1
ATOM 2599 C C . ALA A 1 343 ? 80.374 -11.146 28.617 1.00 50.63 343 ALA A C 1
ATOM 2600 O O . ALA A 1 343 ? 79.860 -12.224 28.265 1.00 47.39 343 ALA A O 1
ATOM 2602 N N . LEU A 1 344 ? 81.681 -10.996 28.826 1.00 46.34 344 LEU A N 1
ATOM 2603 C CA . LEU A 1 344 ? 82.656 -12.065 28.614 1.00 50.19 344 LEU A CA 1
ATOM 2604 C C . LEU A 1 344 ? 83.359 -12.385 29.933 1.00 50.56 344 LEU A C 1
ATOM 2605 O O . LEU A 1 344 ? 84.555 -12.101 30.101 1.00 52.33 344 LEU A O 1
ATOM 2610 N N . PRO A 1 345 ? 82.646 -12.991 30.887 1.00 50.47 345 PRO A N 1
ATOM 2611 C CA . PRO A 1 345 ? 83.265 -13.298 32.188 1.00 51.38 345 PRO A CA 1
ATOM 2612 C C . PRO A 1 345 ? 84.542 -14.112 32.016 1.00 52.21 345 PRO A C 1
ATOM 2613 O O . PRO A 1 345 ? 84.627 -15.000 31.166 1.00 52.52 345 PRO A O 1
ATOM 2617 N N . GLY A 1 346 ? 85.551 -13.784 32.814 1.00 51.45 346 GLY A N 1
ATOM 2618 C CA . GLY A 1 346 ? 86.792 -14.510 32.804 1.00 48.69 346 GLY A CA 1
ATOM 2619 C C . GLY A 1 346 ? 87.826 -14.008 31.819 1.00 51.25 346 GLY A C 1
ATOM 2620 O O . GLY A 1 346 ? 89.008 -14.329 31.975 1.00 55.31 346 GLY A O 1
ATOM 2621 N N . LEU A 1 347 ? 87.422 -13.217 30.827 1.00 51.64 347 LEU A N 1
ATOM 2622 C CA . LEU A 1 347 ? 88.353 -12.720 29.818 1.00 53.62 347 LEU A CA 1
ATOM 2623 C C . LEU A 1 347 ? 89.214 -11.600 30.397 1.00 56.86 347 LEU A C 1
ATOM 2624 O O . LEU A 1 347 ? 88.697 -10.547 30.788 1.00 60.36 347 LEU A O 1
ATOM 2629 N N . GLU A 1 348 ? 90.530 -11.818 30.441 1.00 56.81 348 GLU A N 1
ATOM 2630 C CA . GLU A 1 348 ? 91.445 -10.849 31.039 1.00 57.42 348 GLU A CA 1
ATOM 2631 C C . GLU A 1 348 ? 92.617 -10.494 30.131 1.00 56.21 348 GLU A C 1
ATOM 2632 O O . GLU A 1 348 ? 93.164 -9.393 30.222 1.00 58.98 348 GLU A O 1
ATOM 2638 N N . LYS A 1 349 ? 93.033 -11.431 29.286 1.00 58.92 349 LYS A N 1
ATOM 2639 C CA . LYS A 1 349 ? 94.195 -11.261 28.429 1.00 59.48 349 LYS A CA 1
ATOM 2640 C C . LYS A 1 349 ? 93.734 -11.002 27.002 1.00 61.80 349 LYS A C 1
ATOM 2641 O O . LYS A 1 349 ? 92.787 -11.637 26.521 1.00 60.56 349 LYS A O 1
ATOM 2647 N N . LEU A 1 350 ? 94.421 -10.069 26.332 1.00 63.36 350 LEU A N 1
ATOM 2648 C CA . LEU A 1 350 ? 94.052 -9.644 24.983 1.00 57.85 350 LEU A CA 1
ATOM 2649 C C . LEU A 1 350 ? 93.995 -10.814 24.012 1.00 61.63 350 LEU A C 1
ATOM 2650 O O . LEU A 1 350 ? 93.089 -10.890 23.171 1.00 60.49 350 LEU A O 1
ATOM 2655 N N . SER A 1 351 ? 94.975 -11.719 24.090 1.00 58.59 351 SER A N 1
ATOM 2656 C CA . SER A 1 351 ? 95.064 -12.824 23.146 1.00 60.00 351 SER A CA 1
ATOM 2657 C C . SER A 1 351 ? 93.959 -13.850 23.327 1.00 61.85 351 SER A C 1
ATOM 2658 O O . SER A 1 351 ? 93.774 -14.696 22.447 1.00 64.79 351 SER A O 1
ATOM 2661 N N . GLN A 1 352 ? 93.228 -13.806 24.434 1.00 60.33 352 GLN A N 1
ATOM 2662 C CA . GLN A 1 352 ? 92.111 -14.717 24.620 1.00 61.56 352 GLN A CA 1
ATOM 2663 C C . GLN A 1 352 ? 90.797 -14.149 24.089 1.00 59.11 352 GLN A C 1
ATOM 2664 O O . GLN A 1 352 ? 89.781 -14.852 24.116 1.00 58.23 352 GLN A O 1
ATOM 2670 N N . ALA A 1 353 ? 90.807 -12.919 23.573 1.00 52.54 353 ALA A N 1
ATOM 2671 C CA . ALA A 1 353 ? 89.579 -12.264 23.151 1.00 53.76 353 ALA A CA 1
ATOM 2672 C C . ALA A 1 353 ? 89.026 -12.903 21.874 1.00 51.19 353 ALA A C 1
ATOM 2673 O O . ALA A 1 353 ? 89.793 -13.317 20.998 1.00 57.33 353 ALA A O 1
ATOM 2675 N N . PRO A 1 354 ? 87.707 -12.992 21.738 1.00 46.99 354 PRO A N 1
ATOM 2676 C CA . PRO A 1 354 ? 87.120 -13.508 20.489 1.00 46.07 354 PRO A CA 1
ATOM 2677 C C . PRO A 1 354 ? 87.552 -12.692 19.275 1.00 49.40 354 PRO A C 1
ATOM 2678 O O . PRO A 1 354 ? 87.450 -11.461 19.255 1.00 50.96 354 PRO A O 1
ATOM 2682 N N . HIS A 1 355 ? 88.016 -13.388 18.247 1.00 49.57 355 HIS A N 1
ATOM 2683 C CA . HIS A 1 355 ? 88.580 -12.744 17.073 1.00 48.68 355 HIS A CA 1
ATOM 2684 C C . HIS A 1 355 ? 87.744 -13.059 15.836 1.00 52.62 355 HIS A C 1
ATOM 2685 O O . HIS A 1 355 ? 87.123 -14.121 15.742 1.00 55.70 355 HIS A O 1
ATOM 2692 N N . PHE A 1 356 ? 87.710 -12.117 14.890 1.00 53.13 356 PHE A N 1
ATOM 2693 C CA . PHE A 1 356 ? 86.796 -12.200 13.756 1.00 51.85 356 PHE A CA 1
ATOM 2694 C C . PHE A 1 356 ? 87.456 -11.660 12.494 1.00 53.48 356 PHE A C 1
ATOM 2695 O O . PHE A 1 356 ? 88.582 -11.145 12.508 1.00 51.87 356 PHE A O 1
ATOM 2703 N N . LYS A 1 357 ? 86.725 -11.777 11.388 1.00 50.99 357 LYS A N 1
ATOM 2704 C CA . LYS A 1 357 ? 87.124 -11.211 10.107 1.00 51.62 357 LYS A CA 1
ATOM 2705 C C . LYS A 1 357 ?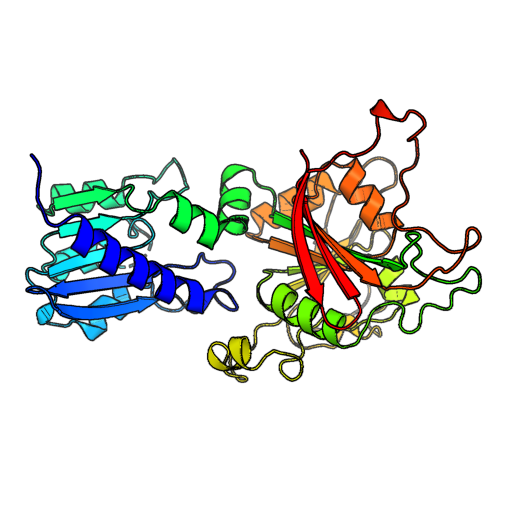 85.973 -10.374 9.575 1.00 53.65 357 LYS A C 1
ATOM 2706 O O . LYS A 1 357 ? 84.829 -10.845 9.542 1.00 53.10 357 LYS A O 1
ATOM 2712 N N . PHE A 1 358 ? 86.275 -9.141 9.165 1.00 49.46 358 PHE A N 1
ATOM 2713 C CA . PHE A 1 358 ? 85.279 -8.296 8.517 1.00 50.01 358 PHE A CA 1
ATOM 2714 C C . PHE A 1 358 ? 85.063 -8.805 7.097 1.00 54.89 358 PHE A C 1
ATOM 2715 O O . PHE A 1 358 ? 85.968 -8.740 6.260 1.00 52.60 358 PHE A O 1
ATOM 2723 N N . ASN A 1 359 ? 83.862 -9.301 6.815 1.00 53.15 359 ASN A N 1
ATOM 2724 C CA . ASN A 1 359 ? 83.527 -9.704 5.457 1.00 53.03 359 ASN A CA 1
ATOM 2725 C C . ASN A 1 359 ? 82.913 -8.550 4.672 1.00 54.55 359 ASN A C 1
ATOM 2726 O O . ASN A 1 359 ? 83.466 -8.130 3.655 1.00 70.56 359 ASN A O 1
ATOM 2731 N N . GLU A 1 360 ? 81.786 -8.024 5.133 1.00 50.86 360 GLU A N 1
ATOM 2732 C CA . GLU A 1 360 ? 81.040 -7.015 4.399 1.00 56.07 360 GLU A CA 1
ATOM 2733 C C . GLU A 1 360 ? 80.666 -5.873 5.330 1.00 53.47 360 GLU A C 1
ATOM 2734 O O . GLU A 1 360 ? 80.259 -6.102 6.473 1.00 55.45 360 GLU A O 1
ATOM 2740 N N . ILE A 1 361 ? 80.816 -4.643 4.843 1.00 52.41 361 ILE A N 1
ATOM 2741 C CA . ILE A 1 361 ? 80.378 -3.446 5.559 1.00 54.70 361 ILE A CA 1
ATOM 2742 C C . ILE A 1 361 ? 79.523 -2.611 4.613 1.00 57.10 361 ILE A C 1
ATOM 2743 O O . ILE A 1 361 ? 79.807 -2.528 3.411 1.00 52.46 361 ILE A O 1
ATOM 2748 N N . ARG A 1 362 ? 78.451 -2.026 5.141 1.00 52.33 362 ARG A N 1
ATOM 2749 C CA . ARG A 1 362 ? 77.506 -1.351 4.269 1.00 46.80 362 ARG A CA 1
ATOM 2750 C C . ARG A 1 362 ? 76.734 -0.329 5.078 1.00 51.06 362 ARG A C 1
ATOM 2751 O O . ARG A 1 362 ? 76.538 -0.493 6.288 1.00 53.62 362 ARG A O 1
ATOM 2759 N N . GLN A 1 363 ? 76.321 0.736 4.392 1.00 50.45 363 GLN A N 1
ATOM 2760 C CA . GLN A 1 363 ? 75.466 1.749 4.980 1.00 51.09 363 GLN A CA 1
ATOM 2761 C C . GLN A 1 363 ? 74.045 1.223 5.033 1.00 49.79 363 GLN A C 1
ATOM 2762 O O . GLN A 1 363 ? 73.592 0.550 4.112 1.00 49.81 363 GLN A O 1
ATOM 2768 N N . VAL A 1 364 ? 73.359 1.498 6.140 1.00 53.96 364 VAL A N 1
ATOM 2769 C CA . VAL A 1 364 ? 71.958 1.138 6.329 1.00 48.53 364 VAL A CA 1
ATOM 2770 C C . VAL A 1 364 ? 71.272 2.353 6.937 1.00 50.50 364 VAL A C 1
ATOM 2771 O O . VAL A 1 364 ? 71.331 2.565 8.152 1.00 51.86 364 VAL A O 1
ATOM 2775 N N . GLY A 1 365 ? 70.637 3.172 6.109 1.00 55.05 365 GLY A N 1
ATOM 2776 C CA . GLY A 1 365 ? 70.189 4.466 6.567 1.00 53.03 365 GLY A CA 1
ATOM 2777 C C . GLY A 1 365 ? 71.371 5.233 7.129 1.00 53.21 365 GLY A C 1
ATOM 2778 O O . GLY A 1 365 ? 72.474 5.197 6.574 1.00 53.30 365 GLY A O 1
ATOM 2779 N N . PRO A 1 366 ? 71.174 5.909 8.265 1.00 52.90 366 PRO A N 1
ATOM 2780 C CA . PRO A 1 366 ? 72.287 6.599 8.934 1.00 48.31 366 PRO A CA 1
ATOM 2781 C C . PRO A 1 366 ? 73.227 5.680 9.697 1.00 54.08 366 PRO A C 1
ATOM 2782 O O . PRO A 1 366 ? 74.213 6.171 10.263 1.00 50.36 366 PRO A O 1
ATOM 2786 N N . ASP A 1 367 ? 72.941 4.380 9.754 1.00 52.81 367 ASP A N 1
ATOM 2787 C CA . ASP A 1 367 ? 73.778 3.419 10.459 1.00 48.50 367 ASP A CA 1
ATOM 2788 C C . ASP A 1 367 ? 74.702 2.709 9.482 1.00 50.06 367 ASP A C 1
ATOM 2789 O O . ASP A 1 367 ? 74.596 2.860 8.260 1.00 53.83 367 ASP A O 1
ATOM 2794 N N . VAL A 1 368 ? 75.612 1.910 10.043 1.00 48.45 368 VAL A N 1
ATOM 2795 C CA . VAL A 1 368 ? 76.427 0.986 9.266 1.00 51.45 368 VAL A CA 1
ATOM 2796 C C . VAL A 1 368 ? 76.174 -0.415 9.798 1.00 50.85 368 VAL A C 1
ATOM 2797 O O . VAL A 1 368 ? 75.767 -0.600 10.948 1.00 48.08 368 VAL A O 1
ATOM 2801 N N . CYS A 1 369 ? 76.331 -1.404 8.925 1.00 54.40 369 CYS A N 1
ATOM 2802 C CA . CYS A 1 369 ? 76.128 -2.800 9.282 1.00 46.15 369 CYS A CA 1
ATOM 2803 C C . CYS A 1 369 ? 77.390 -3.574 8.948 1.00 46.35 369 CYS A C 1
ATOM 2804 O O . CYS A 1 369 ? 77.909 -3.464 7.832 1.00 46.50 369 CYS A O 1
ATOM 2807 N N . LEU A 1 370 ? 77.884 -4.346 9.917 1.00 47.61 370 LEU A N 1
ATOM 2808 C CA . LEU A 1 370 ? 79.141 -5.071 9.792 1.00 46.18 370 LEU A CA 1
ATOM 2809 C C . LEU A 1 370 ? 78.887 -6.574 9.898 1.00 51.86 370 LEU A C 1
ATOM 2810 O O . LEU A 1 370 ? 78.309 -7.048 10.884 1.00 53.28 370 LEU A O 1
ATOM 2815 N N . HIS A 1 371 ? 79.320 -7.319 8.882 1.00 49.48 371 HIS A N 1
ATOM 2816 C CA . HIS A 1 371 ? 79.213 -8.774 8.866 1.00 52.58 371 HIS A CA 1
ATOM 2817 C C . HIS A 1 371 ? 80.578 -9.391 9.169 1.00 53.32 371 HIS A C 1
ATOM 2818 O O . HIS A 1 371 ? 81.541 -9.161 8.427 1.00 52.43 371 HIS A O 1
ATOM 2825 N N . LEU A 1 372 ? 80.651 -10.197 10.237 1.00 50.76 372 LEU A N 1
ATOM 2826 C CA . LEU A 1 372 ? 81.888 -10.859 10.642 1.00 53.10 372 LEU A CA 1
ATOM 2827 C C . LEU A 1 372 ? 81.671 -12.360 10.845 1.00 54.43 372 LEU A C 1
ATOM 2828 O O . LEU A 1 372 ? 80.579 -12.811 11.209 1.00 50.00 372 LEU A O 1
ATOM 2833 N N . THR A 1 373 ? 82.728 -13.130 10.585 1.00 54.27 373 THR A N 1
ATOM 2834 C CA . THR A 1 373 ? 82.843 -14.538 10.945 1.00 55.70 373 THR A CA 1
ATOM 2835 C C . THR A 1 373 ? 84.066 -14.732 11.831 1.00 55.88 373 THR A C 1
ATOM 2836 O O . THR A 1 373 ? 84.893 -13.833 11.983 1.00 53.55 373 THR A O 1
ATOM 2840 N N . THR A 1 374 ? 84.204 -15.949 12.364 1.00 71.12 374 THR A N 1
ATOM 2841 C CA . THR A 1 374 ? 84.949 -16.226 13.594 1.00 73.51 374 THR A CA 1
ATOM 2842 C C . THR A 1 374 ? 86.460 -16.388 13.401 1.00 72.26 374 THR A C 1
ATOM 2843 O O . THR A 1 374 ? 87.143 -16.737 14.368 1.00 76.91 374 THR A O 1
ATOM 2847 N N . ALA A 1 375 ? 86.994 -16.155 12.208 1.00 58.04 375 ALA A N 1
ATOM 2848 C CA . ALA A 1 375 ? 88.450 -16.089 11.981 1.00 56.91 375 ALA A CA 1
ATOM 2849 C C . ALA A 1 375 ? 89.303 -15.657 13.182 1.00 60.40 375 ALA A C 1
ATOM 2850 O O . ALA A 1 375 ? 90.523 -15.486 13.060 1.00 60.50 375 ALA A O 1
#

Organism: Klebsiella aerogenes (strain ATCC 13048 / DSM 30053 / CCUG 1429 / JCM 1235 / KCTC 2190 / NBRC 13534 / NCIMB 10102 / NCTC 10006 / CDC 819-56) (NCBI:txid1028307)

Sequence (370 aa):
HHHHHHMQDEMYMARALKLAARGRFTTHPNPNVGCVIVKDGEIVGEGFHYRAGEPHAEVHALRMAGDKAKGATAYVTLEPCSHHPPCCDALIAAGVARVVAAMQDPNPQVAGRGLYRLQQAGIDVSHGLMMNEAEALNKGFLKRMRTGFPWIQLKMGASLDGRTAMASGESQWITSPQARRDVQRLRAQSHAILTSSATVLADDPALTVRWQELSADTQALYPQENLRQPLRIVIDSQNRVTPEHRIIQQQGETLFARTHADERAWPDNVRTLLVPEHNGHLDLVLLMMQLGKQQVNSIWVEAGPTLAGALLQAGLVDELIVYIAPKLLGSDARGLCALPGLEKLSQAPHFKFNEIRQVGPDVCLHLTTA

InterPro domains:
  IPR002125 Cytidine and deoxycytidylate deaminase domain [PF00383] (2-100)
  IPR002125 Cytidine and deoxycytidylate deaminase domain [PS51747] (1-123)
  IPR002734 Bacterial bifunctional deaminase-reductase, C-terminal [PF01872] (147-362)
  IPR004794 Riboflavin biosynthesis protein RibD [PIRSF006769] (1-365)
  IPR004794 Riboflavin biosynthesis protein RibD [TIGR00326] (7-362)
  IPR011549 Riboflavin-specific deaminase, C-terminal [TIGR00227] (146-365)
  IPR016192 APOBEC/CMP deaminase, zinc-binding [PS00903] (50-88)
  IPR016193 Cytidine deaminase-like [SSF53927] (3-145)
  IPR024072 Dihydrofolate reductase-like domain superfamily [G3DSA:3.40.430.10] (141-367)
  IPR024072 Dihydrofolate reductase-like domain superfamily [SSF53597] (144-362)
  IPR050765 Riboflavin Biosynthesis HTP Reductase [PTHR38011] (140-363)

Foldseek 3Di:
DDDDCLVVLLVQLVVQLVQQLLQLLAAPLDARKKKFKAAPHHTQFIAIRHYPVDDHGLVRRCVSNPLVQAQIEMEMQEQWDDPPVTSLVVSVVSNHQEYEYAAFDLQVVCTCVSVVSNVVSRHHYDYNNNVVSSCVRQVLLSCLNVPLFGAEEEEFEAAPVFFQAFLVRHRPPLDDLLVVLVVLVVQSSFQAEEEEPVQCVVPLDQQWRDLVSYDPVSCVSDPPVSRDTREYEYEYAPPPDDLPGNNQVDPAAYEYEYCDDDDDDHDPRYYYDHAHDDVNHGDPVRVRSVVSVVSRRHYYYDYAQEVVQVCVVVVRHFKYKYKYAHDDSDDSGHHGHDNPPDDDPVVDFDWDFDDWDDRPRIIITMIGRD

Nearest PDB structures (foldseek):
  8dqb-assembly1_A  TM=1.003E+00  e=8.184E-84  Klebsiella oxytoca
  8dqc-assembly1_A  TM=9.853E-01  e=1.258E-74  Klebsiella oxytoca
  8dq9-assembly1_B  TM=9.845E-01  e=1.519E-72  Klebsiella oxytoca
  8dq9-assembly1_A  TM=9.858E-01  e=2.563E-69  Klebsiella oxytoca
  2g6v-assembly1_B  TM=9.603E-01  e=1.045E-62  Escherichia coli

Radius of gyration: 23.1 Å; Cα contacts (8 Å, |Δi|>4): 806; chains: 1; bounding box: 46×55×66 Å